Protein AF-A0A1Y3XM89-F1 (afdb_monomer)

Radius of gyration: 28.51 Å; Cα contacts (8 Å, |Δi|>4): 582; chains: 1; bounding box: 80×72×74 Å

Secondary structure (DSSP, 8-state):
--HHHHHHHHHHHHHHTT--SSS--HHHHHHHTT-EEEEE---STTEEEEEE--SSTTSPPEEEEETTS-HHHHHHHHHHHHHHHHH-TTSS--EEEEESS--TTS-HHHHHHHHHHHHHHHS-HHHHHHHHHHHHHHTTT-SS--HHHHHHHHTTS-HHHHHHHHHHTHHHHHHHHTT--GGG-----HHHHHHTT----S-EEE-TTT-BB--TT-SB-TTT--BS--TT-GGGSPEEES--B------B-TTSBBSS-TTT--S---SSSSB-TTT--BSB--B--PBP-SSS--B--S-TTGGGSPPPTT-SB-TTT-PBBHHHHTT-S--HHHHHHHHHHHHHHHHHHHHHHHHHTTS----------------

Foldseek 3Di:
DFLVVLLVLLVVVCVVLVPDAAQDQLCVSCVVVQAAEEEDQDPDAQWAKKWAEDPDPVGHIYIYGHPPDDSQSRSLRSQLNVQCRRPVVPPPDRMDIHGNDDDPVDDPVSSVSSNSSSLCNLQNQLVNLVLLLLLLQVCLLPPDRCSLVVVCVRSVHDSVSSVVVCVQCQQQSLCVLVPQHNVRGDRHGPVRCVVVVPDDGLKAWAWSPLQAGDDPPFQADLQPLHGCDDPPDPNGHTDIGNNGDDFDFFDADPVQFGCADLPPRRNCQDPDDQAGPPPRQGGFKAFQADQDPPPDRHHPGGDPVRVVDTDTRNGQADRHNSGGISCVVSVSGDRSVVVSVVVVVVSVVVVVVVVVVVVVVPDPPPDPPPPDDDDDDDD

Sequence (379 aa):
MTKAELYHQISLLRNRLHIRHYPIESIRLCRTNGIWVGPMPMKTPGLRGMAFMGHNSSEQDIILLKESSSAKENNFNCAHELIHLTLHRNNPKKTFQCYESVRNTQNSFEEWQANEGAAELLVPYRFFIPRYVELCRKHRFDRESKVVDELADEFGVLPGVIAFRIDNLNYEIACYLAGTPCEQLPLLSATEQKKRQIKVLHKKHYCVHCTAVISPSQAFCHVCGKTMRHPSTAFNSPKYGAGYMKYSKIEMDENGRVIVCPRCGNEEPFPAGGHCVICNAPTENTCLGEYDDTYSPQRSGPCSESKKVHLPGNARHCPFCGAPTSFQEAQLLRPWQEELQEEMRRTNSRQLIQIADNQEEDFPFCYPSDDDDFPLSVS

Structure (mmCIF, N/CA/C/O backbone):
data_AF-A0A1Y3XM89-F1
#
_entry.id   AF-A0A1Y3XM89-F1
#
loop_
_atom_site.group_PDB
_atom_site.id
_atom_site.type_symbol
_atom_site.label_atom_id
_atom_site.label_alt_id
_atom_site.label_comp_id
_atom_site.label_asym_id
_atom_site.label_entity_id
_atom_site.label_seq_id
_atom_site.pdbx_PDB_ins_code
_atom_site.Cartn_x
_atom_site.Cartn_y
_atom_site.Cartn_z
_atom_site.occupancy
_atom_site.B_iso_or_equiv
_atom_site.auth_seq_id
_atom_site.auth_comp_id
_atom_site.auth_asym_id
_atom_site.auth_atom_id
_atom_site.pdbx_PDB_model_num
ATOM 1 N N . MET A 1 1 ? -2.515 -15.845 21.592 1.00 87.75 1 MET A N 1
ATOM 2 C CA . MET A 1 1 ? -3.339 -15.476 20.431 1.00 87.75 1 MET A CA 1
ATOM 3 C C . MET A 1 1 ? -2.465 -14.760 19.409 1.00 87.75 1 MET A C 1
ATOM 5 O O . MET A 1 1 ? -1.805 -13.797 19.781 1.00 87.75 1 MET A O 1
ATOM 9 N N . THR A 1 2 ? -2.389 -15.235 18.172 1.00 94.38 2 THR A N 1
ATOM 10 C CA . THR A 1 2 ? -1.700 -14.554 17.059 1.00 94.38 2 THR A CA 1
ATOM 11 C C . THR A 1 2 ? -2.613 -13.512 16.397 1.00 94.38 2 THR A C 1
ATOM 13 O O . THR A 1 2 ? -3.816 -13.485 16.660 1.00 94.38 2 THR A O 1
ATOM 16 N N . LYS A 1 3 ? -2.074 -12.654 15.511 1.00 95.88 3 LYS A N 1
ATOM 17 C CA . LYS A 1 3 ? -2.899 -11.717 14.714 1.00 95.88 3 LYS A CA 1
ATOM 18 C C . LYS A 1 3 ? -3.897 -12.472 13.825 1.00 95.88 3 LYS A C 1
ATOM 20 O O . LYS A 1 3 ? -5.057 -12.084 13.746 1.00 95.88 3 LYS A O 1
ATOM 25 N N . ALA A 1 4 ? -3.464 -13.581 13.222 1.00 96.38 4 ALA A N 1
ATOM 26 C CA . ALA A 1 4 ? -4.324 -14.452 12.425 1.00 96.38 4 ALA A CA 1
ATOM 27 C C . ALA A 1 4 ? -5.471 -15.060 13.251 1.00 96.38 4 ALA A C 1
ATOM 29 O O . ALA A 1 4 ? -6.623 -15.024 12.823 1.00 96.38 4 ALA A O 1
ATOM 30 N N . GLU A 1 5 ? -5.174 -15.565 14.453 1.00 96.81 5 GLU A N 1
ATOM 31 C CA . GLU A 1 5 ? -6.193 -16.091 15.371 1.00 96.81 5 GLU A CA 1
ATOM 32 C C . GLU A 1 5 ? -7.179 -15.001 15.803 1.00 96.81 5 GLU A C 1
ATOM 34 O O . GLU A 1 5 ? -8.384 -15.243 15.795 1.00 96.81 5 GLU A O 1
ATOM 39 N N . LEU A 1 6 ? -6.693 -13.794 16.120 1.00 97.06 6 LEU A N 1
ATOM 40 C CA . LEU A 1 6 ? -7.548 -12.650 16.444 1.00 97.06 6 LEU A CA 1
ATOM 41 C C . LEU A 1 6 ? -8.500 -12.333 15.284 1.00 97.06 6 LEU A C 1
ATOM 43 O O . LEU A 1 6 ? -9.708 -12.269 15.490 1.00 97.06 6 LEU A O 1
ATOM 47 N N . TYR A 1 7 ? -7.987 -12.199 14.059 1.00 97.19 7 TYR A N 1
ATOM 48 C CA . TYR A 1 7 ? -8.807 -11.886 12.882 1.00 97.19 7 TYR A CA 1
ATOM 49 C C . TYR A 1 7 ? -9.826 -12.989 12.585 1.00 97.19 7 TYR A C 1
ATOM 51 O O . TYR A 1 7 ? -10.960 -12.702 12.204 1.00 97.19 7 TYR A O 1
ATOM 59 N N . HIS A 1 8 ? -9.461 -14.251 12.817 1.00 96.12 8 HIS A N 1
ATOM 60 C CA . HIS A 1 8 ? -10.406 -15.358 12.732 1.00 96.12 8 HIS A CA 1
ATOM 61 C C . HIS A 1 8 ? -11.539 -15.218 13.761 1.00 96.12 8 HIS A C 1
ATOM 63 O O . HIS A 1 8 ? -12.706 -15.345 13.393 1.00 96.12 8 HIS A O 1
ATOM 69 N N . GLN A 1 9 ? -11.233 -14.874 15.017 1.00 97.25 9 GLN A N 1
ATOM 70 C CA . GLN A 1 9 ? -12.265 -14.616 16.030 1.00 97.25 9 GLN A CA 1
ATOM 71 C C . GLN A 1 9 ? -13.173 -13.438 15.654 1.00 97.25 9 GLN A C 1
ATOM 73 O O . GLN A 1 9 ? -14.388 -13.528 15.827 1.00 97.25 9 GLN A O 1
ATOM 78 N N . ILE A 1 10 ? -12.622 -12.365 15.077 1.00 97.38 10 ILE A N 1
ATOM 79 C CA . ILE A 1 10 ? -13.432 -11.239 14.585 1.00 97.38 10 ILE A CA 1
ATOM 80 C C . ILE A 1 10 ? -14.320 -11.661 13.410 1.00 97.38 10 ILE A C 1
ATOM 82 O O . ILE A 1 10 ? -15.481 -11.261 13.348 1.00 97.38 10 ILE A O 1
ATOM 86 N N . SER A 1 11 ? -13.836 -12.528 12.520 1.00 95.44 11 SER A N 1
ATOM 87 C CA . SER A 1 11 ? -14.662 -13.106 11.454 1.00 95.44 11 SER A CA 1
ATOM 88 C C . SER A 1 11 ? -15.832 -13.923 12.013 1.00 95.44 11 SER A C 1
ATOM 90 O O . SER A 1 11 ? -16.951 -13.804 11.517 1.00 95.44 11 SER A O 1
ATOM 92 N N . LEU A 1 12 ? -15.606 -14.727 13.058 1.00 96.25 12 LEU A N 1
ATOM 93 C CA . LEU A 1 12 ? -16.676 -15.473 13.730 1.00 96.25 12 LEU A CA 1
ATOM 94 C C . LEU A 1 12 ? -17.673 -14.534 14.424 1.00 96.25 12 LEU A C 1
ATOM 96 O O . LEU A 1 12 ? -18.881 -14.766 14.357 1.00 96.25 12 LEU A O 1
ATOM 100 N N . LEU A 1 13 ? -17.182 -13.463 15.057 1.00 95.81 13 LEU A N 1
ATOM 101 C CA . LEU A 1 13 ? -18.023 -12.437 15.675 1.00 95.81 13 LEU A CA 1
ATOM 102 C C . LEU A 1 13 ? -18.904 -11.737 14.634 1.00 95.81 13 LEU A C 1
ATOM 104 O O . LEU A 1 13 ? -20.109 -11.626 14.841 1.00 95.81 13 LEU A O 1
ATOM 108 N N . ARG A 1 14 ? -18.332 -11.327 13.496 1.00 95.94 14 ARG A N 1
ATOM 109 C CA . ARG A 1 14 ? -19.081 -10.731 12.380 1.00 95.94 14 ARG A CA 1
ATOM 110 C C . ARG A 1 14 ? -20.220 -11.629 11.907 1.00 95.94 14 ARG A C 1
ATOM 112 O O . ARG A 1 14 ? -21.330 -11.139 11.724 1.00 95.94 14 ARG A O 1
ATOM 119 N N . ASN A 1 15 ? -19.953 -12.927 11.752 1.00 94.25 15 ASN A N 1
ATOM 120 C CA . ASN A 1 15 ? -20.962 -13.900 11.331 1.00 94.25 15 ASN A CA 1
ATOM 121 C C . ASN A 1 15 ? -22.080 -14.039 12.371 1.00 94.25 15 ASN A C 1
ATOM 123 O O . ASN A 1 15 ? -23.253 -14.032 12.008 1.00 94.25 15 ASN A O 1
ATOM 127 N N . ARG A 1 16 ? -21.723 -14.110 13.661 1.00 94.12 16 ARG A N 1
ATOM 128 C CA . ARG A 1 16 ? -22.682 -14.204 14.774 1.00 94.12 16 ARG A CA 1
ATOM 129 C C . ARG A 1 16 ? -23.570 -12.967 14.893 1.00 94.12 16 ARG A C 1
ATOM 131 O O . ARG A 1 16 ? -24.742 -13.093 15.207 1.00 94.12 16 ARG A O 1
ATOM 138 N N . LEU A 1 17 ? -23.003 -11.789 14.649 1.00 94.00 17 LEU A N 1
ATOM 139 C CA . LEU A 1 17 ? -23.711 -10.509 14.694 1.00 94.00 17 LEU A CA 1
ATOM 140 C C . LEU A 1 17 ? -24.377 -10.146 13.354 1.00 94.00 17 LEU A C 1
ATOM 142 O O . LEU A 1 17 ? -24.881 -9.036 13.210 1.00 94.00 17 LEU A O 1
ATOM 146 N N . HIS A 1 18 ? -24.357 -11.056 12.372 1.00 92.94 18 HIS A N 1
ATOM 147 C CA . HIS A 1 18 ? -24.936 -10.878 11.037 1.00 92.94 18 HIS A CA 1
ATOM 148 C C . HIS A 1 18 ? -24.493 -9.586 10.323 1.00 92.94 18 HIS A C 1
ATOM 150 O O . HIS A 1 18 ? -25.270 -8.947 9.613 1.00 92.94 18 HIS A O 1
ATOM 156 N N . ILE A 1 19 ? -23.224 -9.201 10.485 1.00 92.94 19 ILE A N 1
ATOM 157 C CA . ILE A 1 19 ? -22.668 -7.985 9.879 1.00 92.94 19 ILE A CA 1
ATOM 158 C C . ILE A 1 19 ? -22.371 -8.232 8.397 1.00 92.94 19 ILE A C 1
ATOM 160 O O . ILE A 1 19 ? -21.392 -8.908 8.057 1.00 92.94 19 ILE A O 1
ATOM 164 N N . ARG A 1 20 ? -23.202 -7.645 7.529 1.00 88.00 20 ARG A N 1
ATOM 165 C CA . ARG A 1 20 ? -23.093 -7.753 6.062 1.00 88.00 20 ARG A CA 1
ATOM 166 C C . ARG A 1 20 ? -22.666 -6.464 5.363 1.00 88.00 20 ARG A C 1
ATOM 168 O O . ARG A 1 20 ? -22.053 -6.537 4.309 1.00 88.00 20 ARG A O 1
ATOM 175 N N . HIS A 1 21 ? -22.911 -5.305 5.973 1.00 90.38 21 HIS A N 1
ATOM 176 C CA . HIS A 1 21 ? -22.660 -4.006 5.349 1.00 90.38 21 HIS A CA 1
ATOM 177 C C . HIS A 1 21 ? -21.861 -3.076 6.262 1.00 90.38 21 HIS A C 1
ATOM 179 O O . HIS A 1 21 ? -21.834 -3.242 7.485 1.00 90.38 21 HIS A O 1
ATOM 185 N N . TYR A 1 22 ? -21.223 -2.094 5.632 1.00 93.69 22 TYR A N 1
ATOM 186 C CA . TYR A 1 22 ? -20.500 -1.000 6.267 1.00 93.69 22 TYR A CA 1
ATOM 187 C C . TYR A 1 22 ? -21.147 0.331 5.855 1.00 93.69 22 TYR A C 1
ATOM 189 O O . TYR A 1 22 ? -21.690 0.408 4.752 1.00 93.69 22 TYR A O 1
ATOM 197 N N . PRO A 1 23 ? -21.116 1.367 6.712 1.00 96.38 23 PRO A N 1
ATOM 198 C CA . PRO A 1 23 ? -20.475 1.421 8.030 1.00 96.38 23 PRO A CA 1
ATOM 199 C C . PRO A 1 23 ? -21.227 0.648 9.126 1.00 96.38 23 PRO A C 1
ATOM 201 O O . PRO A 1 23 ? -22.443 0.484 9.074 1.00 96.38 23 PRO A O 1
ATOM 204 N N . ILE A 1 24 ? -20.503 0.197 10.156 1.00 95.06 24 ILE A N 1
ATOM 205 C CA . ILE A 1 24 ? -21.102 -0.449 11.336 1.00 95.06 24 ILE A CA 1
ATOM 206 C C . ILE A 1 24 ? -21.466 0.615 12.376 1.00 95.06 24 ILE A C 1
ATOM 208 O O . ILE A 1 24 ? -20.609 1.390 12.798 1.00 95.06 24 ILE A O 1
ATOM 212 N N . GLU A 1 25 ? -22.707 0.586 12.863 1.00 95.12 25 GLU A N 1
ATOM 213 C CA . GLU A 1 25 ? -23.154 1.350 14.034 1.00 95.12 25 GLU A CA 1
ATOM 214 C C . GLU A 1 25 ? -23.008 0.508 15.316 1.00 95.12 25 GLU A C 1
ATOM 216 O O . GLU A 1 25 ? -23.975 -0.082 15.803 1.00 95.12 25 GLU A O 1
ATOM 221 N N . SER A 1 26 ? -21.805 0.442 15.890 1.00 96.38 26 SER A N 1
ATOM 222 C CA . SER A 1 26 ? 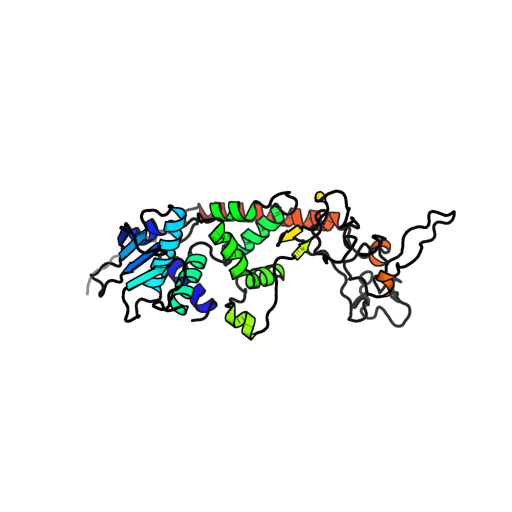-21.459 -0.416 17.038 1.00 96.38 26 SER A CA 1
ATOM 223 C C . SER A 1 26 ? -22.409 -0.253 18.223 1.00 96.38 26 SER A C 1
ATOM 225 O O . SER A 1 26 ? -22.799 -1.236 18.842 1.00 96.38 26 SER A O 1
ATOM 227 N N . ILE A 1 27 ? -22.840 0.977 18.524 1.00 95.94 27 ILE A N 1
ATOM 228 C CA . ILE A 1 27 ? -23.760 1.246 19.642 1.00 95.94 27 ILE A CA 1
ATOM 229 C C . ILE A 1 27 ? -25.114 0.568 19.406 1.00 95.94 27 ILE A C 1
ATOM 231 O O . ILE A 1 27 ? -25.664 -0.067 20.309 1.00 95.94 27 ILE A O 1
ATOM 235 N N . ARG A 1 28 ? -25.658 0.689 18.190 1.00 95.56 28 ARG A N 1
ATOM 236 C CA . ARG A 1 28 ? -26.919 0.047 17.807 1.00 95.56 28 ARG A CA 1
ATOM 237 C C . ARG A 1 28 ? -26.756 -1.469 17.755 1.00 95.56 28 ARG A C 1
ATOM 239 O O . ARG A 1 28 ? -27.626 -2.187 18.247 1.00 95.56 28 ARG A O 1
ATOM 246 N N . LEU A 1 29 ? -25.637 -1.946 17.215 1.00 95.69 29 LEU A N 1
ATOM 247 C CA . LEU A 1 29 ? -25.297 -3.364 17.145 1.00 95.69 29 LEU A CA 1
ATOM 248 C C . LEU A 1 29 ? -25.270 -4.002 18.541 1.00 95.69 29 LEU A C 1
ATOM 250 O O . LEU A 1 29 ? -25.948 -4.996 18.772 1.00 95.69 29 LEU A O 1
ATOM 254 N N . CYS A 1 30 ? -24.572 -3.389 19.498 1.00 95.62 30 CYS A N 1
ATOM 255 C CA . CYS A 1 30 ? -24.522 -3.855 20.883 1.00 95.62 30 CYS A CA 1
ATOM 256 C C . CYS A 1 30 ? -25.918 -3.879 21.528 1.00 95.62 30 CYS A C 1
ATOM 258 O O . CYS A 1 30 ? -26.329 -4.907 22.064 1.00 95.62 30 CYS A O 1
ATOM 260 N N . ARG A 1 31 ? -26.688 -2.788 21.408 1.00 95.62 31 ARG A N 1
ATOM 261 C CA . ARG A 1 31 ? -28.044 -2.689 21.986 1.00 95.62 31 ARG A CA 1
ATOM 262 C C . ARG A 1 31 ? -29.006 -3.744 21.448 1.00 95.62 31 ARG A C 1
ATOM 264 O O . ARG A 1 31 ? -29.750 -4.345 22.215 1.00 95.62 31 ARG A O 1
ATOM 271 N N . THR A 1 32 ? -28.980 -3.980 20.140 1.00 94.38 32 THR A N 1
ATOM 272 C CA . THR A 1 32 ? -29.833 -4.990 19.489 1.00 94.38 32 THR A CA 1
ATOM 273 C C . THR A 1 32 ? -29.424 -6.424 19.821 1.00 94.38 32 THR A C 1
ATOM 275 O O . THR A 1 32 ? -30.253 -7.320 19.730 1.00 94.38 32 THR A O 1
ATOM 278 N N . ASN A 1 33 ? -28.188 -6.634 20.282 1.00 92.12 33 ASN A N 1
ATOM 279 C CA . ASN A 1 33 ? -27.672 -7.930 20.727 1.00 92.12 33 ASN A CA 1
ATOM 280 C C . ASN A 1 33 ? -27.665 -8.069 22.260 1.00 92.12 33 ASN A C 1
ATOM 282 O O . ASN A 1 33 ? -26.885 -8.837 22.818 1.00 92.12 33 ASN A O 1
ATOM 286 N N . GLY A 1 34 ? -28.533 -7.325 22.951 1.00 91.81 34 GLY A N 1
ATOM 287 C CA . GLY A 1 34 ? -28.750 -7.490 24.386 1.00 91.81 34 GLY A CA 1
ATOM 288 C C . GLY A 1 34 ? -27.661 -6.894 25.276 1.00 91.81 34 GLY A C 1
ATOM 289 O O . GLY A 1 34 ? -27.672 -7.170 26.468 1.00 91.81 34 GLY A O 1
ATOM 290 N N . ILE A 1 35 ? -26.763 -6.052 24.756 1.00 94.44 35 ILE A N 1
ATOM 291 C CA . ILE A 1 35 ? -25.773 -5.315 25.557 1.00 94.44 35 ILE A CA 1
ATOM 292 C C . ILE A 1 35 ? -26.333 -3.926 25.865 1.00 94.44 35 ILE A C 1
ATOM 294 O O . ILE A 1 35 ? -26.687 -3.172 24.954 1.00 94.44 35 ILE A O 1
ATOM 298 N N . TRP A 1 36 ? -26.395 -3.545 27.139 1.00 95.62 36 TRP A N 1
ATOM 299 C CA . TRP A 1 36 ? -26.823 -2.193 27.490 1.00 95.62 36 TRP A CA 1
ATOM 300 C C . TRP A 1 36 ? -25.680 -1.207 27.233 1.00 95.62 36 TRP A C 1
ATOM 302 O O . TRP A 1 36 ? -24.574 -1.377 27.736 1.00 95.62 36 TRP A O 1
ATOM 312 N N . VAL A 1 37 ? -25.939 -0.166 26.437 1.00 96.44 37 VAL A N 1
ATOM 313 C CA . VAL A 1 37 ? -24.941 0.860 26.097 1.00 96.44 37 VAL A CA 1
ATOM 314 C C . VAL A 1 37 ? -25.455 2.236 26.488 1.00 96.44 37 VAL A C 1
ATOM 316 O O . VAL A 1 37 ? -26.491 2.669 25.966 1.00 96.44 37 VAL A O 1
ATOM 319 N N . GLY A 1 38 ? -24.721 2.943 27.348 1.00 93.69 38 GLY A N 1
ATOM 320 C CA . GLY A 1 38 ? -25.115 4.252 27.876 1.00 93.69 38 GLY A CA 1
ATOM 321 C C . GLY A 1 38 ? -23.972 5.276 27.933 1.00 93.69 38 GLY A C 1
ATOM 322 O O . GLY A 1 38 ? -22.800 4.897 27.979 1.00 93.69 38 GLY A O 1
ATOM 323 N N . PRO A 1 39 ? -24.286 6.584 27.916 1.00 93.25 39 PRO A N 1
ATOM 324 C CA . PRO A 1 39 ? -23.300 7.630 28.160 1.00 93.25 39 PRO A CA 1
ATOM 325 C C . PRO A 1 39 ? -22.944 7.720 29.652 1.00 93.25 39 PRO A C 1
ATOM 327 O O . PRO A 1 39 ? -23.771 7.445 30.521 1.00 93.25 39 PRO A O 1
ATOM 330 N N . MET A 1 40 ? -21.721 8.155 29.954 1.00 90.81 40 MET A N 1
ATOM 331 C CA . MET A 1 40 ? -21.263 8.457 31.308 1.00 90.81 40 MET A CA 1
ATOM 332 C C . MET A 1 40 ? -20.401 9.733 31.319 1.00 90.81 40 MET A C 1
ATOM 334 O O . MET A 1 40 ? -19.474 9.854 30.505 1.00 90.81 40 MET A O 1
ATOM 338 N N . PRO A 1 41 ? -20.625 10.666 32.266 1.00 88.69 41 PRO A N 1
ATOM 339 C CA . PRO A 1 41 ? -19.775 11.837 32.453 1.00 88.69 41 PRO A CA 1
ATOM 340 C C . PRO A 1 41 ? -18.454 11.434 33.129 1.00 88.69 41 PRO A C 1
ATOM 342 O O . PRO A 1 41 ? -18.261 11.560 34.341 1.00 88.69 41 PRO A O 1
ATOM 345 N N . MET A 1 42 ? -17.524 10.910 32.331 1.00 87.88 42 MET A N 1
ATOM 346 C CA . MET A 1 42 ? -16.213 10.456 32.796 1.00 87.88 42 MET A CA 1
ATOM 347 C C . MET A 1 42 ? -15.283 11.648 33.062 1.00 87.88 42 MET A C 1
ATOM 349 O O . MET A 1 42 ? -14.931 12.394 32.147 1.00 87.88 42 MET A O 1
ATOM 353 N N . LYS A 1 43 ? -14.853 11.808 34.321 1.00 84.56 43 LYS A N 1
ATOM 354 C CA . LYS A 1 43 ? -13.926 12.875 34.754 1.00 84.56 43 LYS A CA 1
ATOM 355 C C . LYS A 1 43 ? -12.458 12.444 34.769 1.00 84.56 43 LYS A C 1
ATOM 357 O O . LYS A 1 43 ? -11.573 13.291 34.841 1.00 84.56 43 LYS A O 1
ATOM 362 N N . THR A 1 44 ? -12.186 11.140 34.719 1.00 82.88 44 THR A N 1
ATOM 363 C CA . THR A 1 44 ? -10.820 10.610 34.726 1.00 82.88 44 THR A CA 1
ATOM 364 C C . THR A 1 44 ? -10.121 10.949 33.405 1.00 82.88 44 THR A C 1
ATOM 366 O O . THR A 1 44 ? -10.604 10.532 32.350 1.00 82.88 44 THR A O 1
ATOM 369 N N . PRO A 1 45 ? -8.977 11.661 33.429 1.00 78.88 45 PRO A N 1
ATOM 370 C CA . PRO A 1 45 ? -8.258 12.017 32.209 1.00 78.88 45 PRO A CA 1
ATOM 371 C C . PRO A 1 45 ? -7.916 10.784 31.370 1.00 78.88 45 PRO A C 1
ATOM 373 O O . PRO A 1 45 ? -7.454 9.776 31.905 1.00 78.88 45 PRO A O 1
ATOM 376 N N . GLY A 1 46 ? -8.157 10.861 30.063 1.00 78.06 46 GLY A N 1
ATOM 377 C CA . GLY A 1 46 ? -7.866 9.791 29.109 1.00 78.06 46 GLY A CA 1
ATOM 378 C C . GLY A 1 46 ? -8.841 8.609 29.105 1.00 78.06 46 GLY A C 1
ATOM 379 O O . GLY A 1 46 ? -8.727 7.804 28.195 1.00 78.06 46 GLY A O 1
ATOM 380 N N . LEU A 1 47 ? -9.789 8.485 30.046 1.00 83.44 47 LEU A N 1
ATOM 381 C CA . LEU A 1 47 ? -10.804 7.418 30.018 1.00 83.44 47 LEU A CA 1
ATOM 382 C C . LEU A 1 47 ? -11.843 7.706 28.920 1.00 83.44 47 LEU A C 1
ATOM 384 O O . LEU A 1 47 ? -12.356 8.827 28.833 1.00 83.44 47 LEU A O 1
ATOM 388 N N . ARG A 1 48 ? -12.125 6.711 28.074 1.00 87.56 48 ARG A N 1
ATOM 389 C CA . ARG A 1 48 ? -12.989 6.828 26.882 1.00 87.56 48 ARG A CA 1
ATOM 390 C C . ARG A 1 48 ? -14.201 5.898 26.923 1.00 87.56 48 ARG A C 1
ATOM 392 O O . ARG A 1 48 ? -15.263 6.270 26.424 1.00 87.56 48 ARG A O 1
ATOM 399 N N . GLY A 1 49 ? -14.043 4.728 27.531 1.00 88.81 49 GLY A N 1
ATOM 400 C CA . GLY A 1 49 ? -15.062 3.692 27.619 1.00 88.81 49 GLY A CA 1
ATOM 401 C C . GLY A 1 49 ? -14.831 2.786 28.822 1.00 88.81 49 GLY A C 1
ATOM 402 O O . GLY A 1 49 ? -13.753 2.798 29.424 1.00 88.81 49 GLY A O 1
ATOM 403 N N . MET A 1 50 ? -15.868 2.053 29.208 1.00 90.75 50 MET A N 1
ATOM 404 C CA . MET A 1 50 ? -15.788 0.971 30.180 1.00 90.75 50 MET A CA 1
ATOM 405 C C . MET A 1 50 ? -16.732 -0.156 29.771 1.00 90.75 50 MET A C 1
ATOM 407 O O . MET A 1 50 ? -17.865 0.115 29.369 1.00 90.75 50 MET A O 1
ATOM 411 N N . ALA A 1 51 ? -16.308 -1.400 29.962 1.00 90.69 51 ALA A N 1
ATOM 412 C CA . ALA A 1 51 ? -17.152 -2.581 29.825 1.00 90.69 51 ALA A CA 1
ATOM 413 C C . ALA A 1 51 ? -17.279 -3.325 31.156 1.00 90.69 51 ALA A C 1
ATOM 415 O O . ALA A 1 51 ? -16.295 -3.510 31.879 1.00 90.69 51 ALA A O 1
ATOM 416 N N . PHE A 1 52 ? -18.486 -3.797 31.450 1.00 88.81 52 PHE A N 1
ATOM 417 C CA . PHE A 1 52 ? -18.805 -4.636 32.599 1.00 88.81 52 PHE A CA 1
ATOM 418 C C . PHE A 1 52 ? -19.498 -5.898 32.097 1.00 88.81 52 PHE A C 1
ATOM 420 O O . PHE A 1 52 ? -20.495 -5.822 31.381 1.00 88.81 52 PHE A O 1
ATOM 427 N N . MET A 1 53 ? -18.957 -7.055 32.463 1.00 87.12 53 MET A N 1
ATOM 428 C CA . MET A 1 53 ? -19.527 -8.346 32.085 1.00 87.12 53 MET A CA 1
ATOM 429 C C . MET A 1 53 ? -20.558 -8.802 33.111 1.00 87.12 53 MET A C 1
ATOM 431 O O . MET A 1 53 ? -20.262 -8.803 34.308 1.00 87.12 53 MET A O 1
ATOM 435 N N . GLY A 1 54 ? -21.702 -9.288 32.638 1.00 83.56 54 GLY A N 1
ATOM 436 C CA . GLY A 1 54 ? -22.661 -10.005 33.470 1.00 83.56 54 GLY A CA 1
ATOM 437 C C . GLY A 1 54 ? -22.053 -11.296 34.025 1.00 83.56 54 GLY A C 1
ATOM 438 O O . GLY A 1 54 ? -21.351 -12.037 33.318 1.00 83.56 54 GLY A O 1
ATOM 439 N N . HIS A 1 55 ? -22.306 -11.588 35.301 1.00 73.19 55 HIS A N 1
ATOM 440 C CA . HIS A 1 55 ? -21.727 -12.742 35.992 1.00 73.19 55 HIS A CA 1
ATOM 441 C C . HIS A 1 55 ? -22.336 -14.080 35.552 1.00 73.19 55 HIS A C 1
ATOM 443 O O . HIS A 1 55 ? -21.681 -15.119 35.658 1.00 73.19 55 HIS A O 1
ATOM 449 N N . ASN A 1 56 ? -23.562 -14.071 35.029 1.00 73.12 56 ASN A N 1
ATOM 450 C CA . ASN A 1 56 ? -24.308 -15.251 34.587 1.00 73.12 56 ASN A CA 1
ATOM 451 C C . ASN A 1 56 ? -25.193 -14.912 33.369 1.00 73.12 56 ASN A C 1
ATOM 453 O O . ASN A 1 56 ? -25.197 -13.781 32.895 1.00 73.12 56 ASN A O 1
ATOM 457 N N . SER A 1 57 ? -25.934 -15.893 32.848 1.00 69.56 57 SER A N 1
ATOM 458 C CA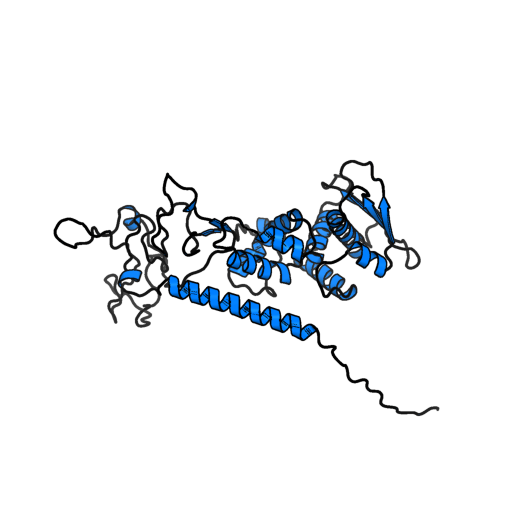 . SER A 1 57 ? -26.816 -15.721 31.681 1.00 69.56 57 SER A CA 1
ATOM 459 C C . SER A 1 57 ? -28.047 -14.840 31.933 1.00 69.56 57 SER A C 1
ATOM 461 O O . SER A 1 57 ? -28.742 -14.509 30.979 1.00 69.56 57 SER A O 1
ATOM 463 N N . SER A 1 58 ? -28.340 -14.489 33.190 1.00 73.50 58 SER A N 1
ATOM 464 C CA . SER A 1 58 ? -29.437 -13.580 33.557 1.00 73.50 58 SER A CA 1
ATOM 465 C C . SER A 1 58 ? -28.994 -12.129 33.753 1.00 73.50 58 SER A C 1
ATOM 467 O O . SER A 1 58 ? -29.841 -11.244 33.825 1.00 73.50 58 SER A O 1
ATOM 469 N N . GLU A 1 59 ? -27.687 -11.872 33.830 1.00 81.00 59 GLU A N 1
ATOM 470 C CA . GLU A 1 59 ? -27.130 -10.529 33.962 1.00 81.00 59 GLU A CA 1
ATOM 471 C C . GLU A 1 59 ? -26.679 -9.986 32.608 1.00 81.00 59 GLU A C 1
ATOM 473 O O . GLU A 1 59 ? -26.049 -10.679 31.808 1.00 81.00 59 GLU A O 1
ATOM 478 N N . GLN A 1 60 ? -26.999 -8.719 32.366 1.00 86.69 60 GLN A N 1
ATOM 479 C CA . GLN A 1 60 ? -26.719 -8.047 31.108 1.00 86.69 60 GLN A CA 1
ATOM 480 C C . GLN A 1 60 ? -25.286 -7.503 31.075 1.00 86.69 60 GLN A C 1
ATOM 482 O O . GLN A 1 60 ? -24.830 -6.896 32.044 1.00 86.69 60 GLN A O 1
ATOM 487 N N . ASP A 1 61 ? -24.596 -7.656 29.943 1.00 93.25 61 ASP A N 1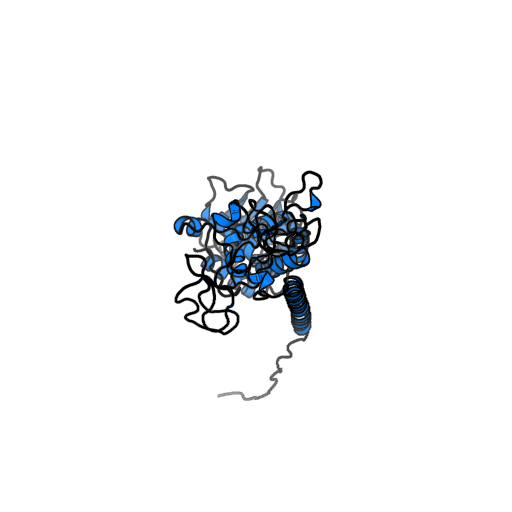
ATOM 488 C CA . ASP A 1 61 ? -23.334 -6.951 29.711 1.00 93.25 61 ASP A CA 1
ATOM 489 C C . ASP A 1 61 ? -23.604 -5.444 29.508 1.00 93.25 61 ASP A C 1
ATOM 491 O O . ASP A 1 61 ? -24.579 -5.048 28.858 1.00 93.25 61 ASP A O 1
ATOM 495 N N . ILE A 1 62 ? -22.734 -4.592 30.056 1.00 94.38 62 ILE A N 1
ATOM 496 C CA . ILE A 1 62 ? -22.878 -3.129 30.057 1.00 94.38 62 ILE A CA 1
ATOM 497 C C . ILE A 1 62 ? -21.648 -2.479 29.425 1.00 94.38 62 ILE A C 1
ATOM 499 O O . ILE A 1 62 ? -20.517 -2.770 29.809 1.00 94.38 62 ILE A O 1
ATOM 503 N N . ILE A 1 63 ? -21.870 -1.537 28.509 1.00 95.75 63 ILE A N 1
ATOM 504 C CA . ILE A 1 63 ? -20.851 -0.625 27.986 1.00 95.75 63 ILE A CA 1
ATOM 505 C C . ILE A 1 63 ? -21.219 0.812 28.369 1.00 95.75 63 ILE A C 1
ATOM 507 O O . ILE A 1 63 ? -22.303 1.304 28.050 1.00 95.75 63 ILE A O 1
ATOM 511 N N . LEU A 1 64 ? -20.292 1.512 29.015 1.00 95.06 64 LEU A N 1
ATOM 512 C CA . LEU A 1 64 ? -20.382 2.942 29.294 1.00 95.06 64 LEU A CA 1
ATOM 513 C C . LEU A 1 64 ? -19.400 3.702 28.413 1.00 95.06 64 LEU A C 1
ATOM 515 O O . LEU A 1 64 ? -18.216 3.381 28.380 1.00 95.06 64 LEU A O 1
ATOM 519 N N . LEU A 1 65 ? -19.878 4.732 27.720 1.00 94.81 65 LEU A N 1
ATOM 520 C CA . LEU A 1 65 ? -19.068 5.554 26.819 1.00 94.81 65 LEU A CA 1
ATOM 521 C C . LEU A 1 65 ? -18.969 6.982 27.336 1.00 94.81 65 LEU A C 1
ATOM 523 O O . LEU A 1 65 ? -19.910 7.502 27.938 1.00 94.81 65 LEU A O 1
ATOM 527 N N . LYS A 1 66 ? -17.843 7.643 27.076 1.00 91.81 66 LYS A N 1
ATOM 528 C CA . LYS A 1 66 ? -17.673 9.046 27.449 1.00 91.81 66 LYS A CA 1
ATOM 529 C C . LYS A 1 66 ? -18.701 9.923 26.729 1.00 91.81 66 LYS A C 1
ATOM 531 O O . LYS A 1 66 ? -18.743 9.984 25.501 1.00 91.81 66 LYS A O 1
ATOM 536 N N . GLU A 1 67 ? -19.488 10.659 27.507 1.00 89.38 67 GLU A N 1
ATOM 537 C CA . GLU A 1 67 ? -20.566 11.509 26.986 1.00 89.38 67 GLU A CA 1
ATOM 538 C C . GLU A 1 67 ? -20.062 12.628 26.061 1.00 89.38 67 GLU A C 1
ATOM 540 O O . GLU A 1 67 ? -20.686 12.933 25.053 1.00 89.38 67 GLU A O 1
ATOM 545 N N . SER A 1 68 ? -18.896 13.208 26.357 1.00 86.62 68 SER A N 1
ATOM 546 C CA . SER A 1 68 ? -18.345 14.337 25.596 1.00 86.62 68 SER A CA 1
ATOM 547 C C . SER A 1 68 ? -17.668 13.948 24.273 1.00 86.62 68 SER A C 1
ATOM 549 O O . SER A 1 68 ? -17.017 14.798 23.668 1.00 86.62 68 SER A O 1
ATOM 551 N N . SER A 1 69 ? -17.687 12.671 23.887 1.00 87.00 69 SER A N 1
ATOM 552 C CA . SER A 1 69 ? -17.048 12.184 22.660 1.00 87.00 69 SER A CA 1
ATOM 553 C C . SER A 1 69 ? -18.010 12.238 21.474 1.00 87.00 69 SER A C 1
ATOM 555 O O . SER A 1 69 ? -19.220 12.066 21.619 1.00 87.00 69 SER A O 1
ATOM 557 N N . SER A 1 70 ? -17.467 12.472 20.282 1.00 90.56 70 SER A N 1
ATOM 558 C CA . SER A 1 70 ? -18.246 12.485 19.042 1.00 90.56 70 SER A CA 1
ATOM 559 C C . SER A 1 70 ? -18.833 11.106 18.722 1.00 90.56 70 SER A C 1
ATOM 561 O O . SER A 1 70 ? -18.350 10.076 19.195 1.00 90.56 70 SER A O 1
ATOM 563 N N . ALA A 1 71 ? -19.851 11.067 17.856 1.00 91.25 71 ALA A N 1
ATOM 564 C CA . ALA A 1 71 ? -20.479 9.815 17.436 1.00 91.25 71 ALA A CA 1
ATOM 565 C C . ALA A 1 71 ? -19.473 8.826 16.814 1.00 91.25 71 ALA A C 1
ATOM 567 O O . ALA A 1 71 ? -19.477 7.653 17.175 1.00 91.25 71 ALA A O 1
ATOM 568 N N . LYS A 1 72 ? -18.565 9.298 15.943 1.00 91.25 72 LYS A N 1
ATOM 569 C CA . LYS A 1 72 ? -17.529 8.455 15.316 1.00 91.25 72 LYS A CA 1
ATOM 570 C C . LYS A 1 72 ? -16.497 7.943 16.335 1.00 91.25 72 LYS A C 1
ATOM 572 O O . LYS A 1 72 ? -16.114 6.778 16.265 1.00 91.25 72 LYS A O 1
ATOM 577 N N . GLU A 1 73 ? -16.078 8.766 17.305 1.00 92.25 73 GLU A N 1
ATOM 578 C CA . GLU A 1 73 ? -15.200 8.314 18.403 1.00 92.25 73 GLU A CA 1
ATOM 579 C C . GLU A 1 73 ? -15.886 7.240 19.250 1.00 92.25 73 GLU A C 1
ATOM 581 O O . GLU A 1 73 ? -15.322 6.174 19.491 1.00 92.25 73 GLU A O 1
ATOM 586 N N . ASN A 1 74 ? -17.127 7.495 19.665 1.00 93.81 74 ASN A N 1
ATOM 587 C CA . ASN A 1 74 ? -17.887 6.554 20.479 1.00 93.81 74 ASN A CA 1
ATOM 588 C C . ASN A 1 74 ? -18.237 5.271 19.722 1.00 93.81 74 ASN A C 1
ATOM 590 O O . ASN A 1 74 ? -18.328 4.218 20.348 1.00 93.81 74 ASN A O 1
ATOM 594 N N . ASN A 1 75 ? -18.353 5.314 18.394 1.00 95.69 75 ASN A N 1
ATOM 595 C CA . ASN A 1 75 ? -18.514 4.116 17.577 1.00 95.69 75 ASN A CA 1
ATOM 596 C C . ASN A 1 75 ? -17.294 3.184 17.671 1.00 95.69 75 ASN A C 1
ATOM 598 O O . ASN A 1 75 ? -17.453 1.973 17.848 1.00 95.69 75 ASN A O 1
ATOM 602 N N . PHE A 1 76 ? -16.082 3.753 17.613 1.00 95.44 76 PHE A N 1
ATOM 603 C CA . PHE A 1 76 ? -14.840 2.999 17.793 1.00 95.44 76 PHE A CA 1
ATOM 604 C C . PHE A 1 76 ? -14.678 2.507 19.235 1.00 95.44 76 PHE A C 1
ATOM 606 O O . PHE A 1 76 ? -14.426 1.324 19.446 1.00 95.44 76 PHE A O 1
ATOM 613 N N . ASN A 1 77 ? -14.895 3.378 20.226 1.00 94.88 77 ASN A N 1
ATOM 614 C CA . ASN A 1 77 ? -14.819 2.999 21.641 1.00 94.88 77 ASN A CA 1
ATOM 615 C C . ASN A 1 77 ? -15.813 1.871 21.965 1.00 94.88 77 ASN A C 1
ATOM 617 O O . ASN A 1 77 ? -15.465 0.914 22.643 1.00 94.88 77 ASN A O 1
ATOM 621 N N . CYS A 1 78 ? -17.034 1.925 21.428 1.00 96.75 78 CYS A N 1
ATOM 622 C CA . CYS A 1 78 ? -18.020 0.863 21.611 1.00 96.75 78 CYS A CA 1
ATOM 623 C C . CYS A 1 78 ? -17.576 -0.463 20.977 1.00 96.75 78 CYS A C 1
ATOM 625 O O . CYS A 1 78 ? -17.727 -1.507 21.607 1.00 96.75 78 CYS A O 1
ATOM 627 N N . ALA A 1 79 ? -16.992 -0.431 19.772 1.00 97.31 79 ALA A N 1
ATOM 628 C CA . ALA A 1 79 ? -16.421 -1.627 19.152 1.00 97.31 79 ALA A CA 1
ATOM 629 C C . ALA A 1 79 ? -15.275 -2.210 19.993 1.00 97.31 79 ALA A C 1
ATOM 631 O O . ALA A 1 79 ? -15.231 -3.418 20.200 1.00 97.31 79 ALA A O 1
ATOM 632 N N . HIS A 1 80 ? -14.387 -1.363 20.518 1.00 95.94 80 HIS A N 1
ATOM 633 C CA . HIS A 1 80 ? -13.300 -1.764 21.415 1.00 95.94 80 HIS A CA 1
ATOM 634 C C . HIS A 1 80 ? -13.832 -2.491 22.660 1.00 95.94 80 HIS A C 1
ATOM 636 O O . HIS A 1 80 ? -13.410 -3.610 22.956 1.00 95.94 80 HIS A O 1
ATOM 642 N N . GLU A 1 81 ? -14.817 -1.908 23.344 1.00 95.81 81 GLU A N 1
ATOM 643 C CA . GLU A 1 81 ? -15.433 -2.518 24.528 1.00 95.81 81 GLU A CA 1
ATOM 644 C C . GLU A 1 81 ? -16.181 -3.825 24.191 1.00 95.81 81 GLU A C 1
ATOM 646 O O . GLU A 1 81 ? -16.108 -4.801 24.941 1.00 95.81 81 GLU A O 1
ATOM 651 N N . LEU A 1 82 ? -16.824 -3.907 23.019 1.00 95.88 82 LEU A N 1
ATOM 652 C CA . LEU A 1 82 ? -17.425 -5.148 22.518 1.00 95.88 82 LEU A CA 1
ATOM 653 C C . LEU A 1 82 ? -16.380 -6.263 22.335 1.00 95.88 82 LEU A C 1
ATOM 655 O O . LEU A 1 82 ? -16.666 -7.427 22.637 1.00 95.88 82 LEU A O 1
ATOM 659 N N . ILE A 1 83 ? -15.165 -5.936 21.878 1.00 95.94 83 ILE A N 1
ATOM 660 C CA . ILE A 1 83 ? -14.089 -6.930 21.771 1.00 95.94 83 ILE A CA 1
ATOM 661 C C . ILE A 1 83 ? -13.665 -7.428 23.156 1.00 95.94 83 ILE A C 1
ATOM 663 O O . ILE A 1 83 ? -13.476 -8.637 23.313 1.00 95.94 83 ILE A O 1
ATOM 667 N N . HIS A 1 84 ? -13.595 -6.562 24.173 1.00 93.12 84 HIS A N 1
ATOM 668 C CA . HIS A 1 84 ? -13.348 -7.005 25.551 1.00 93.12 84 HIS A CA 1
ATOM 669 C C . HIS A 1 84 ? -14.416 -7.985 26.044 1.00 93.12 84 HIS A C 1
ATOM 671 O O . HIS A 1 84 ? -14.073 -9.063 26.540 1.00 93.12 84 HIS A O 1
ATOM 677 N N . LEU A 1 85 ? -15.698 -7.658 25.856 1.00 91.62 85 LEU A N 1
ATOM 678 C CA . LEU A 1 85 ? -16.809 -8.541 26.236 1.00 91.62 85 LEU A CA 1
ATOM 679 C C . LEU A 1 85 ? -16.763 -9.888 25.498 1.00 91.62 85 LEU A C 1
ATOM 681 O O . LEU A 1 85 ? -17.073 -10.929 26.078 1.00 91.62 85 LEU A O 1
ATOM 685 N N . THR A 1 86 ? -16.325 -9.879 24.237 1.00 91.00 86 THR A N 1
ATOM 686 C CA . THR A 1 86 ? -16.285 -11.076 23.388 1.00 91.00 86 THR A CA 1
ATOM 687 C C . THR A 1 86 ? -15.087 -11.977 23.691 1.00 91.00 86 THR A C 1
ATOM 689 O O . THR A 1 86 ? -15.251 -13.188 23.832 1.00 91.00 86 THR A O 1
ATOM 692 N N . LEU A 1 87 ? -13.875 -11.419 23.759 1.00 90.44 87 LEU A N 1
ATOM 693 C CA . LEU A 1 87 ? -12.634 -12.204 23.812 1.00 90.44 87 LEU A CA 1
ATOM 694 C C . LEU A 1 87 ? -12.125 -12.444 25.232 1.00 90.44 87 LEU A C 1
ATOM 696 O O . LEU A 1 87 ? -11.415 -13.423 25.465 1.00 90.44 87 LEU A O 1
ATOM 700 N N . HIS A 1 88 ? -12.473 -11.580 26.187 1.00 87.38 88 HIS A N 1
ATOM 701 C CA . HIS A 1 88 ? -11.872 -11.589 27.524 1.00 87.38 88 HIS A CA 1
ATOM 702 C C . HIS A 1 88 ? -12.852 -12.044 28.616 1.00 87.38 88 HIS A C 1
ATOM 704 O O . HIS A 1 88 ? -12.576 -11.888 29.804 1.00 87.38 88 HIS A O 1
ATOM 710 N N . ARG A 1 89 ? -13.976 -12.676 28.243 1.00 79.81 89 ARG A N 1
ATOM 711 C CA . ARG A 1 89 ? -15.048 -13.089 29.172 1.00 79.81 89 ARG A CA 1
ATOM 712 C C . ARG A 1 89 ? -14.589 -14.012 30.303 1.00 79.81 89 ARG A C 1
ATOM 714 O O . ARG A 1 89 ? -15.147 -13.975 31.400 1.00 79.81 89 ARG A O 1
ATOM 721 N N . ASN A 1 90 ? -13.562 -14.820 30.053 1.00 76.94 90 ASN A N 1
ATOM 722 C CA . ASN A 1 90 ? -13.001 -15.758 31.030 1.00 76.94 90 ASN A CA 1
ATOM 723 C C . ASN A 1 90 ? -11.935 -15.129 31.945 1.00 76.94 90 ASN A C 1
ATOM 725 O O . ASN A 1 90 ? -11.365 -15.826 32.783 1.00 76.94 90 ASN A O 1
ATOM 729 N N . ASN A 1 91 ? -11.660 -13.829 31.814 1.00 72.56 91 ASN A N 1
ATOM 730 C CA . ASN A 1 91 ? -10.746 -13.128 32.708 1.00 72.56 91 ASN A CA 1
ATOM 731 C C . ASN A 1 91 ? -11.370 -13.009 34.122 1.00 72.56 91 ASN A C 1
ATOM 733 O O . ASN A 1 91 ? -12.569 -12.727 34.246 1.00 72.56 91 ASN A O 1
ATOM 737 N N . PRO A 1 92 ? -10.585 -13.210 35.202 1.00 66.38 92 PRO A N 1
ATOM 738 C CA . PRO A 1 92 ? -11.037 -12.959 36.572 1.00 66.38 92 PRO A CA 1
ATOM 739 C C . PRO A 1 92 ? -11.528 -11.521 36.799 1.00 66.38 92 PRO A C 1
ATOM 741 O O . PRO A 1 92 ? -12.453 -11.300 37.580 1.00 66.38 92 PRO A O 1
ATOM 744 N N . LYS A 1 93 ? -10.933 -10.538 36.109 1.00 69.38 93 LYS A N 1
ATOM 745 C CA . LYS A 1 93 ? -11.417 -9.155 36.076 1.00 69.38 93 LYS A CA 1
ATOM 746 C C . LYS A 1 93 ? -12.593 -9.064 35.103 1.00 69.38 93 LYS A C 1
ATOM 748 O O . LYS A 1 93 ? -12.430 -9.257 33.905 1.00 69.38 93 LYS A O 1
ATOM 753 N N . LYS A 1 94 ? -13.774 -8.735 35.632 1.00 70.12 94 LYS A N 1
ATOM 754 C CA . LYS A 1 94 ? -15.030 -8.568 34.872 1.00 70.12 94 LYS A CA 1
ATOM 755 C C . LYS A 1 94 ? -15.299 -7.124 34.435 1.00 70.12 94 LYS A C 1
ATOM 757 O O . LYS A 1 94 ? -16.361 -6.830 33.895 1.00 70.12 94 LYS A O 1
ATOM 762 N N . THR A 1 95 ? -14.342 -6.229 34.675 1.00 68.94 95 THR A N 1
ATOM 763 C CA . THR A 1 95 ? -14.422 -4.809 34.328 1.00 68.94 95 THR A CA 1
ATOM 764 C C . THR A 1 95 ? -13.195 -4.402 33.526 1.00 68.94 95 THR A C 1
ATOM 766 O O . THR A 1 95 ? -12.065 -4.646 33.956 1.00 68.94 95 THR A O 1
ATOM 769 N N . PHE A 1 96 ? -13.438 -3.748 32.394 1.00 76.19 96 PHE A N 1
ATOM 770 C CA . PHE A 1 96 ? -12.430 -3.245 31.464 1.00 76.19 96 PHE A CA 1
ATOM 771 C C . PHE A 1 96 ? -12.626 -1.742 31.269 1.00 76.19 96 PHE A C 1
ATOM 773 O O . PHE A 1 96 ? -13.722 -1.217 31.475 1.00 76.19 96 PHE A O 1
ATOM 780 N N . GLN A 1 97 ? -11.541 -1.033 30.973 1.00 72.88 97 GLN A N 1
ATOM 781 C CA . GLN A 1 97 ? -11.511 0.427 30.916 1.00 72.88 97 GLN A CA 1
ATOM 782 C C . GLN A 1 97 ? -10.668 0.864 29.722 1.00 72.88 97 GLN A C 1
ATOM 784 O O . GLN A 1 97 ? -9.451 0.749 29.788 1.00 72.88 97 GLN A O 1
ATOM 789 N N . CYS A 1 98 ? -11.268 1.423 28.675 1.00 61.66 98 CYS A N 1
ATOM 790 C CA . CYS A 1 98 ? -10.514 1.986 27.558 1.00 61.66 98 CYS A CA 1
ATOM 791 C C . CYS A 1 98 ? -9.909 3.349 27.932 1.00 61.66 98 CYS A C 1
ATOM 793 O O . CYS A 1 98 ? -10.626 4.323 28.196 1.00 61.66 98 CYS A O 1
ATOM 795 N N . TYR A 1 99 ? -8.580 3.449 27.876 1.00 61.59 99 TYR A N 1
ATOM 796 C CA . TYR A 1 99 ? -7.831 4.697 28.036 1.00 61.59 99 TYR A CA 1
ATOM 797 C C . TYR A 1 99 ? -7.173 5.132 26.718 1.00 61.59 99 TYR A C 1
ATOM 799 O O . TYR A 1 99 ? -6.898 4.318 25.848 1.00 61.59 99 TYR A O 1
ATOM 807 N N . GLU A 1 100 ? -6.868 6.423 26.588 1.00 49.97 100 GLU A N 1
ATOM 808 C CA . GLU A 1 100 ? -6.125 6.991 25.449 1.00 49.97 100 GLU A CA 1
ATOM 809 C C . GLU A 1 100 ? -4.725 6.383 25.276 1.00 49.97 100 GLU A C 1
ATOM 811 O O . GLU A 1 100 ? -4.231 6.242 24.161 1.00 49.97 100 GLU A O 1
ATOM 816 N N . SER A 1 101 ? -4.095 5.992 26.382 1.00 53.94 101 SER A N 1
ATOM 817 C CA . SER A 1 101 ? -2.863 5.214 26.401 1.00 53.94 101 SER A CA 1
ATOM 818 C C . SER A 1 101 ? -2.970 4.102 27.439 1.00 53.94 101 SER A C 1
ATOM 820 O O . SER A 1 101 ? -3.587 4.282 28.493 1.00 53.94 101 SER A O 1
ATOM 822 N N . VAL A 1 102 ? -2.366 2.946 27.138 1.00 59.69 102 VAL A N 1
ATOM 823 C CA . VAL A 1 102 ? -2.362 1.788 28.042 1.00 59.69 102 VAL A CA 1
ATOM 824 C C . VAL A 1 102 ? -1.686 2.177 29.355 1.00 59.69 102 VAL A C 1
ATOM 826 O O . VAL A 1 102 ? -0.527 2.598 29.371 1.00 59.69 102 VAL A O 1
ATOM 829 N N . ARG A 1 103 ? -2.405 2.021 30.467 1.00 65.56 103 ARG A N 1
ATOM 830 C CA . ARG A 1 103 ? -1.876 2.264 31.816 1.00 65.56 103 ARG A CA 1
ATOM 831 C C . ARG A 1 103 ? -1.242 1.002 32.394 1.00 65.56 103 ARG A C 1
ATOM 833 O O . ARG A 1 103 ? -1.644 -0.107 32.064 1.00 65.56 103 ARG A O 1
ATOM 840 N N . ASN A 1 104 ? -0.335 1.165 33.361 1.00 57.31 104 ASN A N 1
ATOM 841 C CA . ASN A 1 104 ? 0.334 0.051 34.059 1.00 57.31 104 ASN A CA 1
ATOM 842 C C . ASN A 1 104 ? -0.635 -0.944 34.735 1.00 57.31 104 ASN A C 1
ATOM 844 O O . ASN A 1 104 ? -0.246 -2.059 35.066 1.00 57.31 104 ASN A O 1
ATOM 848 N N . THR A 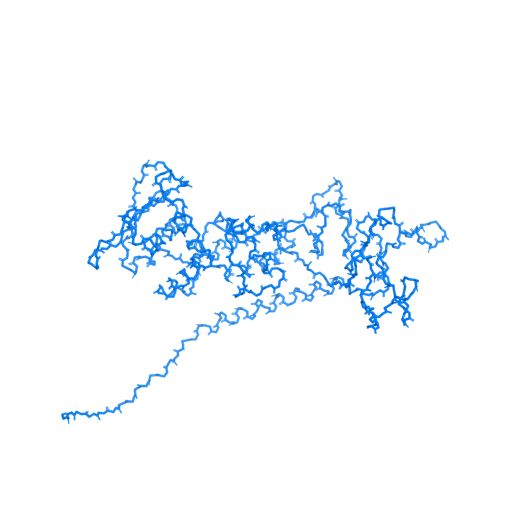1 105 ? -1.884 -0.541 34.975 1.00 58.62 105 THR A N 1
ATOM 849 C CA . THR A 1 105 ? -2.934 -1.364 35.591 1.00 58.62 105 THR A CA 1
ATOM 850 C C . THR A 1 105 ? -3.697 -2.244 34.594 1.00 58.62 105 THR A C 1
ATOM 852 O O . THR A 1 105 ? -4.463 -3.112 35.027 1.00 58.62 105 THR A O 1
ATOM 855 N N . GLN A 1 106 ? -3.510 -2.024 33.287 1.00 66.19 106 GLN A N 1
ATOM 856 C CA . GLN A 1 106 ? -4.143 -2.772 32.199 1.00 66.19 106 GLN A CA 1
ATOM 857 C C . GLN A 1 106 ? -3.191 -3.818 31.619 1.00 66.19 106 GLN A C 1
ATOM 859 O O . GLN A 1 106 ? -1.972 -3.639 31.596 1.00 66.19 106 GLN A O 1
ATOM 864 N N . ASN A 1 107 ? -3.756 -4.915 31.119 1.00 81.44 107 ASN A N 1
ATOM 865 C CA . ASN A 1 107 ? -2.987 -5.906 30.383 1.00 81.44 107 ASN A CA 1
ATOM 866 C C . ASN A 1 107 ? -2.763 -5.401 28.952 1.00 81.44 107 ASN A C 1
ATOM 868 O O . ASN A 1 107 ? -3.684 -5.390 28.139 1.00 81.44 107 ASN A O 1
ATOM 872 N N . SER A 1 108 ? -1.530 -5.003 28.636 1.00 83.69 108 SER A N 1
ATOM 873 C CA . SER A 1 108 ? -1.174 -4.447 27.325 1.00 83.69 108 SER A CA 1
ATOM 874 C C . SER A 1 108 ? -1.478 -5.382 26.153 1.00 83.69 108 SER A C 1
ATOM 876 O O . SER A 1 108 ? -1.731 -4.904 25.048 1.00 83.69 108 SER A O 1
ATOM 878 N N . PHE A 1 109 ? -1.483 -6.698 26.380 1.00 86.06 109 PHE A N 1
ATOM 879 C CA . PHE A 1 109 ? -1.840 -7.669 25.354 1.00 86.06 109 PHE A CA 1
ATOM 880 C C . PHE A 1 109 ? -3.351 -7.684 25.078 1.00 86.06 109 PHE A C 1
ATOM 882 O O . PHE A 1 109 ? -3.742 -7.685 23.916 1.00 86.06 109 PHE A O 1
ATOM 889 N N . GLU A 1 110 ? -4.192 -7.610 26.113 1.00 89.00 110 GLU A N 1
ATOM 890 C CA . GLU A 1 110 ? -5.658 -7.556 25.966 1.00 89.00 110 GLU A CA 1
ATOM 891 C C . GLU A 1 110 ? -6.114 -6.240 25.323 1.00 89.00 110 GLU A C 1
ATOM 893 O O . GLU A 1 110 ? -6.953 -6.247 24.427 1.00 89.00 110 GLU A O 1
ATOM 898 N N . GLU A 1 111 ? -5.506 -5.115 25.703 1.00 89.81 111 GLU A N 1
ATOM 899 C CA . GLU A 1 111 ? -5.767 -3.809 25.079 1.00 89.81 111 GLU A CA 1
ATOM 900 C C . GLU A 1 111 ? -5.334 -3.778 23.608 1.00 89.81 111 GLU A C 1
ATOM 902 O O . GLU A 1 111 ? -5.991 -3.170 22.761 1.00 89.81 111 GLU A O 1
ATOM 907 N N . TRP A 1 112 ? -4.227 -4.453 23.274 1.00 91.19 112 TRP A N 1
ATOM 908 C CA . TRP A 1 112 ? -3.835 -4.644 21.879 1.00 91.19 112 TRP A CA 1
ATOM 909 C C . TRP A 1 112 ? -4.878 -5.478 21.122 1.00 91.19 112 TRP A C 1
ATOM 911 O O . TRP A 1 112 ? -5.272 -5.082 20.026 1.00 91.19 112 TRP A O 1
ATOM 921 N N . GLN A 1 113 ? -5.368 -6.581 21.706 1.00 93.69 113 GLN A N 1
ATOM 922 C CA . GLN A 1 113 ? -6.422 -7.407 21.100 1.00 93.69 113 GLN A CA 1
ATOM 923 C C . GLN A 1 113 ? -7.714 -6.615 20.883 1.00 93.69 113 GLN A C 1
ATOM 925 O O . GLN A 1 113 ? -8.320 -6.738 19.821 1.00 93.69 113 GLN A O 1
ATOM 930 N N . ALA A 1 114 ? -8.118 -5.787 21.847 1.00 93.56 114 ALA A N 1
ATOM 931 C CA . ALA A 1 114 ? -9.320 -4.967 21.751 1.00 93.56 114 ALA A CA 1
ATOM 932 C C . ALA A 1 114 ? -9.208 -3.884 20.673 1.00 93.56 114 ALA A C 1
ATOM 934 O O . ALA A 1 114 ? -10.093 -3.763 19.827 1.00 93.56 114 ALA A O 1
ATOM 935 N N . ASN A 1 115 ? -8.087 -3.160 20.633 1.00 93.69 115 ASN A N 1
ATOM 936 C CA . ASN A 1 115 ? -7.847 -2.135 19.616 1.00 93.69 115 ASN A CA 1
ATOM 937 C C . ASN A 1 115 ? -7.738 -2.722 18.205 1.00 93.69 115 ASN A C 1
ATOM 939 O O . ASN A 1 115 ? -8.390 -2.243 17.276 1.00 93.69 115 ASN A O 1
ATOM 943 N N . GLU A 1 116 ? -6.931 -3.769 18.035 1.00 95.94 116 GLU A N 1
ATOM 944 C CA . GLU A 1 116 ? -6.738 -4.411 16.735 1.00 95.94 116 GLU A CA 1
ATOM 945 C C . GLU A 1 116 ? -8.009 -5.151 16.284 1.00 95.94 116 GLU A C 1
ATOM 947 O O . GLU A 1 116 ? -8.358 -5.118 15.104 1.00 95.94 116 GLU A O 1
ATOM 952 N N . GLY A 1 117 ? -8.741 -5.758 17.221 1.00 97.25 117 GLY A N 1
ATOM 953 C CA . GLY A 1 117 ? -10.022 -6.408 16.964 1.00 97.25 117 GLY A CA 1
ATOM 954 C C . GLY A 1 117 ? -11.120 -5.422 16.562 1.00 97.25 117 GLY A C 1
ATOM 955 O O . GLY A 1 117 ? -11.857 -5.696 15.619 1.00 97.25 117 GLY A O 1
ATOM 956 N N . ALA A 1 118 ? -11.201 -4.255 17.209 1.00 97.69 118 ALA A N 1
ATOM 957 C CA . ALA A 1 118 ? -12.140 -3.198 16.833 1.00 97.69 118 ALA A CA 1
ATOM 958 C C . ALA A 1 118 ? -11.820 -2.635 15.444 1.00 97.69 118 ALA A C 1
ATOM 960 O O . ALA A 1 118 ? -12.723 -2.431 14.633 1.00 97.69 118 ALA A O 1
ATOM 961 N N . ALA A 1 119 ? -10.532 -2.445 15.143 1.00 97.50 119 ALA A N 1
ATOM 962 C CA . ALA A 1 119 ? -10.085 -2.025 13.822 1.00 97.50 119 ALA A CA 1
ATOM 963 C C . ALA A 1 119 ? -10.420 -3.064 12.737 1.00 97.50 119 ALA A C 1
ATOM 965 O O . ALA A 1 119 ? -10.856 -2.676 11.658 1.00 97.50 119 ALA A O 1
ATOM 966 N N . GLU A 1 120 ? -10.265 -4.365 13.003 1.00 98.00 120 GLU A N 1
ATOM 967 C CA . GLU A 1 120 ? -10.675 -5.428 12.070 1.00 98.00 120 GLU A CA 1
ATOM 968 C C . GLU A 1 120 ? -12.198 -5.547 11.935 1.00 98.00 120 GLU A C 1
ATOM 970 O O . GLU A 1 120 ? -12.695 -5.806 10.841 1.00 98.00 120 GLU A O 1
ATOM 975 N N . LEU A 1 121 ? -12.957 -5.320 13.010 1.00 98.12 121 LEU A N 1
ATOM 976 C CA . LEU A 1 121 ? -14.418 -5.350 12.963 1.00 98.12 121 LEU A CA 1
ATOM 977 C C . LEU A 1 121 ? -14.957 -4.217 12.081 1.00 98.12 121 LEU A C 1
ATOM 979 O O . LEU A 1 121 ? -15.759 -4.472 11.181 1.00 98.12 121 LEU A O 1
ATOM 983 N N . LEU A 1 122 ? -14.492 -2.988 12.334 1.00 97.88 122 LEU A N 1
ATOM 984 C CA . LEU A 1 122 ? -14.951 -1.762 11.673 1.00 97.88 122 LEU A CA 1
ATOM 985 C C . LEU A 1 122 ? -14.333 -1.542 10.289 1.00 97.88 122 LEU A C 1
ATOM 987 O O . LEU A 1 122 ? -14.992 -0.994 9.413 1.00 97.88 122 LEU A O 1
ATOM 991 N N . VAL A 1 123 ? -13.077 -1.946 10.095 1.00 98.12 123 VAL A N 1
ATOM 992 C CA . VAL A 1 123 ? -12.296 -1.723 8.867 1.00 98.12 123 VAL A CA 1
ATOM 993 C C . VAL A 1 123 ? -11.577 -3.029 8.479 1.00 98.12 123 VAL A C 1
ATOM 995 O O . VAL A 1 123 ? -10.344 -3.142 8.572 1.00 98.12 123 VAL A O 1
ATOM 998 N N . PRO A 1 124 ? -12.338 -4.062 8.081 1.00 97.12 124 PRO A N 1
ATOM 999 C CA . PRO A 1 124 ? -11.823 -5.408 7.823 1.00 97.12 124 PRO A CA 1
ATOM 1000 C C . PRO A 1 124 ? -10.788 -5.421 6.704 1.00 97.12 124 PRO A C 1
ATOM 1002 O O . PRO A 1 124 ? -11.028 -4.890 5.615 1.00 97.12 124 PRO A O 1
ATOM 1005 N N . TYR A 1 125 ? -9.645 -6.072 6.937 1.00 97.75 125 TYR A N 1
ATOM 1006 C CA . TYR A 1 125 ? -8.515 -6.003 6.001 1.00 97.75 125 TYR A CA 1
ATOM 1007 C C . TYR A 1 125 ? -8.876 -6.491 4.588 1.00 97.75 125 TYR A C 1
ATOM 1009 O O . TYR A 1 125 ? -8.372 -5.943 3.606 1.00 97.75 125 TYR A O 1
ATOM 1017 N N . ARG A 1 126 ? -9.777 -7.484 4.488 1.00 95.31 126 ARG A N 1
ATOM 1018 C CA . ARG A 1 126 ? -10.191 -8.087 3.212 1.00 95.31 126 ARG A CA 1
ATOM 1019 C C . ARG A 1 126 ? -10.893 -7.116 2.271 1.00 95.31 126 ARG A C 1
ATOM 1021 O O . ARG A 1 126 ? -10.706 -7.201 1.066 1.00 95.31 126 ARG A O 1
ATOM 1028 N N . PHE A 1 127 ? -11.655 -6.180 2.825 1.00 94.81 127 PHE A N 1
ATOM 1029 C CA . PHE A 1 127 ? -12.325 -5.136 2.049 1.00 94.81 127 PHE A CA 1
ATOM 1030 C C . PHE A 1 127 ? -11.429 -3.902 1.936 1.00 94.81 127 PHE A C 1
ATOM 1032 O O . PHE A 1 127 ? -11.262 -3.324 0.864 1.00 94.81 127 PHE A O 1
ATOM 1039 N N . PHE A 1 128 ? -10.774 -3.549 3.042 1.00 97.88 128 PHE A N 1
ATOM 1040 C CA . PHE A 1 128 ? -9.958 -2.352 3.146 1.00 97.88 128 PHE A CA 1
ATOM 1041 C C . PHE A 1 128 ? -8.746 -2.346 2.209 1.00 97.88 128 PHE A C 1
ATOM 1043 O O . PHE A 1 128 ? -8.510 -1.344 1.541 1.00 97.88 128 PHE A O 1
ATOM 1050 N N . ILE A 1 129 ? -7.957 -3.426 2.143 1.00 98.44 129 ILE A N 1
ATOM 1051 C CA . ILE A 1 129 ? -6.697 -3.427 1.376 1.00 98.44 129 ILE A CA 1
ATOM 1052 C C . ILE A 1 129 ? -6.943 -3.254 -0.133 1.00 98.44 129 ILE A C 1
ATOM 1054 O O . ILE A 1 129 ? -6.312 -2.366 -0.721 1.00 98.44 129 ILE A O 1
ATOM 1058 N N . PRO A 1 130 ? -7.837 -4.033 -0.781 1.00 96.56 130 PRO A N 1
ATOM 1059 C CA . PRO A 1 130 ? -8.154 -3.826 -2.191 1.00 96.56 130 PRO A CA 1
ATOM 1060 C C . PRO A 1 130 ? -8.667 -2.412 -2.458 1.00 96.56 130 PRO A C 1
ATOM 1062 O O . PRO A 1 130 ? -8.164 -1.751 -3.371 1.00 96.56 130 PRO A O 1
ATOM 1065 N N . ARG A 1 131 ? -9.584 -1.924 -1.612 1.00 96.81 131 ARG A N 1
ATOM 1066 C CA . ARG A 1 131 ? -10.190 -0.599 -1.746 1.00 96.81 131 ARG A CA 1
ATOM 1067 C C . ARG A 1 131 ? -9.179 0.536 -1.584 1.00 96.81 131 ARG A C 1
ATOM 1069 O O . ARG A 1 131 ? -9.142 1.464 -2.388 1.00 96.81 131 ARG A O 1
ATOM 1076 N N . TYR A 1 132 ? -8.289 0.437 -0.599 1.00 97.94 132 TYR A N 1
ATOM 1077 C CA . TYR A 1 132 ? -7.197 1.387 -0.385 1.00 97.94 132 TYR A CA 1
ATOM 1078 C C . TYR A 1 132 ? -6.279 1.488 -1.608 1.00 97.94 132 TYR A C 1
ATOM 1080 O O . TYR A 1 132 ? -5.937 2.590 -2.046 1.00 97.94 132 TYR A O 1
ATOM 1088 N N . VAL A 1 133 ? -5.885 0.347 -2.181 1.00 96.44 133 VAL A N 1
ATOM 1089 C CA . VAL A 1 133 ? -5.021 0.316 -3.371 1.00 96.44 133 VAL A CA 1
ATOM 1090 C C . VAL A 1 133 ? -5.743 0.871 -4.597 1.00 96.44 133 VAL A C 1
ATOM 1092 O O . VAL A 1 133 ? -5.139 1.614 -5.374 1.00 96.44 133 VAL A O 1
ATOM 1095 N N . GLU A 1 134 ? -7.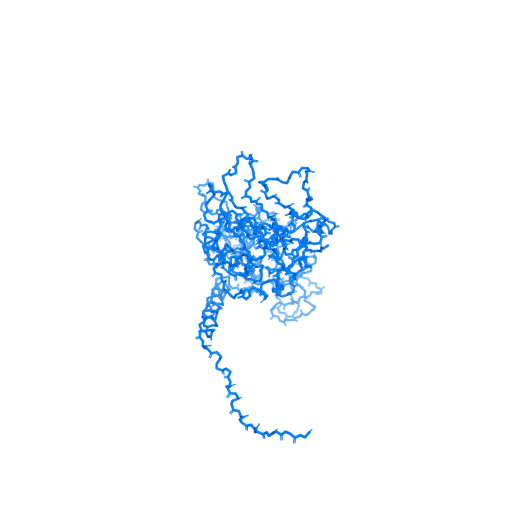022 0.551 -4.764 1.00 94.38 134 GLU A N 1
ATOM 1096 C CA . GLU A 1 134 ? -7.864 1.088 -5.832 1.00 94.38 134 GLU A CA 1
ATOM 1097 C C . GLU A 1 134 ? -7.955 2.618 -5.759 1.00 94.38 134 GLU A C 1
ATOM 1099 O O . GLU A 1 134 ? -7.628 3.298 -6.734 1.00 94.38 134 GLU A O 1
ATOM 1104 N N . LEU A 1 135 ? -8.290 3.176 -4.592 1.00 95.38 135 LEU A N 1
ATOM 1105 C CA . LEU A 1 135 ? -8.349 4.624 -4.388 1.00 95.38 135 LEU A CA 1
ATOM 1106 C C . LEU A 1 135 ? -6.977 5.281 -4.578 1.00 95.38 135 LEU A C 1
ATOM 1108 O O . LEU A 1 135 ? -6.873 6.314 -5.240 1.00 95.38 135 LEU A O 1
ATOM 1112 N N . CYS A 1 136 ? -5.895 4.658 -4.101 1.00 95.81 136 CYS A N 1
ATOM 1113 C CA . CYS A 1 136 ? -4.542 5.147 -4.377 1.00 95.81 136 CYS A CA 1
ATOM 1114 C C . CYS A 1 136 ? -4.255 5.235 -5.881 1.00 95.81 136 CYS A C 1
ATOM 1116 O O . CYS A 1 136 ? -3.586 6.172 -6.316 1.00 95.81 136 CYS A O 1
ATOM 1118 N N . ARG A 1 137 ? -4.744 4.278 -6.678 1.00 93.00 137 ARG A N 1
ATOM 1119 C CA . ARG A 1 137 ? -4.594 4.283 -8.140 1.00 93.00 137 ARG A CA 1
ATOM 1120 C C . ARG A 1 137 ? -5.521 5.284 -8.815 1.00 93.00 137 ARG A C 1
ATOM 1122 O O . ARG A 1 137 ? -5.086 5.913 -9.776 1.00 93.00 137 ARG A O 1
ATOM 1129 N N . LYS A 1 138 ? -6.751 5.453 -8.335 1.00 92.06 138 LYS A N 1
ATOM 1130 C CA . LYS A 1 138 ? -7.711 6.455 -8.824 1.00 92.06 138 LYS A CA 1
ATOM 1131 C C . LYS A 1 138 ? -7.155 7.873 -8.653 1.00 92.06 138 LYS A C 1
ATOM 1133 O O . LYS A 1 138 ? -7.114 8.634 -9.612 1.00 92.06 138 LYS A O 1
ATOM 1138 N N . HIS A 1 139 ? -6.618 8.180 -7.473 1.00 92.38 139 HIS A N 1
ATOM 1139 C CA . HIS A 1 139 ? -6.122 9.514 -7.109 1.00 92.38 139 HIS A CA 1
ATOM 1140 C C . HIS A 1 139 ? -4.623 9.728 -7.386 1.00 92.38 139 HIS A C 1
ATOM 1142 O O . HIS A 1 139 ? -4.039 10.727 -6.964 1.00 92.38 139 HIS A O 1
ATOM 1148 N N . ARG A 1 140 ? -3.950 8.815 -8.102 1.00 91.62 140 ARG A N 1
ATOM 1149 C CA . ARG A 1 140 ? -2.483 8.865 -8.294 1.00 91.62 140 ARG A CA 1
ATOM 1150 C C . ARG A 1 140 ? -1.986 10.100 -9.046 1.00 91.62 140 ARG A C 1
ATOM 1152 O O . ARG A 1 140 ? -0.815 10.460 -8.911 1.00 91.62 140 ARG A O 1
ATOM 1159 N N . PHE A 1 141 ? -2.849 10.777 -9.803 1.00 90.94 141 PHE A N 1
ATOM 1160 C CA . PHE A 1 141 ? -2.526 12.015 -10.522 1.00 90.94 141 PHE A CA 1
ATOM 1161 C C . PHE A 1 141 ? -3.014 13.282 -9.810 1.00 90.94 141 PHE A C 1
ATOM 1163 O O . PHE A 1 141 ? -2.473 14.355 -10.071 1.00 90.94 141 PHE A O 1
ATOM 1170 N N . ASP A 1 142 ? -3.891 13.156 -8.817 1.00 89.94 142 ASP A N 1
ATOM 1171 C CA . ASP A 1 142 ? -4.456 14.287 -8.078 1.00 89.94 142 ASP A CA 1
ATOM 1172 C C . ASP A 1 142 ? -3.384 15.032 -7.280 1.00 89.94 142 ASP A C 1
ATOM 1174 O O . ASP A 1 142 ? -2.423 14.435 -6.784 1.00 89.94 142 ASP A O 1
ATOM 1178 N N . ARG A 1 143 ? -3.527 16.356 -7.152 1.00 82.62 143 ARG A N 1
ATOM 1179 C CA . ARG A 1 143 ? -2.583 17.175 -6.371 1.00 82.62 143 ARG A CA 1
ATOM 1180 C C . ARG A 1 143 ? -2.627 16.832 -4.884 1.00 82.62 143 ARG A C 1
ATOM 1182 O O . ARG A 1 143 ? -1.580 16.761 -4.250 1.00 82.62 143 ARG A O 1
ATOM 1189 N N . GLU A 1 144 ? -3.824 16.587 -4.367 1.00 82.81 144 GLU A N 1
ATOM 1190 C CA . GLU A 1 144 ? -4.081 16.226 -2.977 1.00 82.81 144 GLU A CA 1
ATOM 1191 C C . GLU A 1 144 ? -4.740 14.850 -2.927 1.00 82.81 144 GLU A C 1
ATOM 1193 O O . GLU A 1 144 ? -5.622 14.536 -3.726 1.00 82.81 144 GLU A O 1
ATOM 1198 N N . SER A 1 145 ? -4.292 14.012 -1.995 1.00 82.44 145 SER A N 1
ATOM 1199 C CA . SER A 1 145 ? -4.834 12.668 -1.824 1.00 82.44 145 SER A CA 1
ATOM 1200 C C . SER A 1 145 ? -6.098 12.712 -0.974 1.00 82.44 145 SER A C 1
ATOM 1202 O O . SER A 1 145 ? -6.015 13.012 0.212 1.00 82.44 145 SER A O 1
ATOM 1204 N N . LYS A 1 146 ? -7.229 12.290 -1.545 1.00 92.38 146 LYS A N 1
ATOM 1205 C CA . LYS A 1 146 ? -8.518 12.138 -0.842 1.00 92.38 146 LYS A CA 1
ATOM 1206 C C . LYS A 1 146 ? -8.751 10.740 -0.262 1.00 92.38 146 LYS A C 1
ATOM 1208 O O . LYS A 1 146 ? -9.791 10.471 0.321 1.00 92.38 146 LYS A O 1
ATOM 1213 N N . VAL A 1 147 ? -7.772 9.842 -0.409 1.00 96.25 147 VAL A N 1
ATOM 1214 C CA . VAL A 1 147 ? -7.905 8.410 -0.086 1.00 96.25 147 VAL A CA 1
ATOM 1215 C C . VAL A 1 147 ? -8.336 8.167 1.362 1.00 96.25 147 VAL A C 1
ATOM 1217 O O . VAL A 1 147 ? -9.183 7.318 1.606 1.00 96.25 147 VAL A O 1
ATOM 1220 N N . VAL A 1 148 ? -7.748 8.884 2.324 1.00 97.44 148 VAL A N 1
ATOM 1221 C CA . VAL A 1 148 ? -8.048 8.680 3.751 1.00 97.44 148 VAL A CA 1
ATOM 1222 C C . VAL A 1 148 ? -9.469 9.125 4.081 1.00 97.44 148 VAL A C 1
ATOM 1224 O O . VAL A 1 148 ? -10.161 8.405 4.792 1.00 97.44 148 VAL A O 1
ATOM 1227 N N . ASP A 1 149 ? -9.901 10.266 3.546 1.00 96.88 149 ASP A N 1
ATOM 1228 C CA . ASP A 1 149 ? -11.234 10.812 3.803 1.00 96.88 149 ASP A CA 1
ATOM 1229 C C . ASP A 1 149 ? -12.319 9.960 3.130 1.00 96.88 149 ASP A C 1
ATOM 1231 O O . ASP A 1 149 ? -13.276 9.576 3.794 1.00 96.88 149 ASP A O 1
ATOM 1235 N N . GLU A 1 150 ? -12.120 9.552 1.867 1.00 97.69 150 GLU A N 1
ATOM 1236 C CA . GLU A 1 150 ? -13.058 8.659 1.162 1.00 97.69 150 GLU A CA 1
ATOM 1237 C C . GLU A 1 150 ? -13.234 7.323 1.908 1.00 97.69 150 GLU A C 1
ATOM 1239 O O . GLU A 1 150 ? -14.359 6.871 2.104 1.00 97.69 150 GLU A O 1
ATOM 1244 N N . LEU A 1 151 ? -12.146 6.721 2.403 1.00 98.06 151 LEU A N 1
ATOM 1245 C CA . LEU A 1 151 ? -12.223 5.499 3.215 1.00 98.06 151 LEU A CA 1
ATOM 1246 C C . LEU A 1 151 ? -12.867 5.747 4.586 1.00 98.06 151 LEU A C 1
ATOM 1248 O O . LEU A 1 151 ? -13.578 4.886 5.100 1.00 98.06 151 LEU A O 1
ATOM 1252 N N . ALA A 1 152 ? -12.607 6.894 5.213 1.00 97.94 152 ALA A N 1
ATOM 1253 C CA . ALA A 1 152 ? -13.176 7.215 6.518 1.00 97.94 152 ALA A CA 1
ATOM 1254 C C . ALA A 1 152 ? -14.697 7.377 6.437 1.00 97.94 152 ALA A C 1
ATOM 1256 O O . ALA A 1 152 ? -15.407 6.947 7.350 1.00 97.94 152 ALA A O 1
ATOM 1257 N N . ASP A 1 153 ? -15.190 7.953 5.343 1.00 96.50 153 ASP A N 1
ATOM 1258 C CA . ASP A 1 153 ? -16.618 8.062 5.070 1.00 96.50 153 ASP A CA 1
ATOM 1259 C C . ASP A 1 153 ? -17.227 6.705 4.695 1.00 96.50 153 ASP A C 1
ATOM 1261 O O . ASP A 1 153 ? -18.254 6.341 5.267 1.00 96.50 153 ASP A O 1
ATOM 1265 N N . GLU A 1 154 ? -16.558 5.909 3.853 1.00 96.88 154 GLU A N 1
ATOM 1266 C CA . GLU A 1 154 ? -17.005 4.560 3.458 1.00 96.88 154 GLU A CA 1
ATOM 1267 C C . GLU A 1 154 ? -17.173 3.615 4.662 1.00 96.88 154 GLU A C 1
ATOM 1269 O O . GLU A 1 154 ? -18.178 2.913 4.778 1.00 96.88 154 GLU A O 1
ATOM 1274 N N . PHE A 1 155 ? -16.229 3.632 5.608 1.00 96.94 155 PHE A N 1
ATOM 1275 C CA . PHE A 1 155 ? -16.290 2.798 6.815 1.00 96.94 155 PHE A CA 1
ATOM 1276 C C . PHE A 1 155 ? -16.967 3.484 8.014 1.00 96.94 155 PHE A C 1
ATOM 1278 O O . PHE A 1 155 ? -17.142 2.855 9.059 1.00 96.94 155 PHE A O 1
ATOM 1285 N N . GLY A 1 156 ? -17.367 4.756 7.895 1.00 96.00 156 GLY A N 1
ATOM 1286 C CA . GLY A 1 156 ? -18.034 5.504 8.970 1.00 96.00 156 GLY A CA 1
ATOM 1287 C C . GLY A 1 156 ? -17.164 5.710 10.215 1.00 96.00 156 GLY A C 1
ATOM 1288 O O . GLY A 1 156 ? -17.664 5.727 11.342 1.00 96.00 156 GLY A O 1
ATOM 1289 N N . VAL A 1 157 ? -15.856 5.873 10.023 1.00 96.62 157 VAL A N 1
ATOM 1290 C CA . VAL A 1 157 ? -14.861 6.069 11.090 1.00 96.62 157 VAL A CA 1
ATOM 1291 C C . VAL A 1 157 ? -14.178 7.434 10.965 1.00 96.62 157 VAL A C 1
ATOM 1293 O O . VAL A 1 157 ? -14.459 8.224 10.062 1.00 96.62 157 VAL A O 1
ATOM 1296 N N . LEU A 1 158 ? -13.305 7.768 11.917 1.00 96.38 158 LEU A N 1
ATOM 1297 C CA . LEU A 1 158 ? -12.472 8.970 11.830 1.00 96.38 158 LEU A CA 1
ATOM 1298 C C . LEU A 1 158 ? -11.301 8.751 10.856 1.00 96.38 158 LEU A C 1
ATOM 1300 O O . LEU A 1 158 ? -10.737 7.654 10.846 1.00 96.38 158 LEU A O 1
ATOM 1304 N N . PRO A 1 159 ? -10.830 9.797 10.152 1.00 97.06 159 PRO A N 1
ATOM 1305 C CA . PRO A 1 159 ? -9.626 9.730 9.315 1.00 97.06 159 PRO A CA 1
ATOM 1306 C C . PRO A 1 159 ? -8.401 9.143 10.033 1.00 97.06 159 PRO A C 1
ATOM 1308 O O . PRO A 1 159 ? -7.644 8.367 9.454 1.00 97.06 159 PRO A O 1
ATOM 1311 N N . GLY A 1 160 ? -8.237 9.441 11.329 1.00 96.00 160 GLY A N 1
ATOM 1312 C CA . GLY A 1 160 ? -7.158 8.886 12.152 1.00 96.00 160 GLY A CA 1
ATOM 1313 C C . GLY A 1 160 ? -7.197 7.358 12.293 1.00 96.00 160 GLY A C 1
ATOM 1314 O O . GLY A 1 160 ? -6.141 6.730 12.321 1.00 96.00 160 GLY A O 1
ATOM 1315 N N . VAL A 1 161 ? -8.390 6.747 12.306 1.00 96.19 161 VAL A N 1
ATOM 1316 C CA . VAL A 1 161 ? -8.549 5.280 12.337 1.00 96.19 161 VAL A CA 1
ATOM 1317 C C . VAL A 1 161 ? -8.049 4.676 11.029 1.00 96.19 161 VAL A C 1
ATOM 1319 O O . VAL A 1 161 ? -7.290 3.712 11.055 1.00 96.19 161 VAL A O 1
ATOM 1322 N N . ILE A 1 162 ? -8.402 5.276 9.888 1.00 98.38 162 ILE A N 1
ATOM 1323 C CA . ILE A 1 162 ? -7.915 4.844 8.572 1.00 98.38 162 ILE A CA 1
ATOM 1324 C C . ILE A 1 162 ? -6.399 5.011 8.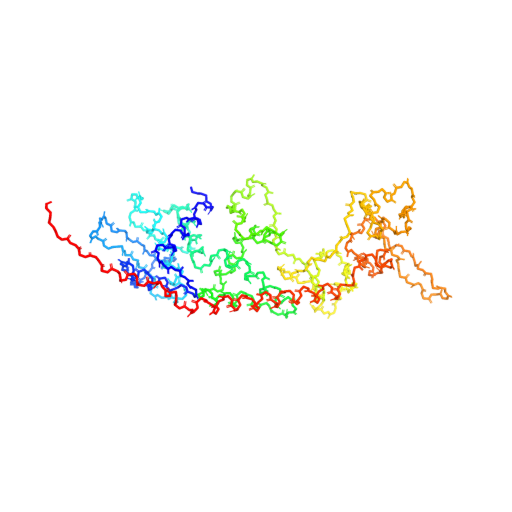462 1.00 98.38 162 ILE A C 1
ATOM 1326 O O . ILE A 1 162 ? -5.718 4.082 8.035 1.00 98.38 162 ILE A O 1
ATOM 1330 N N . ALA A 1 163 ? -5.851 6.156 8.875 1.00 97.38 163 ALA A N 1
ATOM 1331 C CA . ALA A 1 163 ? -4.409 6.395 8.845 1.00 97.38 163 ALA A CA 1
ATOM 1332 C C . ALA A 1 163 ? -3.645 5.334 9.655 1.00 97.38 163 ALA A C 1
ATOM 1334 O O . ALA A 1 163 ? -2.716 4.712 9.138 1.00 97.38 163 ALA A O 1
ATOM 1335 N N . PHE A 1 164 ? -4.102 5.054 10.879 1.00 96.12 164 PHE A N 1
ATOM 1336 C CA . PHE A 1 164 ? -3.531 4.001 11.716 1.00 96.12 164 PHE A CA 1
ATOM 1337 C C . PHE A 1 164 ? -3.687 2.612 11.084 1.00 96.12 164 PHE A C 1
ATOM 1339 O O . PHE A 1 164 ? -2.764 1.799 11.120 1.00 96.12 164 PHE A O 1
ATOM 1346 N N . ARG A 1 165 ? -4.827 2.345 10.437 1.00 97.81 165 ARG A N 1
ATOM 1347 C CA . ARG A 1 165 ? -5.088 1.079 9.744 1.00 97.81 165 ARG A CA 1
ATOM 1348 C C . ARG A 1 165 ? -4.135 0.840 8.571 1.00 97.81 165 ARG A C 1
ATOM 1350 O O . ARG A 1 165 ? -3.651 -0.280 8.420 1.00 97.81 165 ARG A O 1
ATOM 1357 N N . ILE A 1 166 ? -3.826 1.876 7.784 1.00 98.12 166 ILE A N 1
ATOM 1358 C CA . ILE A 1 166 ? -2.823 1.820 6.701 1.00 98.12 166 ILE A CA 1
ATOM 1359 C C . ILE A 1 166 ? -1.457 1.412 7.259 1.00 98.12 166 ILE A C 1
ATOM 1361 O O . ILE A 1 166 ? -0.766 0.578 6.668 1.00 98.12 166 ILE A O 1
ATOM 1365 N N . ASP A 1 167 ? -1.062 1.992 8.391 1.00 95.50 167 ASP A N 1
ATOM 1366 C CA . ASP A 1 167 ? 0.244 1.728 8.986 1.00 95.50 167 ASP A CA 1
ATOM 1367 C C . ASP A 1 167 ? 0.298 0.330 9.639 1.00 95.50 167 ASP A C 1
ATOM 1369 O O . ASP A 1 167 ? 1.256 -0.415 9.408 1.00 95.50 167 ASP A O 1
ATOM 1373 N N . ASN A 1 168 ? -0.759 -0.092 10.345 1.00 95.12 168 ASN A N 1
ATOM 1374 C CA . ASN A 1 168 ? -0.865 -1.432 10.948 1.00 95.12 168 ASN A CA 1
ATOM 1375 C C . ASN A 1 168 ? -0.918 -2.575 9.925 1.00 95.12 168 ASN A C 1
ATOM 1377 O O . ASN A 1 168 ? -0.497 -3.693 10.237 1.00 95.12 168 ASN A O 1
ATOM 1381 N N . LEU A 1 169 ? -1.441 -2.312 8.724 1.00 97.69 169 LEU A N 1
ATOM 1382 C CA . LEU A 1 169 ? -1.513 -3.270 7.616 1.00 97.69 169 LEU A CA 1
ATOM 1383 C C . LEU A 1 169 ? -0.379 -3.092 6.598 1.00 97.69 169 LEU A C 1
ATOM 1385 O O . LEU A 1 169 ? -0.449 -3.631 5.494 1.00 97.69 169 LEU A O 1
ATOM 1389 N N . ASN A 1 170 ? 0.683 -2.345 6.925 1.00 97.94 170 ASN A N 1
ATOM 1390 C CA . ASN A 1 170 ? 1.758 -2.046 5.976 1.00 97.94 170 ASN A CA 1
ATOM 1391 C C . ASN A 1 170 ? 2.372 -3.304 5.328 1.00 97.94 170 ASN A C 1
ATOM 1393 O O . ASN A 1 170 ? 2.685 -3.283 4.135 1.00 97.94 170 ASN A O 1
ATOM 1397 N N . TYR A 1 171 ? 2.552 -4.382 6.095 1.00 97.94 171 TYR A N 1
ATOM 1398 C CA . TYR A 1 171 ? 3.108 -5.636 5.584 1.00 97.94 171 TYR A CA 1
ATOM 1399 C C . TYR A 1 171 ? 2.125 -6.339 4.643 1.00 97.94 171 TYR A C 1
ATOM 1401 O O . TYR A 1 171 ? 2.482 -6.682 3.516 1.00 97.94 171 TYR A O 1
ATOM 1409 N N . GLU A 1 172 ? 0.872 -6.473 5.067 1.00 98.31 172 GLU A N 1
ATOM 1410 C CA . GLU A 1 172 ? -0.202 -7.102 4.305 1.00 98.31 172 GLU A CA 1
ATOM 1411 C C . GLU A 1 172 ? -0.472 -6.354 2.988 1.00 98.31 172 GLU A C 1
ATOM 1413 O O . GLU A 1 172 ? -0.566 -6.975 1.927 1.00 98.31 172 GLU A O 1
ATOM 1418 N N . ILE A 1 173 ? -0.495 -5.017 3.013 1.00 98.56 173 ILE A N 1
ATOM 1419 C CA . ILE A 1 173 ? -0.630 -4.183 1.808 1.00 98.56 173 ILE A CA 1
ATOM 1420 C C . ILE A 1 173 ? 0.568 -4.395 0.871 1.00 98.56 173 ILE A C 1
ATOM 1422 O O . ILE A 1 173 ? 0.394 -4.473 -0.347 1.00 98.56 173 ILE A O 1
ATOM 1426 N N . ALA A 1 174 ? 1.789 -4.516 1.405 1.00 97.94 174 ALA A N 1
ATOM 1427 C CA . ALA A 1 174 ? 2.970 -4.785 0.586 1.00 97.94 174 ALA A CA 1
ATOM 1428 C C . ALA A 1 174 ? 2.892 -6.161 -0.102 1.00 97.94 174 ALA A C 1
ATOM 1430 O O . ALA A 1 174 ? 3.204 -6.255 -1.290 1.00 97.94 174 ALA A O 1
ATOM 1431 N N . CYS A 1 175 ? 2.434 -7.199 0.605 1.00 97.56 175 CYS A N 1
ATOM 1432 C CA . CYS A 1 175 ? 2.186 -8.529 0.035 1.00 97.56 175 CYS A CA 1
ATOM 1433 C C . CYS A 1 175 ? 1.109 -8.492 -1.059 1.00 97.56 175 CYS A C 1
ATOM 1435 O O . CYS A 1 175 ? 1.304 -9.061 -2.137 1.00 97.56 175 CYS A O 1
ATOM 1437 N N . TYR A 1 176 ? 0.016 -7.762 -0.828 1.00 97.69 176 TYR A N 1
ATOM 1438 C CA . TYR A 1 176 ? -1.044 -7.581 -1.821 1.00 97.69 176 TYR A CA 1
ATOM 1439 C C . TYR A 1 176 ? -0.526 -6.880 -3.088 1.00 97.69 176 TYR A C 1
ATOM 1441 O O . TYR A 1 176 ? -0.713 -7.366 -4.203 1.00 97.69 176 TYR A O 1
ATOM 1449 N N . LEU A 1 177 ? 0.237 -5.791 -2.939 1.00 96.19 177 LEU A N 1
ATOM 1450 C CA . LEU A 1 177 ? 0.884 -5.092 -4.062 1.00 96.19 177 LEU A CA 1
ATOM 1451 C C . LEU A 1 177 ? 1.960 -5.942 -4.765 1.00 96.19 177 LEU A C 1
ATOM 1453 O O . LEU A 1 177 ? 2.303 -5.678 -5.924 1.00 96.19 177 LEU A O 1
ATOM 1457 N N . ALA A 1 178 ? 2.511 -6.952 -4.089 1.00 94.75 178 ALA A N 1
ATOM 1458 C CA . ALA A 1 178 ? 3.405 -7.950 -4.675 1.00 94.75 178 ALA A CA 1
ATOM 1459 C C . ALA A 1 178 ? 2.667 -9.049 -5.461 1.00 94.75 178 ALA A C 1
ATOM 1461 O O . ALA A 1 178 ? 3.327 -9.790 -6.181 1.00 94.75 178 ALA A O 1
ATOM 1462 N N . GLY A 1 179 ? 1.333 -9.101 -5.394 1.00 94.69 179 GLY A N 1
ATOM 1463 C CA . GLY A 1 179 ? 0.498 -10.053 -6.129 1.00 94.69 179 GLY A CA 1
ATOM 1464 C C . GLY A 1 179 ? -0.084 -11.178 -5.274 1.00 94.69 179 GLY A C 1
ATOM 1465 O O . GLY A 1 179 ? -0.690 -12.086 -5.831 1.00 94.69 179 GLY A O 1
ATOM 1466 N N . THR A 1 180 ? 0.074 -11.135 -3.946 1.00 96.50 180 THR A N 1
ATOM 1467 C CA . THR A 1 180 ? -0.563 -12.121 -3.057 1.00 96.50 180 THR A CA 1
ATOM 1468 C C . THR A 1 180 ? -2.075 -11.854 -3.001 1.00 96.50 180 THR A C 1
ATOM 1470 O O . THR A 1 180 ? -2.454 -10.729 -2.655 1.00 96.50 180 THR A O 1
ATOM 1473 N N . PRO A 1 181 ? -2.943 -12.836 -3.314 1.00 94.44 181 PRO A N 1
ATOM 1474 C CA . PRO A 1 181 ? -4.393 -12.691 -3.171 1.00 94.44 181 PRO A CA 1
ATOM 1475 C C . PRO A 1 181 ? -4.797 -12.345 -1.736 1.00 94.44 181 PRO A C 1
ATOM 1477 O O . PRO A 1 181 ? -4.113 -12.727 -0.783 1.00 94.44 181 PRO A O 1
ATOM 1480 N N . CYS A 1 182 ? -5.915 -11.638 -1.566 1.00 92.38 182 CYS A N 1
ATOM 1481 C CA . CYS A 1 182 ? -6.322 -11.108 -0.263 1.00 92.38 182 CYS A CA 1
ATOM 1482 C C . CYS A 1 182 ? -6.585 -12.219 0.775 1.00 92.38 182 CYS A C 1
ATOM 1484 O O . CYS A 1 182 ? -6.277 -12.089 1.963 1.00 92.38 182 CYS A O 1
ATOM 1486 N N . GLU A 1 183 ? -7.088 -13.356 0.306 1.00 91.38 183 GLU A N 1
ATOM 1487 C CA . GLU A 1 183 ? -7.425 -14.549 1.086 1.00 91.38 183 GLU A CA 1
ATOM 1488 C C . GLU A 1 183 ? -6.178 -15.249 1.635 1.00 91.38 183 GLU A C 1
ATOM 1490 O O . GLU A 1 183 ? -6.262 -15.953 2.640 1.00 91.38 183 GLU A O 1
ATOM 1495 N N . GLN A 1 184 ? -5.028 -15.027 0.995 1.00 95.62 184 GLN A N 1
ATOM 1496 C CA . GLN A 1 184 ? -3.752 -15.686 1.278 1.00 95.62 184 GLN A CA 1
ATOM 1497 C C . GLN A 1 184 ? -2.749 -14.751 1.969 1.00 95.62 184 GLN A C 1
ATOM 1499 O O . GLN A 1 184 ? -1.576 -15.099 2.118 1.00 95.62 184 GLN A O 1
ATOM 1504 N N . LEU A 1 185 ? -3.178 -13.553 2.382 1.00 97.06 185 LEU A N 1
ATOM 1505 C CA . LEU A 1 185 ? -2.283 -12.594 3.020 1.00 97.06 185 LEU A CA 1
ATOM 1506 C C . LEU A 1 185 ? -1.773 -13.113 4.375 1.00 97.06 185 LEU A C 1
ATOM 1508 O O . LEU A 1 185 ? -2.572 -13.500 5.231 1.00 97.06 185 LEU A O 1
ATOM 1512 N N . PRO A 1 186 ? -0.449 -13.083 4.614 1.00 95.81 186 PRO A N 1
ATOM 1513 C CA . PRO A 1 186 ? 0.115 -13.454 5.903 1.00 95.81 186 PRO A CA 1
ATOM 1514 C C . PRO A 1 186 ? -0.190 -12.381 6.957 1.00 95.81 186 PRO A C 1
ATOM 1516 O O . PRO A 1 186 ? 0.284 -11.252 6.863 1.00 95.81 186 PRO A O 1
ATOM 1519 N N . LEU A 1 187 ? -0.938 -12.754 7.996 1.00 96.75 187 LEU A N 1
ATOM 1520 C CA . LEU A 1 187 ? -1.305 -11.865 9.102 1.00 96.75 187 LEU A CA 1
ATOM 1521 C C . LEU A 1 187 ? -0.260 -11.943 10.219 1.00 96.75 187 LEU A C 1
ATOM 1523 O O . LEU A 1 187 ? -0.331 -12.815 11.088 1.00 96.75 187 LEU A O 1
ATOM 1527 N N . LEU A 1 188 ? 0.714 -11.031 10.197 1.00 95.25 188 LEU A N 1
ATOM 1528 C CA . LEU A 1 188 ? 1.806 -10.989 11.177 1.00 95.25 188 LEU A CA 1
ATOM 1529 C C . LEU A 1 188 ? 1.723 -9.733 12.043 1.00 95.25 188 LEU A C 1
ATOM 1531 O O . LEU A 1 188 ? 1.648 -8.611 11.537 1.00 95.25 188 LEU A O 1
ATOM 1535 N N . SER A 1 189 ? 1.822 -9.901 13.361 1.00 92.19 189 SER A N 1
ATOM 1536 C CA . SER A 1 189 ? 1.985 -8.768 14.279 1.00 92.19 189 SER A CA 1
ATOM 1537 C C . SER A 1 189 ? 3.321 -8.043 14.053 1.00 92.19 189 SER A C 1
ATOM 1539 O O . SER A 1 189 ? 4.294 -8.633 13.577 1.00 92.19 189 SER A O 1
ATOM 1541 N N . ALA A 1 190 ? 3.416 -6.775 14.466 1.00 91.62 190 ALA A N 1
ATOM 1542 C CA . ALA A 1 190 ? 4.666 -6.008 14.390 1.00 91.62 190 ALA A CA 1
ATOM 1543 C C . ALA A 1 190 ? 5.834 -6.711 15.117 1.00 91.62 190 ALA A C 1
ATOM 1545 O O . ALA A 1 190 ? 6.976 -6.704 14.652 1.00 91.62 190 ALA A O 1
ATOM 1546 N N . THR A 1 191 ? 5.541 -7.386 16.232 1.00 91.94 191 THR A N 1
ATOM 1547 C CA . THR A 1 191 ? 6.511 -8.193 16.981 1.00 91.94 191 THR A CA 1
ATOM 1548 C C . THR A 1 191 ? 7.021 -9.379 16.161 1.00 91.94 191 THR A C 1
ATOM 1550 O O . THR A 1 191 ? 8.225 -9.639 16.144 1.00 91.94 191 THR A O 1
ATOM 1553 N N . GLU A 1 192 ? 6.140 -10.096 15.462 1.00 94.12 192 GLU A N 1
ATOM 1554 C CA . GLU A 1 192 ? 6.529 -11.216 14.593 1.00 94.12 192 GLU A CA 1
ATOM 1555 C C . GLU A 1 192 ? 7.330 -10.745 13.381 1.00 94.12 192 GLU A C 1
ATOM 1557 O O . GLU A 1 192 ? 8.349 -11.356 13.053 1.00 94.12 192 GLU A O 1
ATOM 1562 N N . GLN A 1 193 ? 6.933 -9.629 12.765 1.00 96.06 193 GLN A N 1
ATOM 1563 C CA . GLN A 1 193 ? 7.684 -9.011 11.671 1.00 96.06 193 GLN A CA 1
ATOM 1564 C C . GLN A 1 193 ? 9.110 -8.653 12.115 1.00 96.06 193 GLN A C 1
ATOM 1566 O O . GLN A 1 193 ? 10.076 -9.013 11.439 1.00 96.06 193 GLN A O 1
ATOM 1571 N N . LYS A 1 194 ? 9.265 -8.040 13.299 1.00 95.69 194 LYS A N 1
ATOM 1572 C CA . LYS A 1 194 ? 10.578 -7.713 13.879 1.00 95.69 194 LYS A CA 1
ATOM 1573 C C . LYS A 1 194 ? 11.419 -8.961 14.151 1.00 95.69 194 LYS A C 1
ATOM 1575 O O . LYS A 1 194 ? 12.599 -8.973 13.806 1.00 95.69 194 LYS A O 1
ATOM 1580 N N . LYS A 1 195 ? 10.825 -10.015 14.728 1.00 96.62 195 LYS A N 1
ATOM 1581 C CA . LYS A 1 195 ? 11.508 -11.301 14.978 1.00 96.62 195 LYS A CA 1
ATOM 1582 C C . LYS A 1 195 ? 12.028 -11.937 13.686 1.00 96.62 195 LYS A C 1
ATOM 1584 O O . LYS A 1 195 ? 13.123 -12.486 13.686 1.00 96.62 195 LYS A O 1
ATOM 1589 N N . ARG A 1 196 ? 11.274 -11.818 12.589 1.00 96.88 196 ARG A N 1
ATOM 1590 C CA . ARG A 1 196 ? 11.649 -12.313 11.252 1.00 96.88 196 ARG A CA 1
ATOM 1591 C C . ARG A 1 196 ? 12.502 -11.327 10.444 1.00 96.88 196 ARG A C 1
ATOM 1593 O O . ARG A 1 196 ? 12.766 -11.582 9.277 1.00 96.88 196 ARG A O 1
ATOM 1600 N N . GLN A 1 197 ? 12.903 -10.199 11.039 1.00 97.00 197 GLN A N 1
ATOM 1601 C CA . GLN A 1 197 ? 13.672 -9.132 10.386 1.00 97.00 197 GLN A CA 1
ATOM 1602 C C . GLN A 1 197 ? 13.016 -8.580 9.105 1.00 97.00 197 GLN A C 1
ATOM 1604 O O . GLN A 1 197 ? 13.692 -8.076 8.208 1.00 97.00 197 GLN A O 1
ATOM 1609 N N . ILE A 1 198 ? 11.684 -8.622 9.033 1.00 95.94 198 ILE A N 1
ATOM 1610 C CA . ILE A 1 198 ? 10.927 -8.102 7.896 1.00 95.94 198 ILE A CA 1
ATOM 1611 C C . ILE A 1 198 ? 10.947 -6.573 7.957 1.00 95.94 198 ILE A C 1
ATOM 1613 O O . ILE A 1 198 ? 10.433 -5.964 8.895 1.00 95.94 198 ILE A O 1
ATOM 1617 N N . LYS A 1 199 ? 11.542 -5.950 6.937 1.00 92.44 199 LYS A N 1
ATOM 1618 C CA . LYS A 1 199 ? 11.600 -4.492 6.759 1.00 92.44 199 LYS A CA 1
ATOM 1619 C C . LYS A 1 199 ? 11.077 -4.130 5.375 1.00 92.44 199 LYS A C 1
ATOM 1621 O O . LYS A 1 199 ? 11.846 -3.868 4.454 1.00 92.44 199 LYS A O 1
ATOM 1626 N N . VAL A 1 200 ? 9.756 -4.148 5.220 1.00 93.94 200 VAL A N 1
ATOM 1627 C CA . VAL A 1 200 ? 9.091 -3.749 3.976 1.00 93.94 200 VAL A CA 1
ATOM 1628 C C . VAL A 1 200 ? 8.228 -2.519 4.212 1.00 93.94 200 VAL A C 1
ATOM 1630 O O . VAL A 1 200 ? 7.623 -2.367 5.266 1.00 93.94 200 VAL A O 1
ATOM 1633 N N . LEU A 1 201 ? 8.171 -1.642 3.214 1.00 95.56 201 LEU A N 1
ATOM 1634 C CA . LEU A 1 201 ? 7.234 -0.526 3.154 1.00 95.56 201 LEU A CA 1
ATOM 1635 C C . LEU A 1 201 ? 6.419 -0.648 1.875 1.00 95.56 201 LEU A C 1
ATOM 1637 O O . LEU A 1 201 ? 7.005 -0.763 0.789 1.00 95.56 201 LEU A O 1
ATOM 1641 N N . HIS A 1 202 ? 5.094 -0.615 2.009 1.00 97.25 202 HIS A N 1
ATOM 1642 C CA . HIS A 1 202 ? 4.189 -0.648 0.861 1.00 97.25 202 HIS A CA 1
ATOM 1643 C C . HIS A 1 202 ? 4.239 0.658 0.059 1.00 97.25 202 HIS A C 1
ATOM 1645 O O . HIS A 1 202 ? 4.180 0.620 -1.171 1.00 97.25 202 HIS A O 1
ATOM 1651 N N . LYS A 1 203 ? 4.393 1.800 0.746 1.00 96.38 203 LYS A N 1
ATOM 1652 C CA . LYS A 1 203 ? 4.533 3.126 0.133 1.00 96.38 203 LYS A CA 1
ATOM 1653 C C . LYS A 1 203 ? 5.895 3.238 -0.554 1.00 96.38 203 LYS A C 1
ATOM 1655 O O . LYS A 1 203 ? 6.923 2.883 0.026 1.00 96.38 203 LYS A O 1
ATOM 1660 N N . LYS A 1 204 ? 5.904 3.728 -1.793 1.00 95.69 204 LYS A N 1
ATOM 1661 C CA . LYS A 1 204 ? 7.111 3.960 -2.602 1.00 95.69 204 LYS A CA 1
ATOM 1662 C C . LYS A 1 204 ? 7.090 5.362 -3.188 1.00 95.69 204 LYS A C 1
ATOM 1664 O O . LYS A 1 204 ? 6.020 5.948 -3.345 1.00 95.69 204 LYS A O 1
ATOM 1669 N N . HIS A 1 205 ? 8.266 5.877 -3.542 1.00 93.69 205 HIS A N 1
ATOM 1670 C CA . HIS A 1 205 ? 8.343 7.049 -4.404 1.00 93.69 205 HIS A CA 1
ATOM 1671 C C . HIS A 1 205 ? 7.971 6.662 -5.834 1.00 93.69 205 HIS A C 1
ATOM 1673 O O . HIS A 1 205 ? 8.424 5.627 -6.330 1.00 93.69 205 HIS A O 1
ATOM 1679 N N . TYR A 1 206 ? 7.159 7.484 -6.495 1.00 94.94 206 TYR A N 1
ATOM 1680 C CA . TYR A 1 206 ? 6.752 7.252 -7.876 1.00 94.94 206 TYR A CA 1
ATOM 1681 C C . TYR A 1 206 ? 6.662 8.537 -8.701 1.00 94.94 206 TYR A C 1
ATOM 1683 O O . TYR A 1 206 ? 6.455 9.637 -8.182 1.00 94.94 206 TYR A O 1
ATOM 1691 N N . CYS A 1 207 ? 6.864 8.389 -10.009 1.00 93.69 207 CYS A N 1
ATOM 1692 C CA . CYS A 1 207 ? 6.841 9.495 -10.961 1.00 93.69 207 CYS A CA 1
ATOM 1693 C C . CYS A 1 207 ? 5.434 10.098 -11.084 1.00 93.69 207 CYS A C 1
ATOM 1695 O O . CYS A 1 207 ? 4.463 9.370 -11.262 1.00 93.69 207 CYS A O 1
ATOM 1697 N N . VAL A 1 208 ? 5.319 11.426 -11.086 1.00 90.81 208 VAL A N 1
ATOM 1698 C CA . VAL A 1 208 ? 4.024 12.118 -11.244 1.00 90.81 208 VAL A CA 1
ATOM 1699 C C . VAL A 1 208 ? 3.428 12.013 -12.647 1.00 90.81 208 VAL A C 1
ATOM 1701 O O . VAL A 1 208 ? 2.232 12.217 -12.812 1.00 90.81 208 VAL A O 1
ATOM 1704 N N . HIS A 1 209 ? 4.241 11.679 -13.652 1.00 92.06 209 HIS A N 1
ATOM 1705 C CA . HIS A 1 209 ? 3.800 11.608 -15.047 1.00 92.06 209 HIS A CA 1
ATOM 1706 C C . HIS A 1 209 ? 3.372 10.204 -15.466 1.00 92.06 209 HIS A C 1
ATOM 1708 O O . HIS A 1 209 ? 2.355 10.040 -16.126 1.00 92.06 209 HIS A O 1
ATOM 1714 N N . CYS A 1 210 ? 4.153 9.189 -15.098 1.00 94.81 210 CYS A N 1
ATOM 1715 C CA . CYS A 1 210 ? 3.910 7.811 -15.524 1.00 94.81 210 CYS A CA 1
ATOM 1716 C C . CYS A 1 210 ? 3.680 6.854 -14.354 1.00 94.81 210 CYS A C 1
ATOM 1718 O O . CYS A 1 210 ? 3.386 5.688 -14.573 1.00 94.81 210 CYS A O 1
ATOM 1720 N N . THR A 1 211 ? 3.800 7.297 -13.102 1.00 95.62 211 THR A N 1
ATOM 1721 C CA . THR A 1 211 ? 3.549 6.477 -11.899 1.00 95.62 211 THR A CA 1
ATOM 1722 C C . THR A 1 211 ? 4.494 5.295 -11.699 1.00 95.62 211 THR A C 1
ATOM 1724 O O . THR A 1 211 ? 4.304 4.508 -10.776 1.00 95.62 211 THR A O 1
ATOM 1727 N N . ALA A 1 212 ? 5.560 5.193 -12.499 1.00 96.31 212 ALA A N 1
ATOM 1728 C CA . ALA A 1 212 ? 6.623 4.222 -12.271 1.00 96.31 212 ALA A CA 1
ATOM 1729 C C . ALA A 1 212 ? 7.216 4.406 -10.871 1.00 96.31 212 ALA A C 1
ATOM 1731 O O . ALA A 1 212 ? 7.401 5.544 -10.434 1.00 96.31 212 ALA A O 1
ATOM 1732 N N . VAL A 1 213 ? 7.528 3.302 -10.188 1.00 95.69 213 VAL A N 1
ATOM 1733 C CA . VAL A 1 213 ? 8.313 3.326 -8.945 1.00 95.69 213 VAL A CA 1
ATOM 1734 C C . VAL A 1 213 ? 9.699 3.868 -9.251 1.00 95.69 213 VAL A C 1
ATOM 1736 O O . VAL A 1 213 ? 10.290 3.493 -10.258 1.00 95.69 213 VAL A O 1
ATOM 1739 N N . ILE A 1 214 ? 10.226 4.742 -8.400 1.00 93.12 214 ILE A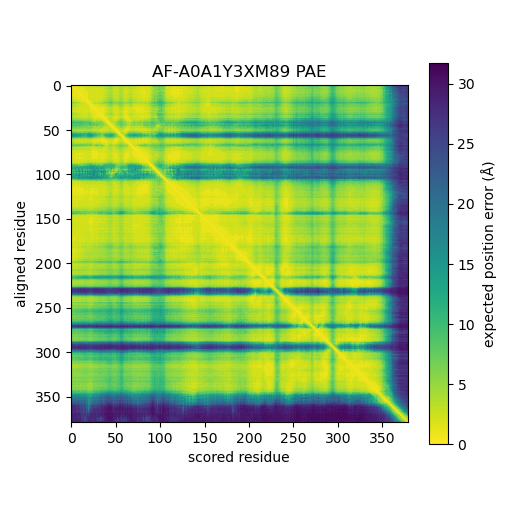 N 1
ATOM 1740 C CA . ILE A 1 214 ? 11.502 5.410 -8.641 1.00 93.12 214 ILE A CA 1
ATOM 1741 C C . ILE A 1 214 ? 12.387 5.462 -7.400 1.00 93.12 214 ILE A C 1
ATOM 1743 O O . ILE A 1 214 ? 11.899 5.473 -6.270 1.00 93.12 214 ILE A O 1
ATOM 1747 N N . SER A 1 215 ? 13.698 5.562 -7.624 1.00 89.00 215 SER A N 1
ATOM 1748 C CA . SER A 1 215 ? 14.641 5.914 -6.563 1.00 89.00 215 SER A CA 1
ATOM 1749 C C . SER A 1 215 ? 14.640 7.431 -6.323 1.00 89.00 215 SER A C 1
ATOM 1751 O O . SER A 1 215 ? 14.699 8.180 -7.297 1.00 89.00 215 SER A O 1
ATOM 1753 N N . PRO A 1 216 ? 14.673 7.921 -5.070 1.00 79.44 216 PRO A N 1
ATOM 1754 C CA . PRO A 1 216 ? 14.860 9.349 -4.774 1.00 79.44 216 PRO A CA 1
ATOM 1755 C C . PRO A 1 216 ? 16.172 9.945 -5.317 1.00 79.44 216 PRO A C 1
ATOM 1757 O O . PRO A 1 216 ? 16.300 11.167 -5.452 1.00 79.44 216 PRO A O 1
ATOM 1760 N N . SER A 1 217 ? 17.164 9.095 -5.606 1.00 82.75 217 SER A N 1
ATOM 1761 C CA . SER A 1 217 ? 18.468 9.511 -6.129 1.00 82.75 217 SER A CA 1
ATOM 1762 C C . SER A 1 217 ? 18.484 9.766 -7.636 1.00 82.75 217 SER A C 1
ATOM 1764 O O . SER A 1 217 ? 19.412 10.417 -8.110 1.00 82.75 217 SER A O 1
ATOM 1766 N N . GLN A 1 218 ? 17.496 9.282 -8.397 1.00 88.38 218 GLN A N 1
ATOM 1767 C CA . GLN A 1 218 ? 17.518 9.438 -9.851 1.00 88.38 218 GLN A CA 1
ATOM 1768 C C . GLN A 1 218 ? 17.190 10.884 -10.263 1.00 88.38 218 GLN A C 1
ATOM 1770 O O . GLN A 1 218 ? 16.308 11.525 -9.683 1.00 88.38 218 GLN A O 1
ATOM 1775 N N . ALA A 1 219 ? 17.875 11.384 -11.291 1.00 91.19 219 ALA A N 1
ATOM 1776 C CA . ALA A 1 219 ? 17.634 12.712 -11.852 1.00 91.19 219 ALA A CA 1
ATOM 1777 C C . ALA A 1 219 ? 16.471 12.703 -12.857 1.00 91.19 219 ALA A C 1
ATOM 1779 O O . ALA A 1 219 ? 15.727 13.678 -12.950 1.00 91.19 219 ALA A O 1
ATOM 1780 N N . PHE A 1 220 ? 16.264 11.580 -13.547 1.00 93.50 220 PHE A N 1
ATOM 1781 C CA . PHE A 1 220 ? 15.217 11.394 -14.549 1.00 93.50 220 PHE A CA 1
ATOM 1782 C C . PHE A 1 220 ? 14.414 10.124 -14.278 1.00 93.50 220 PHE A C 1
ATOM 1784 O O . PHE A 1 220 ? 14.922 9.142 -13.734 1.00 93.50 220 PHE A O 1
ATOM 1791 N N . CYS A 1 221 ? 13.143 10.122 -14.672 1.00 95.38 221 CYS A N 1
ATOM 1792 C CA . CYS A 1 221 ? 12.331 8.916 -14.654 1.00 95.38 221 CYS A CA 1
ATOM 1793 C C . CYS A 1 221 ? 12.836 7.919 -15.697 1.00 95.38 221 CYS A C 1
ATOM 1795 O O . CYS A 1 221 ? 12.747 8.175 -16.893 1.00 95.38 221 CYS A O 1
ATOM 1797 N N . HIS A 1 222 ? 13.272 6.740 -15.255 1.00 96.44 222 HIS A N 1
ATOM 1798 C CA . HIS A 1 222 ? 13.745 5.692 -16.158 1.00 96.44 222 HIS A CA 1
ATOM 1799 C C . HIS A 1 222 ? 12.654 5.116 -17.079 1.00 96.44 222 HIS A C 1
ATOM 1801 O O . HIS A 1 222 ? 12.981 4.423 -18.034 1.00 96.44 222 HIS A O 1
ATOM 1807 N N . VAL A 1 223 ? 11.367 5.386 -16.828 1.00 97.44 223 VAL A N 1
ATOM 1808 C CA . VAL A 1 223 ? 10.263 4.927 -17.691 1.00 97.44 223 VAL A CA 1
ATOM 1809 C C . VAL A 1 223 ? 9.837 5.988 -18.704 1.00 97.44 223 VAL A C 1
ATOM 1811 O O . VAL A 1 223 ? 9.705 5.663 -19.876 1.00 97.44 223 VAL A O 1
ATOM 1814 N N . CYS A 1 224 ? 9.627 7.243 -18.291 1.00 96.00 224 CYS A N 1
ATOM 1815 C CA . CYS A 1 224 ? 9.106 8.287 -19.190 1.00 96.00 224 CYS A CA 1
ATOM 1816 C C . CYS A 1 224 ? 10.101 9.403 -19.542 1.00 96.00 224 CYS A C 1
ATOM 1818 O O . CYS A 1 224 ? 9.726 10.346 -20.235 1.00 96.00 224 CYS A O 1
ATOM 1820 N N . GLY A 1 225 ? 11.326 9.361 -19.013 1.00 94.31 225 GLY A N 1
ATOM 1821 C CA . GLY A 1 225 ? 12.391 10.323 -19.315 1.00 94.31 225 GLY A CA 1
ATOM 1822 C C . GLY A 1 225 ? 12.215 11.716 -18.703 1.00 94.31 225 GLY A C 1
ATOM 1823 O O . GLY A 1 225 ? 13.095 12.556 -18.843 1.00 94.31 225 GLY A O 1
ATOM 1824 N N . LYS A 1 226 ? 11.107 12.000 -18.004 1.00 92.50 226 LYS A N 1
ATOM 1825 C CA . LYS A 1 226 ? 10.881 13.311 -17.373 1.00 92.50 226 LYS A CA 1
ATOM 1826 C C . LYS A 1 226 ? 11.848 13.551 -16.213 1.00 92.50 226 LYS A C 1
ATOM 1828 O O . LYS A 1 226 ? 12.115 12.641 -15.427 1.00 92.50 226 LYS A O 1
ATOM 1833 N N . THR A 1 227 ? 12.340 14.785 -16.098 1.00 90.12 227 THR A N 1
ATOM 1834 C CA . THR A 1 227 ? 13.190 15.209 -14.977 1.00 90.12 227 THR A CA 1
ATOM 1835 C C . THR A 1 227 ? 12.432 15.141 -13.650 1.00 90.12 227 THR A C 1
ATOM 1837 O O . THR A 1 227 ? 11.261 15.511 -13.568 1.00 90.12 227 THR A O 1
ATOM 1840 N N . MET A 1 228 ? 13.115 14.665 -12.611 1.00 82.62 228 MET A N 1
ATOM 1841 C CA . MET A 1 228 ? 12.593 14.532 -11.248 1.00 82.62 228 MET A CA 1
ATOM 1842 C C . MET A 1 228 ? 12.957 15.723 -10.354 1.00 82.62 228 MET A C 1
ATOM 1844 O O . MET A 1 228 ? 12.448 15.830 -9.239 1.00 82.62 228 MET A O 1
ATOM 1848 N N . ARG A 1 229 ? 13.865 16.600 -10.804 1.00 68.81 229 ARG A N 1
ATOM 1849 C CA . ARG A 1 229 ? 14.339 17.765 -10.047 1.00 68.81 229 ARG A CA 1
ATOM 1850 C C . ARG A 1 229 ? 14.396 18.973 -10.974 1.00 68.81 229 ARG A C 1
ATOM 1852 O O . ARG A 1 229 ? 15.274 19.057 -11.826 1.00 68.81 229 ARG A O 1
ATOM 1859 N N . HIS A 1 230 ? 13.484 19.923 -10.783 1.00 53.06 230 HIS A N 1
ATOM 1860 C CA . HIS A 1 230 ? 13.666 21.285 -11.278 1.00 53.06 230 HIS A CA 1
ATOM 1861 C C . HIS A 1 230 ? 13.680 22.230 -10.065 1.00 53.06 230 HIS A C 1
ATOM 1863 O O . HIS A 1 230 ? 12.744 22.162 -9.268 1.00 53.06 230 HIS A O 1
ATOM 1869 N N . PRO A 1 231 ? 14.692 23.104 -9.900 1.00 49.59 231 PRO A N 1
ATOM 1870 C CA . PRO A 1 231 ? 14.820 23.987 -8.731 1.00 49.59 231 PRO A CA 1
ATOM 1871 C C . PRO A 1 231 ? 13.642 24.947 -8.513 1.00 49.59 231 PRO A C 1
ATOM 1873 O O . PRO A 1 231 ? 13.524 25.544 -7.451 1.00 49.59 231 PRO A O 1
ATOM 1876 N N . SER A 1 232 ? 12.785 25.125 -9.520 1.00 51.12 232 SER A N 1
ATOM 1877 C CA . SER A 1 232 ? 11.813 26.213 -9.577 1.00 51.12 232 SER A CA 1
ATOM 1878 C C . SER A 1 232 ? 10.355 25.813 -9.345 1.00 51.12 232 SER A C 1
ATOM 1880 O O . SER A 1 232 ? 9.531 26.710 -9.204 1.00 51.12 232 SER A O 1
ATOM 1882 N N . THR A 1 233 ? 9.988 24.524 -9.271 1.00 51.88 233 THR A N 1
ATOM 1883 C CA . THR A 1 233 ? 8.592 24.150 -8.968 1.00 51.88 233 THR A CA 1
ATOM 1884 C C . THR A 1 233 ? 8.452 22.812 -8.238 1.00 51.88 233 THR A C 1
ATOM 1886 O O . THR A 1 233 ? 8.925 21.774 -8.693 1.00 51.88 233 THR A O 1
ATOM 1889 N N . ALA A 1 234 ? 7.689 22.812 -7.141 1.00 58.91 234 ALA A N 1
ATOM 1890 C CA . ALA A 1 234 ? 7.284 21.613 -6.397 1.00 58.91 234 ALA A CA 1
ATOM 1891 C C . ALA A 1 234 ? 6.415 20.623 -7.214 1.00 58.91 234 ALA A C 1
ATOM 1893 O O . ALA A 1 234 ? 6.102 19.537 -6.734 1.00 58.91 234 ALA A O 1
ATOM 1894 N N . PHE A 1 235 ? 6.029 20.978 -8.448 1.00 59.22 235 PHE A N 1
ATOM 1895 C CA . PHE A 1 235 ? 5.094 20.226 -9.291 1.00 59.22 235 PHE A CA 1
ATOM 1896 C C . PHE A 1 235 ? 5.680 18.955 -9.929 1.00 59.22 235 PHE A C 1
ATOM 1898 O O . PHE A 1 235 ? 4.910 18.075 -10.306 1.00 59.22 235 PHE A O 1
ATOM 1905 N N . ASN A 1 236 ? 7.010 18.823 -10.011 1.00 66.06 236 ASN A N 1
ATOM 1906 C CA . ASN A 1 236 ? 7.674 17.640 -10.586 1.00 66.06 236 ASN A CA 1
ATOM 1907 C C . ASN A 1 236 ? 8.264 16.692 -9.528 1.00 66.06 236 ASN A C 1
ATOM 1909 O O . ASN A 1 236 ? 8.922 15.707 -9.870 1.00 66.06 236 ASN A O 1
ATOM 1913 N N . SER A 1 237 ? 8.030 16.975 -8.244 1.00 79.00 237 SER A N 1
ATOM 1914 C CA . SER A 1 237 ? 8.516 16.138 -7.151 1.00 79.00 237 SER A CA 1
ATOM 1915 C C . SER A 1 237 ? 7.855 14.755 -7.183 1.00 79.00 237 SER A C 1
ATOM 1917 O O . SER A 1 237 ? 6.643 14.665 -7.382 1.00 79.00 237 SER A O 1
ATOM 1919 N N . PRO A 1 238 ? 8.612 13.666 -6.949 1.00 87.06 238 PRO A N 1
ATOM 1920 C CA . PRO A 1 238 ? 8.035 12.336 -6.794 1.00 87.06 238 PRO A CA 1
ATOM 1921 C C . PRO A 1 238 ? 6.915 12.317 -5.750 1.00 87.06 238 PRO A C 1
ATOM 1923 O O . PRO A 1 238 ? 7.089 12.836 -4.646 1.00 87.06 238 PRO A O 1
ATOM 1926 N N . LYS A 1 239 ? 5.813 11.627 -6.046 1.00 90.69 239 LYS A N 1
ATOM 1927 C CA . LYS A 1 239 ? 4.801 11.300 -5.029 1.00 90.69 239 LYS A CA 1
ATOM 1928 C C . LYS A 1 239 ? 5.278 10.141 -4.161 1.00 90.69 239 LYS A C 1
ATOM 1930 O O . LYS A 1 239 ? 6.121 9.359 -4.594 1.00 90.69 239 LYS A O 1
ATOM 1935 N N . TYR A 1 240 ? 4.726 10.015 -2.955 1.00 92.69 240 TYR A N 1
ATOM 1936 C CA . TYR A 1 240 ? 4.992 8.905 -2.037 1.00 92.69 240 TYR A CA 1
ATOM 1937 C C . TYR A 1 240 ? 3.681 8.239 -1.610 1.00 92.69 240 TYR A C 1
ATOM 1939 O O . TYR A 1 240 ? 2.789 8.902 -1.088 1.00 92.69 240 TYR A O 1
ATOM 1947 N N . GLY A 1 241 ? 3.536 6.937 -1.859 1.00 94.69 241 GLY A N 1
ATOM 1948 C CA . GLY A 1 241 ? 2.293 6.211 -1.574 1.00 94.69 241 GLY A CA 1
ATOM 1949 C C . GLY A 1 241 ? 2.188 4.882 -2.318 1.00 94.69 241 GLY A C 1
ATOM 1950 O O . GLY A 1 241 ? 3.203 4.328 -2.739 1.00 94.69 241 GLY A O 1
ATOM 1951 N N . ALA A 1 242 ? 0.962 4.379 -2.482 1.00 96.50 242 ALA A N 1
ATOM 1952 C CA . ALA A 1 242 ? 0.665 3.089 -3.118 1.00 96.50 242 ALA A CA 1
ATOM 1953 C C . ALA A 1 242 ? 0.025 3.202 -4.520 1.00 96.50 242 ALA A C 1
ATOM 1955 O O . ALA A 1 242 ? -0.380 2.198 -5.094 1.00 96.50 242 ALA A O 1
ATOM 1956 N N . GLY A 1 243 ? -0.060 4.411 -5.087 1.00 94.81 243 GLY A N 1
ATOM 1957 C CA . GLY A 1 243 ? -0.663 4.670 -6.405 1.00 94.81 243 GLY A CA 1
ATOM 1958 C C . GLY A 1 243 ? 0.249 4.373 -7.599 1.00 94.81 243 GLY A C 1
ATOM 1959 O O . GLY A 1 243 ? -0.037 4.807 -8.710 1.00 94.81 243 GLY A O 1
ATOM 1960 N N . TYR A 1 244 ? 1.374 3.697 -7.370 1.00 95.69 244 TYR A N 1
ATOM 1961 C CA . TYR A 1 244 ? 2.371 3.431 -8.398 1.00 95.69 244 TYR A CA 1
ATOM 1962 C C . TYR A 1 244 ? 1.972 2.275 -9.318 1.00 95.69 244 TYR A C 1
ATOM 1964 O O . TYR A 1 244 ? 1.209 1.378 -8.953 1.00 95.69 244 TYR A O 1
ATOM 1972 N N . MET A 1 245 ? 2.580 2.266 -10.498 1.00 93.44 245 MET A N 1
ATOM 1973 C CA . MET A 1 245 ? 2.451 1.222 -11.501 1.00 93.44 245 MET A CA 1
ATOM 1974 C C . MET A 1 245 ? 3.756 0.429 -11.631 1.00 93.44 245 MET A C 1
ATOM 1976 O O . MET A 1 245 ? 4.859 0.985 -11.614 1.00 93.44 245 MET A O 1
ATOM 1980 N N . LYS A 1 246 ? 3.619 -0.890 -11.795 1.00 92.12 246 LYS A N 1
ATOM 1981 C CA . LYS A 1 246 ? 4.703 -1.781 -12.219 1.00 92.12 246 LYS A CA 1
ATOM 1982 C C . LYS A 1 246 ? 4.619 -1.953 -13.735 1.00 92.12 246 LYS A C 1
ATOM 1984 O O . LYS A 1 246 ? 3.663 -2.539 -14.227 1.00 92.12 246 LYS A O 1
ATOM 1989 N N . TYR A 1 247 ? 5.603 -1.413 -14.442 1.00 95.69 247 TYR A N 1
ATOM 1990 C CA . TYR A 1 247 ? 5.742 -1.571 -15.888 1.00 95.69 247 TYR A CA 1
ATOM 1991 C C . TYR A 1 247 ? 6.374 -2.913 -16.238 1.00 95.69 247 TYR A C 1
ATOM 1993 O O . TYR A 1 247 ? 7.102 -3.487 -15.419 1.00 95.69 247 TYR A O 1
ATOM 2001 N N . SER A 1 248 ? 6.131 -3.372 -17.465 1.00 94.94 248 SER A N 1
ATOM 2002 C CA . SER A 1 248 ? 6.831 -4.515 -18.039 1.00 94.94 248 SER A CA 1
ATOM 2003 C C . SER A 1 248 ? 8.349 -4.342 -17.924 1.00 94.94 248 SER A C 1
ATOM 2005 O O . SER A 1 248 ? 8.890 -3.232 -18.026 1.00 94.94 248 SER A O 1
ATOM 2007 N N . LYS A 1 249 ? 9.029 -5.456 -17.648 1.00 95.69 249 LYS A N 1
ATOM 2008 C CA . LYS A 1 249 ? 10.480 -5.523 -17.501 1.00 95.69 249 LYS A CA 1
ATOM 2009 C C . LYS A 1 249 ? 11.000 -6.765 -18.202 1.00 95.69 249 LYS A C 1
ATOM 2011 O O . LYS A 1 249 ? 10.338 -7.799 -18.188 1.00 95.69 249 LYS A O 1
ATOM 2016 N N . ILE A 1 250 ? 12.184 -6.649 -18.780 1.00 96.81 250 ILE A N 1
ATOM 2017 C CA . ILE A 1 250 ? 12.950 -7.800 -19.248 1.00 96.81 250 ILE A CA 1
ATOM 2018 C C . ILE A 1 250 ? 13.709 -8.357 -18.042 1.00 96.81 250 ILE A C 1
ATOM 2020 O O . ILE A 1 250 ? 14.327 -7.591 -17.300 1.00 96.81 250 ILE A O 1
ATOM 2024 N N . GLU A 1 251 ? 13.615 -9.664 -17.807 1.00 95.81 251 GLU A N 1
ATOM 2025 C CA . GLU A 1 251 ? 14.336 -10.316 -16.712 1.00 95.81 251 GLU A CA 1
ATOM 2026 C C . GLU A 1 251 ? 15.824 -10.435 -17.041 1.00 95.81 251 GLU A C 1
ATOM 2028 O O . GLU A 1 251 ? 16.209 -10.751 -18.172 1.00 95.81 251 GLU A O 1
ATOM 2033 N N . MET A 1 252 ? 16.656 -10.148 -16.043 1.00 93.50 252 MET A N 1
ATOM 2034 C CA . MET A 1 252 ? 18.104 -10.048 -16.185 1.00 93.50 252 MET A CA 1
ATOM 2035 C C . MET A 1 252 ? 18.803 -10.793 -15.048 1.00 93.50 252 MET A C 1
ATOM 2037 O O . MET A 1 252 ? 18.248 -10.909 -13.953 1.00 93.50 252 MET A O 1
ATOM 2041 N N . ASP A 1 253 ? 20.007 -11.286 -15.315 1.00 92.12 253 ASP A N 1
ATOM 2042 C CA . ASP A 1 253 ? 20.887 -11.905 -14.332 1.00 92.12 253 ASP A CA 1
ATOM 2043 C C . ASP A 1 253 ? 21.580 -10.859 -13.433 1.00 92.12 253 ASP A C 1
ATOM 2045 O O . ASP A 1 253 ? 21.399 -9.644 -13.564 1.00 92.12 253 ASP A O 1
ATOM 2049 N N . GLU A 1 254 ? 22.400 -11.344 -12.503 1.00 90.88 254 GLU A N 1
ATOM 2050 C CA . GLU A 1 254 ? 23.177 -10.510 -11.578 1.00 90.88 254 GLU A CA 1
ATOM 2051 C C . GLU A 1 254 ? 24.223 -9.613 -12.261 1.00 90.88 254 GLU A C 1
ATOM 2053 O O . GLU A 1 254 ? 24.618 -8.595 -11.693 1.00 90.88 254 GLU A O 1
ATOM 2058 N N . ASN A 1 255 ? 24.624 -9.945 -13.491 1.00 89.62 255 ASN A N 1
ATOM 2059 C CA . ASN A 1 255 ? 25.565 -9.177 -14.306 1.00 89.62 255 ASN A CA 1
ATOM 2060 C C . ASN A 1 255 ? 24.850 -8.185 -15.240 1.00 89.62 255 ASN A C 1
ATOM 2062 O O . ASN A 1 255 ? 25.484 -7.587 -16.111 1.00 89.62 255 ASN A O 1
ATOM 2066 N N . GLY A 1 256 ? 23.530 -8.019 -15.096 1.00 90.62 256 GLY A N 1
ATOM 2067 C CA . GLY A 1 256 ? 22.742 -7.118 -15.929 1.00 90.62 256 GLY A CA 1
ATOM 2068 C C . GLY A 1 256 ? 22.585 -7.598 -17.370 1.00 90.62 256 GLY A C 1
ATOM 2069 O O . GLY A 1 256 ? 22.469 -6.761 -18.270 1.00 90.62 256 GLY A O 1
ATOM 2070 N N . ARG A 1 257 ? 22.567 -8.915 -17.602 1.00 92.06 257 ARG A N 1
ATOM 2071 C CA . ARG A 1 257 ? 22.334 -9.537 -18.915 1.00 92.06 257 ARG A CA 1
ATOM 2072 C C . ARG A 1 257 ? 20.962 -10.183 -18.977 1.00 92.06 257 ARG A C 1
ATOM 2074 O O . ARG A 1 257 ? 20.502 -10.744 -17.993 1.00 92.06 257 ARG A O 1
ATOM 2081 N N . VAL A 1 258 ? 20.294 -10.129 -20.126 1.00 94.06 258 VAL A N 1
ATOM 2082 C CA . VAL A 1 258 ? 18.993 -10.791 -20.316 1.00 94.06 258 VAL A CA 1
ATOM 2083 C C . VAL A 1 258 ? 19.118 -12.306 -20.142 1.00 94.06 258 VAL A C 1
ATOM 2085 O O . VAL A 1 258 ? 20.026 -12.916 -20.701 1.00 94.06 258 VAL A O 1
ATOM 2088 N N . ILE A 1 259 ? 18.182 -12.907 -19.403 1.00 94.00 259 ILE A N 1
ATOM 2089 C CA . ILE A 1 259 ? 18.141 -14.367 -19.191 1.00 94.00 259 ILE A CA 1
ATOM 2090 C C . ILE A 1 259 ? 17.630 -15.074 -20.453 1.00 94.00 259 ILE A C 1
ATOM 2092 O O . ILE A 1 259 ? 18.187 -16.074 -20.882 1.00 94.00 259 ILE A O 1
ATOM 2096 N N . VAL A 1 260 ? 16.590 -14.517 -21.079 1.00 94.75 260 VAL A N 1
ATOM 2097 C CA . VAL A 1 260 ? 16.011 -14.996 -22.341 1.00 94.75 260 VAL A CA 1
ATOM 2098 C C . VAL A 1 260 ? 15.886 -13.809 -23.285 1.00 94.75 260 VAL A C 1
ATOM 2100 O O . VAL A 1 260 ? 15.475 -12.721 -22.871 1.00 94.75 260 VAL A O 1
ATOM 2103 N N . CYS A 1 261 ? 16.238 -13.989 -24.560 1.00 95.19 261 CYS A N 1
ATOM 2104 C CA . CYS A 1 261 ? 16.130 -12.920 -25.545 1.00 95.19 261 CYS A CA 1
ATOM 2105 C C . CYS A 1 261 ? 14.662 -12.484 -25.713 1.00 95.19 261 CYS A C 1
ATOM 2107 O O . CYS A 1 261 ? 13.852 -13.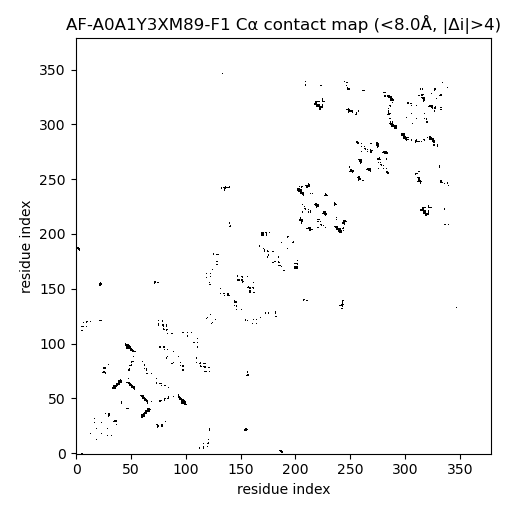267 -26.213 1.00 95.19 261 CYS A O 1
ATOM 2109 N N . PRO A 1 262 ? 14.312 -11.217 -25.428 1.00 94.19 262 PRO A N 1
ATOM 2110 C CA . PRO A 1 262 ? 12.925 -10.755 -25.501 1.00 94.19 262 PRO A CA 1
ATOM 2111 C C . PRO A 1 262 ? 12.388 -10.649 -26.937 1.00 94.19 262 PRO A C 1
ATOM 2113 O O . PRO A 1 262 ? 11.185 -10.507 -27.126 1.00 94.19 262 PRO A O 1
ATOM 2116 N N . ARG A 1 263 ? 13.261 -10.696 -27.957 1.00 95.56 263 ARG A N 1
ATOM 2117 C CA . ARG A 1 263 ? 12.864 -10.604 -29.371 1.00 95.56 263 ARG A CA 1
ATOM 2118 C C . ARG A 1 263 ? 12.566 -11.963 -30.002 1.00 95.56 263 ARG A C 1
ATOM 2120 O O . ARG A 1 263 ? 11.611 -12.069 -30.758 1.00 95.56 263 ARG A O 1
ATOM 2127 N N . CYS A 1 264 ? 13.408 -12.968 -29.756 1.00 95.75 264 CYS A N 1
ATOM 2128 C CA . CYS A 1 264 ? 13.326 -14.264 -30.444 1.00 95.75 264 CYS A CA 1
ATOM 2129 C C . CYS A 1 264 ? 13.158 -15.467 -29.508 1.00 95.75 264 CYS A C 1
ATOM 2131 O O . CYS A 1 264 ? 13.063 -16.585 -29.997 1.00 95.75 264 CYS A O 1
ATOM 2133 N N . GLY A 1 265 ? 13.142 -15.258 -28.187 1.00 95.06 265 GLY A N 1
ATOM 2134 C CA . GLY A 1 265 ? 12.980 -16.335 -27.210 1.00 95.06 265 GLY A CA 1
ATOM 2135 C C . GLY A 1 265 ? 14.221 -17.204 -26.995 1.00 95.06 265 GLY A C 1
ATOM 2136 O O . GLY A 1 265 ? 14.116 -18.220 -26.327 1.00 95.06 265 GLY A O 1
ATOM 2137 N N . ASN A 1 266 ? 15.386 -16.828 -27.538 1.00 93.19 266 ASN A N 1
ATOM 2138 C CA . ASN A 1 266 ? 16.622 -17.579 -27.314 1.00 93.19 266 ASN A CA 1
ATOM 2139 C C . ASN A 1 266 ? 16.979 -17.636 -25.818 1.00 93.19 266 ASN A C 1
ATOM 2141 O O . ASN A 1 266 ? 17.175 -16.582 -25.208 1.00 93.19 266 ASN A O 1
ATOM 2145 N N . GLU A 1 267 ? 17.093 -18.844 -25.268 1.00 92.50 267 GLU A N 1
ATOM 2146 C CA . GLU A 1 267 ? 17.459 -19.119 -23.869 1.00 92.50 267 GLU A CA 1
ATOM 2147 C C . GLU A 1 267 ? 18.972 -19.025 -23.623 1.00 92.50 267 GLU A C 1
ATOM 2149 O O . GLU A 1 267 ? 19.404 -18.824 -22.493 1.00 92.50 267 GLU A O 1
ATOM 2154 N N . GLU A 1 268 ? 19.779 -19.070 -24.687 1.00 88.12 268 GLU A N 1
ATOM 2155 C CA . GLU A 1 268 ? 21.226 -18.839 -24.642 1.00 88.12 268 GLU A CA 1
ATOM 2156 C C . GLU A 1 268 ? 21.581 -17.602 -25.478 1.00 88.12 268 GLU A C 1
ATOM 2158 O O . GLU A 1 268 ? 22.254 -17.689 -26.512 1.00 88.12 268 GLU A O 1
ATOM 2163 N N . PRO A 1 269 ? 21.094 -16.406 -25.093 1.00 80.88 269 PRO A N 1
ATOM 2164 C CA . PRO A 1 269 ? 21.266 -15.207 -25.898 1.00 80.88 269 PRO A CA 1
ATOM 2165 C C . PRO A 1 269 ? 22.741 -14.824 -26.081 1.00 80.88 269 PRO A C 1
ATOM 2167 O O . PRO A 1 269 ? 23.040 -14.091 -27.019 1.00 80.88 269 PRO A O 1
ATOM 2170 N N . PHE A 1 270 ? 23.660 -15.317 -25.243 1.00 75.56 270 PHE A N 1
ATOM 2171 C CA . PHE A 1 270 ? 25.036 -14.833 -25.184 1.00 75.56 270 PHE A CA 1
ATOM 2172 C C . PHE A 1 270 ? 26.092 -15.951 -25.108 1.00 75.56 270 PHE A C 1
ATOM 2174 O O . PHE A 1 270 ? 26.341 -16.490 -24.034 1.00 75.56 270 PHE A O 1
ATOM 2181 N N . PRO A 1 271 ? 26.822 -16.210 -26.204 1.00 63.91 271 PRO A N 1
ATOM 2182 C CA . PRO A 1 271 ? 28.127 -16.869 -26.164 1.00 63.91 271 PRO A CA 1
ATOM 2183 C C . PRO A 1 271 ? 29.295 -15.857 -26.169 1.00 63.91 271 PRO A C 1
ATOM 2185 O O . PRO A 1 271 ? 30.325 -16.133 -25.564 1.00 63.91 271 PRO A O 1
ATOM 2188 N N . ALA A 1 272 ? 29.143 -14.675 -26.798 1.00 61.03 272 ALA A N 1
ATOM 2189 C CA . ALA A 1 272 ? 30.041 -13.504 -26.721 1.00 61.03 272 ALA A CA 1
ATOM 2190 C C . ALA A 1 272 ? 29.423 -12.281 -27.451 1.00 61.03 272 ALA A C 1
ATOM 2192 O O . ALA A 1 272 ? 28.850 -12.453 -28.522 1.00 61.03 272 ALA A O 1
ATOM 2193 N N . GLY A 1 273 ? 29.584 -11.044 -26.941 1.00 67.44 273 GLY A N 1
ATOM 2194 C CA . GLY A 1 273 ? 29.421 -9.814 -27.755 1.00 67.44 273 GLY A CA 1
ATOM 2195 C C . GLY A 1 273 ? 28.261 -8.844 -27.451 1.00 67.44 273 GLY A C 1
ATOM 2196 O O . GLY A 1 273 ? 28.033 -7.918 -28.224 1.00 67.44 273 GLY A O 1
ATOM 2197 N N . GLY A 1 274 ? 27.527 -9.002 -26.350 1.00 84.25 274 GLY A N 1
ATOM 2198 C CA . GLY A 1 274 ? 26.524 -8.018 -25.878 1.00 84.25 274 GLY A CA 1
ATOM 2199 C C . GLY A 1 274 ? 25.203 -8.008 -26.655 1.00 84.25 274 GLY A C 1
ATOM 2200 O O . GLY A 1 274 ? 24.346 -7.152 -26.421 1.00 84.25 274 GLY A O 1
ATOM 2201 N N . HIS A 1 275 ? 25.043 -8.951 -27.583 1.00 93.38 275 HIS A N 1
ATOM 2202 C CA . HIS A 1 275 ? 23.905 -9.057 -28.484 1.00 93.38 275 HIS A CA 1
ATOM 2203 C C . HIS A 1 275 ? 23.494 -10.517 -28.645 1.00 93.38 275 HIS A C 1
ATOM 2205 O O . HIS A 1 275 ? 24.313 -11.428 -28.535 1.00 93.38 275 HIS A O 1
ATOM 2211 N N . CYS A 1 276 ? 22.210 -10.727 -28.921 1.00 93.88 276 CYS A N 1
ATOM 2212 C CA . CYS A 1 276 ? 21.653 -12.045 -29.142 1.00 93.88 276 CYS A CA 1
ATOM 2213 C C . CYS A 1 276 ? 22.237 -12.664 -30.410 1.00 93.88 276 CYS A C 1
ATOM 2215 O O . CYS A 1 276 ? 22.070 -12.104 -31.489 1.00 93.88 276 CYS A O 1
ATOM 2217 N N . VAL A 1 277 ? 22.813 -13.860 -30.319 1.00 91.56 277 VAL A N 1
ATOM 2218 C CA . VAL A 1 277 ? 23.402 -14.532 -31.495 1.00 91.56 277 VAL A CA 1
ATOM 2219 C C . VAL A 1 277 ? 22.408 -14.940 -32.581 1.00 91.56 277 VAL A C 1
ATOM 2221 O O . VAL A 1 277 ? 22.818 -15.194 -33.706 1.00 91.56 277 VAL A O 1
ATOM 2224 N N . ILE A 1 278 ? 21.107 -14.974 -32.273 1.00 93.12 278 ILE A N 1
ATOM 2225 C CA . ILE A 1 278 ? 20.063 -15.334 -33.244 1.00 93.12 278 ILE A CA 1
ATOM 2226 C C . ILE A 1 278 ? 19.516 -14.102 -33.967 1.00 93.12 278 ILE A C 1
ATOM 2228 O O . ILE A 1 278 ? 19.380 -14.100 -35.185 1.00 93.12 278 ILE A O 1
ATOM 2232 N N . CYS A 1 279 ? 19.165 -13.050 -33.225 1.00 94.50 279 CYS A N 1
ATOM 2233 C CA . CYS A 1 279 ? 18.424 -11.904 -33.771 1.00 94.50 279 CYS A CA 1
ATOM 2234 C C . CYS A 1 279 ? 19.125 -10.554 -33.585 1.00 94.50 279 CYS A C 1
ATOM 2236 O O . CYS A 1 279 ? 18.538 -9.512 -33.876 1.00 94.50 279 CYS A O 1
ATOM 2238 N N . ASN A 1 280 ? 20.345 -10.564 -33.047 1.00 93.12 280 ASN A N 1
ATOM 2239 C CA . ASN A 1 280 ? 21.177 -9.393 -32.780 1.00 93.12 280 ASN A CA 1
ATOM 2240 C C . ASN A 1 280 ? 20.553 -8.335 -31.842 1.00 93.12 280 ASN A C 1
ATOM 2242 O O . ASN A 1 280 ? 21.015 -7.200 -31.777 1.00 93.12 280 ASN A O 1
ATOM 2246 N N . ALA A 1 281 ? 19.497 -8.679 -31.097 1.00 95.69 281 ALA A N 1
ATOM 2247 C CA . ALA A 1 281 ? 18.923 -7.790 -30.088 1.00 95.69 281 ALA A CA 1
ATOM 2248 C C . ALA A 1 281 ? 19.921 -7.546 -28.938 1.00 95.69 281 ALA A C 1
ATOM 2250 O O . ALA A 1 281 ? 20.608 -8.492 -28.551 1.00 95.69 281 ALA A O 1
ATOM 2251 N N . PRO A 1 282 ? 19.986 -6.335 -28.353 1.00 95.06 282 PRO A N 1
ATOM 2252 C CA . PRO A 1 282 ? 20.871 -6.067 -27.221 1.00 95.06 282 PRO A CA 1
ATOM 2253 C C . PRO A 1 282 ? 20.537 -6.974 -26.031 1.00 95.06 282 PRO A C 1
ATOM 2255 O O . PRO A 1 282 ? 19.364 -7.167 -25.700 1.00 95.06 282 PRO A O 1
ATOM 2258 N N . THR A 1 283 ? 21.569 -7.515 -25.380 1.00 94.69 283 THR A N 1
ATOM 2259 C CA . THR A 1 283 ? 21.424 -8.385 -24.197 1.00 94.69 283 THR A CA 1
ATOM 2260 C C . THR A 1 283 ? 21.673 -7.656 -22.884 1.00 94.69 283 THR A C 1
ATOM 2262 O O . THR A 1 283 ? 21.511 -8.249 -21.828 1.00 94.69 283 THR A O 1
ATOM 2265 N N . GLU A 1 284 ? 22.050 -6.383 -22.930 1.00 94.62 284 GLU A N 1
ATOM 2266 C CA . GLU A 1 284 ? 22.262 -5.529 -21.762 1.00 94.62 284 GLU A CA 1
ATOM 2267 C C . GLU A 1 284 ? 21.557 -4.189 -21.990 1.00 94.62 284 GLU A C 1
ATOM 2269 O O . GLU A 1 284 ? 21.510 -3.678 -23.119 1.00 94.62 284 GLU A O 1
ATOM 2274 N N . ASN A 1 285 ? 21.001 -3.613 -20.923 1.00 95.88 285 ASN A N 1
ATOM 2275 C CA . ASN A 1 285 ? 20.347 -2.313 -21.004 1.00 95.88 285 ASN A CA 1
ATOM 2276 C C . ASN A 1 285 ? 21.360 -1.200 -20.719 1.00 95.88 285 ASN A C 1
ATOM 2278 O O . ASN A 1 285 ? 21.808 -1.032 -19.583 1.00 95.88 285 ASN A O 1
ATOM 2282 N N . THR A 1 286 ? 21.735 -0.436 -21.740 1.00 95.19 286 THR A N 1
ATOM 2283 C CA . THR A 1 286 ? 22.798 0.573 -21.652 1.00 95.19 286 THR A CA 1
ATOM 2284 C C . THR A 1 286 ? 22.281 1.952 -22.041 1.00 95.19 286 THR A C 1
ATOM 2286 O O . THR A 1 286 ? 21.352 2.092 -22.834 1.00 95.19 286 THR A O 1
ATOM 2289 N N . CYS A 1 287 ? 22.857 3.000 -21.452 1.00 96.50 287 CYS A N 1
ATOM 2290 C CA . CYS A 1 287 ? 22.564 4.379 -21.836 1.00 96.50 287 CYS A CA 1
ATOM 2291 C C . CYS A 1 287 ? 23.188 4.671 -23.203 1.00 96.50 287 CYS A C 1
ATOM 2293 O O . CYS A 1 287 ? 24.392 4.488 -23.365 1.00 96.50 287 CYS A O 1
ATOM 2295 N N . LEU A 1 288 ? 22.411 5.190 -24.153 1.00 94.44 288 LEU A N 1
ATOM 2296 C CA . LEU A 1 288 ? 22.937 5.506 -25.484 1.00 94.44 288 LEU A CA 1
ATOM 2297 C C . LEU A 1 288 ? 23.565 6.899 -25.580 1.00 94.44 288 LEU A C 1
ATOM 2299 O O . LEU A 1 288 ? 24.274 7.172 -26.541 1.00 94.44 288 LEU A O 1
ATOM 2303 N N . GLY A 1 289 ? 23.339 7.758 -24.586 1.00 91.00 289 GLY A N 1
ATOM 2304 C CA . GLY A 1 289 ? 23.808 9.141 -24.604 1.00 91.00 289 GLY A CA 1
ATOM 2305 C C . GLY A 1 289 ? 22.894 10.077 -25.384 1.00 91.00 289 GLY A C 1
ATOM 2306 O O . GLY A 1 289 ? 21.977 9.655 -26.101 1.00 91.00 289 GLY A O 1
ATOM 2307 N N . GLU A 1 290 ? 23.142 11.366 -25.201 1.00 81.88 290 GLU A N 1
ATOM 2308 C CA . GLU A 1 290 ? 22.476 12.433 -25.945 1.00 81.88 290 GLU A CA 1
ATOM 2309 C C . GLU A 1 290 ? 23.097 12.564 -27.337 1.00 81.88 290 GLU A C 1
ATOM 2311 O O . GLU A 1 290 ? 24.251 12.170 -27.549 1.00 81.88 290 GLU A O 1
ATOM 2316 N N . TYR A 1 291 ? 22.316 13.090 -28.279 1.00 75.25 291 TYR A N 1
ATOM 2317 C CA . TYR A 1 29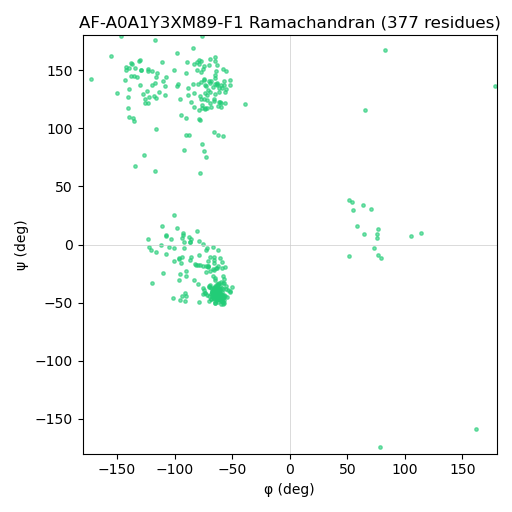1 ? 22.848 13.510 -29.568 1.00 75.25 291 TYR A CA 1
ATOM 2318 C C . TYR A 1 291 ? 23.729 14.734 -29.356 1.00 75.25 291 TYR A C 1
ATOM 2320 O O . TYR A 1 291 ? 23.327 15.666 -28.664 1.00 75.25 291 TYR A O 1
ATOM 2328 N N . ASP A 1 292 ? 24.928 14.704 -29.925 1.00 67.69 292 ASP A N 1
ATOM 2329 C CA . ASP A 1 292 ? 25.759 15.894 -30.004 1.00 67.69 292 ASP A CA 1
ATOM 2330 C C . ASP A 1 292 ? 25.186 16.818 -31.094 1.00 67.69 292 ASP A C 1
ATOM 2332 O O . ASP A 1 292 ? 24.977 16.391 -32.231 1.00 67.69 292 ASP A O 1
ATOM 2336 N N . ASP A 1 293 ? 24.903 18.075 -30.745 1.00 61.28 293 ASP A N 1
ATOM 2337 C CA . ASP A 1 293 ? 24.393 19.091 -31.677 1.00 61.28 293 ASP A CA 1
ATOM 2338 C C . ASP A 1 293 ? 25.476 19.569 -32.675 1.00 61.28 293 ASP A C 1
ATOM 2340 O O . ASP A 1 293 ? 25.208 20.379 -33.570 1.00 61.28 293 ASP A O 1
ATOM 2344 N N . THR A 1 294 ? 26.720 19.087 -32.559 1.00 58.12 294 THR A N 1
ATOM 2345 C CA . THR A 1 294 ? 27.838 19.513 -33.409 1.00 58.12 294 THR A CA 1
ATOM 2346 C C . THR A 1 294 ? 27.956 18.701 -34.705 1.00 58.12 294 THR A C 1
ATOM 2348 O O . THR A 1 294 ? 28.613 17.671 -34.749 1.00 58.12 294 THR A O 1
ATOM 2351 N N . TYR A 1 295 ? 27.364 19.207 -35.799 1.00 56.75 295 TYR A N 1
ATOM 2352 C CA . TYR A 1 295 ? 27.596 18.872 -37.230 1.00 56.75 295 TYR A CA 1
ATOM 2353 C C . TYR A 1 295 ? 27.556 17.389 -37.687 1.00 56.75 295 TYR A C 1
ATOM 2355 O O . TYR A 1 295 ? 27.510 17.129 -38.890 1.00 56.75 295 TYR A O 1
ATOM 2363 N N . SER A 1 296 ? 27.513 16.416 -36.779 1.00 60.91 296 SER A N 1
ATOM 2364 C CA . SER A 1 296 ? 27.373 14.988 -37.028 1.00 60.91 296 SER A CA 1
ATOM 2365 C C . SER A 1 296 ? 26.435 14.409 -35.962 1.00 60.91 296 SER A C 1
ATOM 2367 O O . SER A 1 296 ? 26.676 14.618 -34.775 1.00 60.91 296 SER A O 1
ATOM 2369 N N . PRO A 1 297 ? 25.368 13.684 -36.339 1.00 64.00 297 PRO A N 1
ATOM 2370 C CA . PRO A 1 297 ? 24.397 13.136 -35.395 1.00 64.00 297 PRO A CA 1
ATOM 2371 C C . PRO A 1 297 ? 24.960 11.874 -34.727 1.00 64.00 297 PRO A C 1
ATOM 2373 O O . PRO A 1 297 ? 24.442 10.769 -34.895 1.00 64.00 297 PRO A O 1
ATOM 2376 N N . GLN A 1 298 ? 26.066 12.021 -34.006 1.00 70.31 298 GLN A N 1
ATOM 2377 C CA . GLN A 1 298 ? 26.669 10.951 -33.226 1.00 70.31 298 GLN A CA 1
ATOM 2378 C C . GLN A 1 298 ? 26.212 11.087 -31.781 1.00 70.31 298 GLN A C 1
ATOM 2380 O O . GLN A 1 298 ? 26.110 12.183 -31.229 1.00 70.31 298 GLN A O 1
ATOM 2385 N N . ARG A 1 299 ? 25.892 9.953 -31.159 1.00 78.19 299 ARG A N 1
ATOM 2386 C CA . ARG A 1 299 ? 25.577 9.951 -29.737 1.00 78.19 299 ARG A CA 1
ATOM 2387 C C . ARG A 1 299 ? 26.871 10.053 -28.937 1.00 78.19 299 ARG A C 1
ATOM 2389 O O . ARG A 1 299 ? 27.837 9.352 -29.227 1.00 78.19 299 ARG A O 1
ATOM 2396 N N . SER A 1 300 ? 26.832 10.839 -27.870 1.00 82.56 300 SER A N 1
ATOM 2397 C CA . SER A 1 300 ? 27.915 10.979 -26.880 1.00 82.56 300 SER A CA 1
ATOM 2398 C C . SER A 1 300 ? 28.278 9.672 -26.150 1.00 82.56 300 SER A C 1
ATOM 2400 O O . SER A 1 300 ? 29.303 9.594 -25.469 1.00 82.56 300 SER A O 1
ATOM 2402 N N . GLY A 1 301 ? 27.457 8.627 -26.298 1.00 86.00 301 GLY A N 1
ATOM 2403 C CA . GLY A 1 301 ? 27.610 7.349 -25.615 1.00 86.00 301 GLY A CA 1
ATOM 2404 C C . GLY A 1 301 ? 27.134 7.390 -24.155 1.00 86.00 301 GLY A C 1
ATOM 2405 O O . GLY A 1 301 ? 26.569 8.385 -23.697 1.00 86.00 301 GLY A O 1
ATOM 2406 N N . PRO A 1 302 ? 27.327 6.300 -23.388 1.00 92.75 302 PRO A N 1
ATOM 2407 C CA . PRO A 1 302 ? 26.844 6.220 -22.012 1.00 92.75 302 PRO A CA 1
ATOM 2408 C C . PRO A 1 302 ? 27.389 7.360 -21.138 1.00 92.75 302 PRO A C 1
ATOM 2410 O O . PRO A 1 302 ? 28.585 7.657 -21.178 1.00 92.75 302 PRO A O 1
ATOM 2413 N N . CYS A 1 303 ? 26.549 7.967 -20.294 1.00 92.81 303 CYS A N 1
ATOM 2414 C CA . CYS A 1 303 ? 27.013 8.979 -19.341 1.00 92.81 303 CYS A CA 1
ATOM 2415 C C . CYS A 1 303 ? 27.878 8.350 -18.232 1.00 92.81 303 CYS A C 1
ATOM 2417 O O . CYS A 1 303 ? 27.770 7.150 -17.960 1.00 92.81 303 CYS A O 1
ATOM 2419 N N . SER A 1 304 ? 28.705 9.157 -17.555 1.00 92.25 304 SER A N 1
ATOM 2420 C CA . SER A 1 304 ? 29.660 8.692 -16.531 1.00 92.25 304 SER A CA 1
ATOM 2421 C C . SER A 1 304 ? 29.027 7.819 -15.447 1.00 92.25 304 SER A C 1
ATOM 2423 O O . SER A 1 304 ? 29.610 6.809 -15.064 1.00 92.25 304 SER A O 1
ATOM 2425 N N . GLU A 1 305 ? 27.831 8.176 -14.978 1.00 92.75 305 GLU A N 1
ATOM 2426 C CA . GLU A 1 305 ? 27.135 7.423 -13.931 1.00 92.75 305 GLU A CA 1
ATOM 2427 C C . GLU A 1 305 ? 26.550 6.114 -14.458 1.00 92.75 305 GLU A C 1
ATOM 2429 O O . GLU A 1 305 ? 26.663 5.081 -13.804 1.00 92.75 305 GLU A O 1
ATOM 2434 N N . SER A 1 306 ? 26.011 6.118 -15.680 1.00 93.00 306 SER A N 1
ATOM 2435 C CA . SER A 1 306 ? 25.476 4.900 -16.299 1.00 93.00 306 SER A CA 1
ATOM 2436 C C . SER A 1 306 ? 26.546 3.852 -16.616 1.00 93.00 306 SER A C 1
ATOM 2438 O O . SER A 1 306 ? 26.217 2.681 -16.723 1.00 93.00 306 SER A O 1
ATOM 2440 N N . LYS A 1 307 ? 27.827 4.238 -16.723 1.00 92.25 307 LYS A N 1
ATOM 2441 C CA . LYS A 1 307 ? 28.941 3.288 -16.905 1.00 92.25 307 LYS A CA 1
ATOM 2442 C C . LYS A 1 307 ? 29.264 2.485 -15.643 1.00 92.25 307 LYS A C 1
ATOM 2444 O O . LYS A 1 307 ? 29.956 1.479 -15.732 1.00 92.25 307 LYS A O 1
ATOM 2449 N N . LYS A 1 308 ? 28.815 2.946 -14.471 1.00 92.50 308 LYS A N 1
ATOM 2450 C CA . LYS A 1 308 ? 29.145 2.345 -13.168 1.00 92.50 308 LYS A CA 1
ATOM 2451 C C . LYS A 1 308 ? 28.110 1.321 -12.703 1.00 92.50 308 LYS A C 1
ATOM 2453 O O . LYS A 1 308 ? 28.337 0.659 -11.696 1.00 92.50 308 LYS A O 1
ATOM 2458 N N . VAL A 1 309 ? 26.958 1.244 -13.370 1.00 91.44 309 VAL A N 1
ATOM 2459 C CA . VAL A 1 309 ? 25.813 0.434 -12.937 1.00 91.44 309 VAL A CA 1
ATOM 2460 C C . VAL A 1 309 ? 25.106 -0.199 -14.129 1.00 91.44 309 VAL A C 1
ATOM 2462 O O . VAL A 1 309 ? 25.034 0.394 -15.202 1.00 91.44 309 VAL A O 1
ATOM 2465 N N . HIS A 1 310 ? 24.500 -1.365 -13.922 1.00 92.06 310 HIS A N 1
ATOM 2466 C CA . HIS A 1 310 ? 23.591 -1.957 -14.900 1.00 92.06 310 HIS A CA 1
ATOM 2467 C C . HIS A 1 310 ? 22.229 -1.256 -14.830 1.00 92.06 310 HIS A C 1
ATOM 2469 O O . HIS A 1 310 ? 21.649 -1.118 -13.748 1.00 92.06 310 HIS A O 1
ATOM 2475 N N . LEU A 1 311 ? 21.709 -0.787 -15.970 1.00 95.06 311 LEU A N 1
ATOM 2476 C CA . LEU A 1 311 ? 20.361 -0.217 -16.002 1.00 95.06 311 LEU A CA 1
ATOM 2477 C C . LEU A 1 311 ? 19.323 -1.344 -15.904 1.00 95.06 311 LEU A C 1
ATOM 2479 O O . LEU A 1 311 ? 19.515 -2.406 -16.495 1.00 95.06 311 LEU A O 1
ATOM 2483 N N . PRO A 1 312 ? 18.205 -1.137 -15.186 1.00 94.94 312 PRO A N 1
ATOM 2484 C CA . PRO A 1 312 ? 17.227 -2.196 -14.975 1.00 94.94 312 PRO A CA 1
ATOM 2485 C C . PRO A 1 312 ? 16.481 -2.526 -16.271 1.00 94.94 312 PRO A C 1
ATOM 2487 O O . PRO A 1 312 ? 16.288 -1.666 -17.132 1.00 94.94 312 PRO A O 1
ATOM 2490 N N . GLY A 1 313 ? 15.977 -3.753 -16.386 1.00 96.50 313 GLY A N 1
ATOM 2491 C CA . GLY A 1 313 ? 15.311 -4.240 -17.598 1.00 96.50 313 GLY A CA 1
ATOM 2492 C C . GLY A 1 313 ? 13.979 -3.568 -17.946 1.00 96.50 313 GLY A C 1
ATOM 2493 O O . GLY A 1 313 ? 13.398 -3.899 -18.968 1.00 96.50 313 GLY A O 1
ATOM 2494 N N . ASN A 1 314 ? 13.475 -2.636 -17.131 1.00 96.81 314 ASN A N 1
ATOM 2495 C CA . ASN A 1 314 ? 12.317 -1.787 -17.441 1.00 96.81 314 ASN A CA 1
ATOM 2496 C C . ASN A 1 314 ? 12.695 -0.338 -17.807 1.00 96.81 314 ASN A C 1
ATOM 2498 O O . ASN A 1 314 ? 11.802 0.474 -18.081 1.00 96.81 314 ASN A O 1
ATOM 2502 N N . ALA A 1 315 ? 13.985 0.019 -17.764 1.00 97.44 315 ALA A N 1
ATOM 2503 C CA . ALA A 1 315 ? 14.444 1.363 -18.085 1.00 97.44 315 ALA A CA 1
ATOM 2504 C C . ALA A 1 315 ? 14.384 1.605 -19.594 1.00 97.44 315 ALA A C 1
ATOM 2506 O O . ALA A 1 315 ? 15.102 0.980 -20.374 1.00 97.44 315 ALA A O 1
ATOM 2507 N N . ARG A 1 316 ? 13.540 2.561 -19.973 1.00 97.88 316 ARG A N 1
ATOM 2508 C CA . ARG A 1 316 ? 13.431 3.131 -21.319 1.00 97.88 316 ARG A CA 1
ATOM 2509 C C . ARG A 1 316 ? 14.344 4.347 -21.496 1.00 97.88 316 ARG A C 1
ATOM 2511 O O . ARG A 1 316 ? 14.792 4.655 -22.594 1.00 97.88 316 ARG A O 1
ATOM 2518 N N . HIS A 1 317 ? 14.630 5.026 -20.388 1.00 97.44 317 HIS A N 1
ATOM 2519 C CA . HIS A 1 317 ? 15.507 6.187 -20.309 1.00 97.44 317 HIS A CA 1
ATOM 2520 C C . HIS A 1 317 ? 16.548 5.998 -19.206 1.00 97.44 317 HIS A C 1
ATOM 2522 O O . HIS A 1 317 ? 16.296 5.346 -18.189 1.00 97.44 317 HIS A O 1
ATOM 2528 N N . CYS A 1 318 ? 17.716 6.605 -19.386 1.00 96.38 318 CYS A N 1
ATOM 2529 C CA . CYS A 1 318 ? 18.774 6.635 -18.394 1.00 96.38 318 CYS A CA 1
ATOM 2530 C C . CYS A 1 318 ? 18.316 7.451 -17.169 1.00 96.38 318 CYS A C 1
ATOM 2532 O O . CYS A 1 318 ? 17.990 8.631 -17.316 1.00 96.38 318 CYS A O 1
ATOM 2534 N N . PRO A 1 319 ? 18.332 6.888 -15.945 1.00 95.50 319 PRO A N 1
ATOM 2535 C CA . PRO A 1 319 ? 17.922 7.607 -14.735 1.00 95.50 319 PRO A CA 1
ATOM 2536 C C . PRO A 1 319 ? 18.847 8.783 -14.366 1.00 95.50 319 PRO A C 1
ATOM 2538 O O . PRO A 1 319 ? 18.500 9.579 -13.490 1.00 95.50 319 PRO A O 1
ATOM 2541 N N . PHE A 1 320 ? 20.013 8.894 -15.013 1.00 94.00 320 PHE A N 1
ATOM 2542 C CA . PHE A 1 320 ? 21.042 9.891 -14.713 1.00 94.00 320 PHE A CA 1
ATOM 2543 C C . PHE A 1 320 ? 21.051 11.071 -15.689 1.00 94.00 320 PHE A C 1
ATOM 2545 O O . PHE A 1 320 ? 21.102 12.207 -15.235 1.00 94.00 320 PHE A O 1
ATOM 2552 N N . CYS A 1 321 ? 20.977 10.821 -17.002 1.00 93.06 321 CYS A N 1
ATOM 2553 C CA . CYS A 1 321 ? 20.977 11.875 -18.029 1.00 93.06 321 CYS A CA 1
ATOM 2554 C C . CYS A 1 321 ? 19.683 11.960 -18.855 1.00 93.06 321 CYS A C 1
ATOM 2556 O O . CYS A 1 321 ? 19.549 12.856 -19.668 1.00 93.06 321 CYS A O 1
ATOM 2558 N N . GLY A 1 322 ? 18.726 11.038 -18.701 1.00 93.62 322 GLY A N 1
ATOM 2559 C CA . GLY A 1 322 ? 17.459 11.067 -19.447 1.00 93.62 322 GLY A CA 1
ATOM 2560 C C . GLY A 1 322 ? 17.522 10.540 -20.888 1.00 93.62 322 GLY A C 1
ATOM 2561 O O . GLY A 1 322 ? 16.469 10.268 -21.471 1.00 93.62 322 GLY A O 1
ATOM 2562 N N . ALA A 1 323 ? 18.721 10.315 -21.438 1.00 95.19 323 ALA A N 1
ATOM 2563 C CA . ALA A 1 323 ? 18.922 9.720 -22.762 1.00 95.19 323 ALA A CA 1
ATOM 2564 C C . ALA A 1 323 ? 18.221 8.352 -22.911 1.00 95.19 323 ALA A C 1
ATOM 2566 O O . ALA A 1 323 ? 18.103 7.621 -21.922 1.00 95.19 323 ALA A O 1
ATOM 2567 N N . PRO A 1 324 ? 17.769 7.965 -24.119 1.00 95.94 324 PRO A N 1
ATOM 2568 C CA . PRO A 1 324 ? 17.167 6.653 -24.341 1.00 95.94 324 PRO A CA 1
ATOM 2569 C C . PRO A 1 324 ? 18.170 5.522 -24.081 1.00 95.94 324 PRO A C 1
ATOM 2571 O O . PRO A 1 324 ? 19.391 5.698 -24.176 1.00 95.94 324 PRO A O 1
ATOM 2574 N N . THR A 1 325 ? 17.646 4.351 -23.736 1.00 97.06 325 THR A N 1
ATOM 2575 C CA . THR A 1 325 ? 18.451 3.148 -23.514 1.00 97.06 325 THR A CA 1
ATOM 2576 C C . THR A 1 325 ? 18.481 2.234 -24.738 1.00 97.06 325 THR A C 1
ATOM 2578 O O . THR A 1 325 ? 17.642 2.353 -25.633 1.00 97.06 325 THR A O 1
ATOM 2581 N N . SER A 1 326 ? 19.418 1.282 -24.768 1.00 95.81 326 SER A N 1
ATOM 2582 C CA . SER A 1 326 ? 19.500 0.252 -25.813 1.00 95.81 326 SER A CA 1
ATOM 2583 C C . SER A 1 326 ? 18.192 -0.533 -25.957 1.00 95.81 326 SER A C 1
ATOM 2585 O O . SER A 1 326 ? 17.769 -0.811 -27.078 1.00 95.81 326 SER A O 1
ATOM 2587 N N . PHE A 1 327 ? 17.506 -0.843 -24.851 1.00 97.38 327 PHE A N 1
ATOM 2588 C CA . PHE A 1 327 ? 16.227 -1.562 -24.894 1.00 97.38 327 PHE A CA 1
ATOM 2589 C C . PHE A 1 327 ? 15.090 -0.716 -25.472 1.00 97.38 327 PHE A C 1
ATOM 2591 O O . PHE A 1 327 ? 14.237 -1.255 -26.181 1.00 97.38 327 PHE A O 1
ATOM 2598 N N . GLN A 1 328 ? 15.082 0.594 -25.204 1.00 96.56 328 GLN A N 1
ATOM 2599 C CA . GLN A 1 328 ? 14.112 1.517 -25.795 1.00 96.56 328 GLN A CA 1
ATOM 2600 C C . GLN A 1 328 ? 14.344 1.695 -27.295 1.00 96.56 328 GLN A C 1
ATOM 2602 O O . GLN A 1 328 ? 13.393 1.607 -28.068 1.00 96.56 328 GLN A O 1
ATOM 2607 N N . GLU A 1 329 ? 15.593 1.915 -27.707 1.00 95.25 329 GLU A N 1
ATOM 2608 C CA . GLU A 1 329 ? 15.953 2.121 -29.115 1.00 95.25 329 GLU A CA 1
ATOM 2609 C C . GLU A 1 329 ? 15.657 0.876 -29.955 1.00 95.25 329 GLU A C 1
ATOM 2611 O O . GLU A 1 329 ? 15.089 0.961 -31.041 1.00 95.25 329 GLU A O 1
ATOM 2616 N N . ALA A 1 330 ? 15.967 -0.305 -29.413 1.00 95.88 330 ALA A N 1
ATOM 2617 C CA . ALA A 1 330 ? 15.658 -1.578 -30.050 1.00 95.88 330 ALA A CA 1
ATOM 2618 C C . ALA A 1 330 ? 14.167 -1.960 -29.962 1.00 95.88 330 ALA A C 1
ATOM 2620 O O . ALA A 1 330 ? 13.796 -3.028 -30.452 1.00 95.88 330 ALA A O 1
ATOM 2621 N N . GLN A 1 331 ? 13.317 -1.129 -29.342 1.00 96.31 331 GLN A N 1
ATOM 2622 C CA . GLN A 1 331 ? 11.880 -1.373 -29.168 1.00 96.31 331 GLN A CA 1
ATOM 2623 C C . GLN A 1 331 ? 11.577 -2.724 -28.496 1.00 96.31 331 GLN A C 1
ATOM 2625 O O . GLN A 1 331 ? 10.616 -3.411 -28.838 1.00 96.31 331 GLN A O 1
ATOM 2630 N N . LEU A 1 332 ? 12.418 -3.129 -27.539 1.00 96.69 332 LEU A N 1
ATOM 2631 C CA . LEU A 1 332 ? 12.210 -4.353 -26.754 1.00 96.69 332 LEU A CA 1
ATOM 2632 C C . LEU A 1 332 ? 11.233 -4.139 -25.593 1.00 96.69 332 LEU A C 1
ATOM 2634 O O . LEU A 1 332 ? 10.715 -5.096 -25.024 1.00 96.69 332 LEU A O 1
ATOM 2638 N N . LEU A 1 333 ? 10.993 -2.878 -25.234 1.00 97.00 333 LEU A N 1
ATOM 2639 C CA . LEU A 1 333 ? 10.038 -2.470 -24.215 1.00 97.00 333 LEU A CA 1
ATOM 2640 C C . LEU A 1 333 ? 8.835 -1.818 -24.878 1.00 97.00 333 LEU A C 1
ATOM 2642 O O . LEU A 1 333 ? 8.978 -0.966 -25.754 1.00 97.00 333 LEU A O 1
ATOM 2646 N N . ARG A 1 334 ? 7.637 -2.175 -24.413 1.00 95.00 334 ARG A N 1
ATOM 2647 C CA . ARG A 1 334 ? 6.406 -1.541 -24.890 1.00 95.00 334 ARG A CA 1
ATOM 2648 C C . ARG A 1 334 ? 6.387 -0.051 -24.527 1.00 95.00 334 ARG A C 1
ATOM 2650 O O . ARG A 1 334 ? 6.914 0.320 -23.473 1.00 95.00 334 ARG A O 1
ATOM 2657 N N . PRO A 1 335 ? 5.756 0.823 -25.325 1.00 95.62 335 PRO A N 1
ATOM 2658 C CA . PRO A 1 335 ? 5.551 2.214 -24.934 1.00 95.62 335 PRO A CA 1
ATOM 2659 C C . PRO A 1 335 ? 4.803 2.313 -23.598 1.00 95.62 335 PRO A C 1
ATOM 2661 O O . PRO A 1 335 ? 3.779 1.662 -23.386 1.00 95.62 335 PRO A O 1
ATOM 2664 N N . TRP A 1 336 ? 5.311 3.128 -22.669 1.00 96.19 336 TRP A N 1
ATOM 2665 C CA . TRP A 1 336 ? 4.745 3.211 -21.318 1.00 96.19 336 TRP A CA 1
ATOM 2666 C C . TRP A 1 336 ? 3.314 3.767 -21.324 1.00 96.19 336 TRP A C 1
ATOM 2668 O O . TRP A 1 336 ? 2.500 3.382 -20.489 1.00 96.19 336 TRP A O 1
ATOM 2678 N N . GLN A 1 337 ? 2.987 4.641 -22.279 1.00 96.06 337 GLN A N 1
ATOM 2679 C CA . GLN A 1 337 ? 1.650 5.213 -22.432 1.00 96.06 337 GLN A CA 1
ATOM 2680 C C . GLN A 1 337 ? 0.604 4.123 -22.678 1.00 96.06 337 GLN A C 1
ATOM 2682 O O . GLN A 1 337 ? -0.461 4.150 -22.067 1.00 96.06 337 GLN A O 1
ATOM 2687 N N . GLU A 1 338 ? 0.924 3.147 -23.528 1.00 95.69 338 GLU A N 1
ATOM 2688 C CA . GLU A 1 338 ? 0.022 2.039 -23.843 1.00 95.69 338 GLU A CA 1
ATOM 2689 C C . GLU A 1 338 ? -0.194 1.132 -22.633 1.00 95.69 338 GLU A C 1
ATOM 2691 O O . GLU A 1 338 ? -1.327 0.755 -22.331 1.00 95.69 338 GLU A O 1
ATOM 2696 N N . GLU A 1 339 ? 0.882 0.796 -21.916 1.00 96.06 339 GLU A N 1
ATOM 2697 C CA . GLU A 1 339 ? 0.782 -0.016 -20.701 1.00 96.06 339 GLU A CA 1
ATOM 2698 C C . GLU A 1 339 ? -0.054 0.687 -19.626 1.00 96.06 339 GLU A C 1
ATOM 2700 O O . GLU A 1 339 ? -0.889 0.053 -18.978 1.00 96.06 339 GLU A O 1
ATOM 2705 N N . LEU A 1 340 ? 0.145 1.995 -19.445 1.00 93.00 340 LEU A N 1
ATOM 2706 C CA . LEU A 1 340 ? -0.598 2.785 -18.467 1.00 93.00 340 LEU A CA 1
ATOM 2707 C C . LEU A 1 340 ? -2.086 2.865 -18.826 1.00 93.00 340 LEU A C 1
ATOM 2709 O O . LEU A 1 340 ? -2.935 2.684 -17.956 1.00 93.00 340 LEU A O 1
ATOM 2713 N N . GLN A 1 341 ? -2.411 3.099 -20.099 1.00 92.56 341 GLN A N 1
ATOM 2714 C CA . GLN A 1 341 ? -3.796 3.115 -20.576 1.00 92.56 341 GLN A CA 1
ATOM 2715 C C . GLN A 1 341 ? -4.481 1.755 -20.403 1.00 92.56 341 GLN A C 1
ATOM 2717 O O . GLN A 1 341 ? -5.649 1.696 -20.020 1.00 92.56 341 GLN A O 1
ATOM 2722 N N . GLU A 1 342 ? -3.768 0.660 -20.666 1.00 92.38 342 GLU A N 1
ATOM 2723 C CA . GLU A 1 342 ? -4.271 -0.698 -20.445 1.00 92.38 342 GLU A CA 1
ATOM 2724 C C . GLU A 1 342 ? -4.559 -0.958 -18.957 1.00 92.38 342 GLU A C 1
ATOM 2726 O O . GLU A 1 342 ? -5.619 -1.489 -18.624 1.00 92.38 342 GLU A O 1
ATOM 2731 N N . GLU A 1 343 ? -3.673 -0.538 -18.048 1.00 90.50 343 GLU A N 1
ATOM 2732 C CA . GLU A 1 343 ? -3.913 -0.638 -16.600 1.00 90.50 343 GLU A CA 1
ATOM 2733 C C . GLU A 1 343 ? -5.145 0.166 -16.172 1.00 90.50 343 GLU A C 1
ATOM 2735 O O . GLU A 1 343 ? -5.999 -0.361 -15.457 1.00 90.50 343 GLU A O 1
ATOM 2740 N N . MET A 1 344 ? -5.284 1.400 -16.665 1.00 87.25 344 MET A N 1
ATOM 2741 C CA . MET A 1 344 ? -6.443 2.248 -16.370 1.00 87.25 344 MET A CA 1
ATOM 2742 C C . MET A 1 344 ? -7.748 1.605 -16.844 1.00 87.25 344 MET A C 1
ATOM 2744 O O . MET A 1 344 ? -8.722 1.569 -16.093 1.00 87.25 344 MET A O 1
ATOM 2748 N N . ARG A 1 345 ? -7.766 1.036 -18.058 1.00 87.81 345 ARG A N 1
ATOM 2749 C CA . ARG A 1 345 ? -8.939 0.320 -18.585 1.00 87.81 345 ARG A CA 1
ATOM 2750 C C . ARG A 1 345 ? -9.292 -0.900 -17.735 1.00 87.81 345 ARG A C 1
ATOM 2752 O O . ARG A 1 345 ? -10.469 -1.103 -17.438 1.00 87.81 345 ARG A O 1
ATOM 2759 N N . ARG A 1 346 ? -8.301 -1.681 -17.294 1.00 84.06 346 ARG A N 1
ATOM 2760 C CA . ARG A 1 346 ? -8.521 -2.840 -16.407 1.00 84.06 346 ARG A CA 1
ATOM 2761 C C . ARG A 1 346 ? -9.083 -2.430 -15.051 1.00 84.06 346 ARG A C 1
ATOM 2763 O O . ARG A 1 346 ? -10.004 -3.080 -14.563 1.00 84.06 346 ARG A O 1
ATOM 2770 N N . THR A 1 347 ? -8.553 -1.364 -14.457 1.00 75.56 347 THR A N 1
ATOM 2771 C CA . THR A 1 347 ? -9.023 -0.856 -13.162 1.00 75.56 347 THR A CA 1
ATOM 2772 C C . THR A 1 347 ? -10.457 -0.331 -13.261 1.00 75.56 347 THR A C 1
ATOM 2774 O O . THR A 1 347 ? -11.291 -0.731 -12.454 1.00 75.56 347 THR A O 1
ATOM 2777 N N . ASN A 1 348 ? -10.791 0.431 -14.307 1.00 75.06 348 ASN A N 1
ATOM 2778 C CA . ASN A 1 348 ? -12.165 0.893 -14.541 1.00 75.06 348 ASN A CA 1
ATOM 2779 C C . ASN A 1 348 ? -13.137 -0.269 -14.820 1.00 75.06 348 ASN A C 1
ATOM 2781 O O . ASN A 1 348 ? -14.270 -0.260 -14.353 1.00 75.06 348 ASN A O 1
ATOM 2785 N N . SER A 1 349 ? -12.698 -1.299 -15.551 1.00 72.19 349 SER A N 1
ATOM 2786 C CA . SER A 1 349 ? -13.539 -2.476 -15.827 1.00 72.19 349 SER A CA 1
ATOM 2787 C C . SER A 1 349 ? -13.836 -3.269 -14.552 1.00 72.19 349 SER A C 1
ATOM 2789 O O . SER A 1 349 ? -14.961 -3.710 -14.350 1.00 72.19 349 SER A O 1
ATOM 2791 N N . ARG A 1 350 ? -12.851 -3.409 -13.652 1.00 67.69 350 ARG A N 1
ATOM 2792 C CA . ARG A 1 350 ? -13.055 -4.034 -12.335 1.00 67.69 350 ARG A CA 1
ATOM 2793 C C . ARG A 1 350 ? -14.019 -3.243 -11.455 1.00 67.69 350 ARG A C 1
ATOM 2795 O O . ARG A 1 350 ? -14.806 -3.863 -10.754 1.00 67.69 350 ARG A O 1
ATOM 2802 N N . GLN A 1 351 ? -13.985 -1.911 -11.522 1.00 61.66 351 GLN A N 1
ATOM 2803 C CA . GLN A 1 351 ? -14.956 -1.065 -10.822 1.00 61.66 351 GLN A CA 1
ATOM 2804 C C . GLN A 1 351 ? -16.383 -1.326 -11.309 1.00 61.66 351 GLN A C 1
ATOM 2806 O O . GLN A 1 351 ? -17.282 -1.469 -10.490 1.00 61.66 351 GLN A O 1
ATOM 2811 N N . LEU A 1 352 ? -16.591 -1.436 -12.625 1.00 58.34 352 LEU A N 1
ATOM 2812 C CA . LEU A 1 352 ? -17.912 -1.742 -13.185 1.00 58.34 352 LEU A CA 1
ATOM 2813 C C . LEU A 1 352 ? -18.419 -3.125 -12.754 1.00 58.34 352 LEU A C 1
ATOM 2815 O O . LEU A 1 352 ? -19.586 -3.242 -12.401 1.00 58.34 352 LEU A O 1
ATOM 2819 N N . ILE A 1 353 ? -17.546 -4.140 -12.730 1.00 61.03 353 ILE A N 1
ATOM 2820 C CA . ILE A 1 353 ? -17.906 -5.489 -12.260 1.00 61.03 353 ILE A CA 1
ATOM 2821 C C . ILE A 1 353 ? -18.268 -5.462 -10.772 1.00 61.03 353 ILE A C 1
ATOM 2823 O O . ILE A 1 353 ? -19.319 -5.957 -10.404 1.00 61.03 353 ILE A O 1
ATOM 2827 N N . GLN A 1 354 ? -17.469 -4.808 -9.922 1.00 57.12 354 GLN A N 1
ATOM 2828 C CA . GLN A 1 354 ? -17.787 -4.701 -8.493 1.00 57.12 354 GLN A CA 1
ATOM 2829 C C . GLN A 1 354 ? -19.092 -3.941 -8.225 1.00 57.12 354 GLN A C 1
ATOM 2831 O O . GLN A 1 354 ? -19.807 -4.277 -7.289 1.00 57.12 354 GLN A O 1
ATOM 2836 N N . ILE A 1 355 ? -19.419 -2.917 -9.021 1.00 56.72 355 ILE A N 1
ATOM 2837 C CA . ILE A 1 355 ? -20.714 -2.228 -8.920 1.00 56.72 355 ILE A CA 1
ATOM 2838 C C . ILE A 1 355 ? -21.856 -3.168 -9.324 1.00 56.72 355 ILE A C 1
ATOM 2840 O O . ILE A 1 355 ? -22.881 -3.162 -8.653 1.00 56.72 355 ILE A O 1
ATOM 2844 N N . ALA A 1 356 ? -21.679 -3.971 -10.377 1.00 45.34 356 ALA A N 1
ATOM 2845 C CA . ALA A 1 356 ? -22.674 -4.950 -10.810 1.00 45.34 356 ALA A CA 1
ATOM 2846 C C . ALA A 1 356 ? -22.879 -6.062 -9.765 1.00 45.34 356 ALA A C 1
ATOM 2848 O O . ALA A 1 356 ? -24.016 -6.317 -9.383 1.00 45.34 356 ALA A O 1
ATOM 2849 N N . ASP A 1 357 ? -21.801 -6.630 -9.218 1.00 47.56 357 ASP A N 1
ATOM 2850 C CA . ASP A 1 357 ? -21.863 -7.662 -8.171 1.00 47.56 357 ASP A CA 1
ATOM 2851 C C . ASP A 1 357 ? -22.542 -7.127 -6.895 1.00 47.56 357 ASP A C 1
ATOM 2853 O O . ASP A 1 357 ? -23.367 -7.804 -6.287 1.00 47.56 357 ASP A O 1
ATOM 2857 N N . ASN A 1 358 ? -22.265 -5.871 -6.517 1.00 48.06 358 ASN A N 1
ATOM 2858 C CA . ASN A 1 358 ? -22.926 -5.216 -5.382 1.00 48.06 358 ASN A CA 1
ATOM 2859 C C . ASN A 1 358 ? -24.407 -4.873 -5.649 1.00 48.06 358 ASN A C 1
ATOM 2861 O O . ASN A 1 358 ? -25.136 -4.613 -4.696 1.00 48.06 358 ASN A O 1
ATOM 2865 N N . GLN A 1 359 ? -24.850 -4.830 -6.911 1.00 45.69 359 GLN A N 1
ATOM 2866 C CA . GLN A 1 359 ? -26.259 -4.641 -7.287 1.00 45.69 359 GLN A CA 1
ATOM 2867 C C . GLN A 1 359 ? -27.014 -5.973 -7.423 1.00 45.69 359 GLN A C 1
ATOM 2869 O O . GLN A 1 359 ? -28.236 -5.991 -7.289 1.00 45.69 359 GLN A O 1
ATOM 2874 N N . GLU A 1 360 ? -26.323 -7.092 -7.653 1.00 40.34 360 GLU A N 1
ATOM 2875 C CA . GLU A 1 360 ? -26.941 -8.425 -7.693 1.00 40.34 360 GLU A CA 1
ATOM 2876 C C . GLU A 1 360 ? -27.241 -8.996 -6.290 1.00 40.34 360 GLU A C 1
ATOM 2878 O O . GLU A 1 360 ? -28.116 -9.853 -6.162 1.00 40.34 360 GLU A O 1
ATOM 2883 N N . GLU A 1 361 ? -26.626 -8.473 -5.219 1.00 40.69 361 GLU A N 1
ATOM 2884 C CA . GLU A 1 361 ? -26.993 -8.814 -3.828 1.00 40.69 361 GLU A CA 1
ATOM 2885 C C . GLU A 1 361 ? -28.341 -8.208 -3.357 1.00 40.69 361 GLU A C 1
ATOM 2887 O O . GLU A 1 361 ? -28.814 -8.553 -2.273 1.00 40.69 361 GLU A O 1
ATOM 2892 N N . ASP A 1 362 ? -28.999 -7.367 -4.170 1.00 38.72 362 ASP A N 1
ATOM 2893 C CA . ASP A 1 362 ? -30.332 -6.791 -3.891 1.00 38.72 362 ASP A CA 1
ATOM 2894 C C . ASP A 1 362 ? -31.510 -7.679 -4.349 1.00 38.72 362 ASP A C 1
ATOM 2896 O O . ASP A 1 362 ? -32.678 -7.313 -4.176 1.00 38.72 362 ASP A O 1
ATOM 2900 N N . PHE A 1 363 ? -31.255 -8.872 -4.897 1.00 29.70 363 PHE A N 1
ATOM 2901 C CA . PHE A 1 363 ? -32.324 -9.845 -5.128 1.00 29.70 363 PHE A CA 1
ATOM 2902 C C . PHE A 1 363 ? -32.568 -10.677 -3.864 1.00 29.70 363 PHE A C 1
ATOM 2904 O O . PHE A 1 363 ? -31.650 -11.350 -3.385 1.00 29.70 363 PHE A O 1
ATOM 2911 N N . PRO A 1 364 ? -33.799 -10.702 -3.311 1.00 34.62 364 PRO A N 1
ATOM 2912 C CA . PRO A 1 364 ? -34.111 -11.643 -2.255 1.00 34.62 364 PRO A CA 1
ATOM 2913 C C . PRO A 1 364 ? -33.889 -13.042 -2.823 1.00 34.62 364 PRO A C 1
ATOM 2915 O O . PRO A 1 364 ? -34.540 -13.442 -3.788 1.00 34.62 364 PRO A O 1
ATOM 2918 N N . PHE A 1 365 ? -32.961 -13.786 -2.224 1.00 30.72 365 PHE A N 1
ATOM 2919 C CA . PHE A 1 365 ? -32.917 -15.231 -2.372 1.00 30.72 365 PHE A CA 1
ATOM 2920 C C . PHE A 1 365 ? -34.271 -15.754 -1.875 1.00 30.72 365 PHE A C 1
ATOM 2922 O O . PHE A 1 365 ? -34.482 -15.948 -0.676 1.00 30.72 365 PHE A O 1
ATOM 2929 N N . CYS A 1 366 ? -35.221 -15.922 -2.795 1.00 29.59 366 CYS A N 1
ATOM 2930 C CA . CYS A 1 366 ? -36.365 -16.788 -2.591 1.00 29.59 366 CYS A CA 1
ATOM 2931 C C . CYS A 1 366 ? -35.793 -18.193 -2.424 1.00 29.59 366 CYS A C 1
ATOM 2933 O O . CYS A 1 366 ? -35.510 -18.887 -3.399 1.00 29.59 366 CYS A O 1
ATOM 2935 N N . TYR A 1 367 ? -35.580 -18.597 -1.174 1.00 35.59 367 TYR A N 1
ATOM 2936 C CA . TYR A 1 367 ? -35.577 -20.013 -0.860 1.00 35.59 367 TYR A CA 1
ATOM 2937 C C . TYR A 1 367 ? -36.952 -20.561 -1.264 1.00 35.59 367 TYR A C 1
ATOM 2939 O O . TYR A 1 367 ? -37.955 -19.901 -0.969 1.00 35.59 367 TYR A O 1
ATOM 2947 N N . PRO A 1 368 ? -37.025 -21.715 -1.947 1.00 30.14 368 PRO A N 1
ATOM 2948 C CA . PRO A 1 368 ? -38.294 -22.399 -2.098 1.00 30.14 368 PRO A CA 1
ATOM 2949 C C . PRO A 1 368 ? -38.846 -22.657 -0.695 1.00 30.14 368 PRO A C 1
ATOM 2951 O O . PRO A 1 368 ? -38.179 -23.247 0.155 1.00 30.14 368 PRO A O 1
ATOM 2954 N N . SER A 1 369 ? -40.039 -22.135 -0.437 1.00 36.88 369 SER A N 1
ATOM 2955 C CA . SER A 1 369 ? -40.898 -22.631 0.622 1.00 36.88 369 SER A CA 1
ATOM 2956 C C . SER A 1 369 ? -41.306 -24.041 0.220 1.00 36.88 369 SER A C 1
ATOM 2958 O O . SER A 1 369 ? -42.221 -24.207 -0.586 1.00 36.88 369 SER A O 1
ATOM 2960 N N . ASP A 1 370 ? -40.603 -25.039 0.745 1.00 34.75 370 ASP A N 1
ATOM 2961 C CA . ASP A 1 370 ? -41.096 -26.412 0.753 1.00 34.75 370 ASP A CA 1
ATOM 2962 C C . ASP A 1 370 ? -42.220 -26.492 1.799 1.00 34.75 370 ASP A C 1
ATOM 2964 O O . ASP A 1 370 ? -42.042 -26.973 2.919 1.00 34.75 370 ASP A O 1
ATOM 2968 N N . ASP A 1 371 ? -43.378 -25.943 1.429 1.00 35.62 371 ASP A N 1
ATOM 2969 C CA . ASP A 1 371 ? -44.667 -26.428 1.901 1.00 35.62 371 ASP A CA 1
ATOM 2970 C C . ASP A 1 371 ? -44.955 -27.710 1.112 1.00 35.62 371 ASP A C 1
ATOM 2972 O O . ASP A 1 371 ? -45.603 -27.676 0.069 1.00 35.62 371 ASP A O 1
ATOM 2976 N N . ASP A 1 372 ? -44.450 -28.840 1.603 1.00 33.09 372 ASP A N 1
ATOM 2977 C CA . ASP A 1 372 ? -45.025 -30.142 1.283 1.00 33.09 372 ASP A CA 1
ATOM 2978 C C . ASP A 1 372 ? -45.564 -30.758 2.576 1.00 33.09 372 ASP A C 1
ATOM 2980 O O . ASP A 1 372 ? -44.851 -31.313 3.417 1.00 33.09 372 ASP A O 1
ATOM 2984 N N . ASP A 1 373 ? -46.879 -30.601 2.708 1.00 34.50 373 ASP A N 1
ATOM 2985 C CA . ASP A 1 373 ? -47.780 -31.435 3.486 1.00 34.50 373 ASP A CA 1
ATOM 2986 C C . ASP A 1 373 ? -47.391 -32.918 3.374 1.00 34.50 373 ASP A C 1
ATOM 2988 O O . ASP A 1 373 ? -47.481 -33.519 2.304 1.00 34.50 373 ASP A O 1
ATOM 2992 N N . PHE A 1 374 ? -47.097 -33.558 4.504 1.00 28.75 374 PHE A N 1
ATOM 2993 C CA . PHE A 1 374 ? -47.461 -34.960 4.689 1.00 28.75 374 PHE A CA 1
ATOM 2994 C C . PHE A 1 374 ? -47.951 -35.185 6.124 1.00 28.75 374 PHE A C 1
ATOM 2996 O O . PHE A 1 374 ? -47.188 -35.008 7.078 1.00 28.75 374 PHE A O 1
ATOM 3003 N N . PRO A 1 375 ? -49.218 -35.597 6.313 1.00 36.75 375 PRO A N 1
ATOM 3004 C CA . PRO A 1 375 ? -49.713 -36.019 7.607 1.00 36.75 375 PRO A CA 1
ATOM 3005 C C . PRO A 1 375 ? -49.270 -37.464 7.860 1.00 36.75 375 PRO A C 1
ATOM 3007 O O . PRO A 1 375 ? -49.185 -38.263 6.930 1.00 36.75 375 PRO A O 1
ATOM 3010 N N . LEU A 1 376 ? -49.065 -37.833 9.124 1.00 28.39 376 LEU A N 1
ATOM 3011 C CA . LEU A 1 376 ? -49.862 -38.876 9.777 1.00 28.39 376 LEU A CA 1
ATOM 3012 C C . LEU A 1 376 ? -49.386 -39.128 11.208 1.00 28.39 376 LEU A C 1
ATOM 3014 O O . LEU A 1 376 ? -48.209 -39.200 11.543 1.00 28.39 376 LEU A O 1
ATOM 3018 N N . SER A 1 377 ? -50.398 -39.249 12.043 1.00 29.92 377 SER A N 1
ATOM 3019 C CA . SER A 1 377 ? -50.390 -39.491 13.466 1.00 29.92 377 SER A CA 1
ATOM 3020 C C . SER A 1 377 ? -50.255 -40.981 13.821 1.00 29.92 377 SER A C 1
ATOM 3022 O O . SER A 1 377 ? -50.767 -41.826 13.096 1.00 29.92 377 SER A O 1
ATOM 3024 N N . VAL A 1 378 ? -49.743 -41.220 15.033 1.00 35.69 378 VAL A N 1
ATOM 3025 C CA . VAL A 1 378 ? -49.959 -42.359 15.958 1.00 35.69 378 VAL A CA 1
ATOM 3026 C C . VAL A 1 378 ? -49.491 -43.763 15.544 1.00 35.69 378 VAL A C 1
ATOM 3028 O O . VAL A 1 378 ? -50.109 -44.432 14.722 1.00 35.69 378 VAL A O 1
ATOM 3031 N N . SER A 1 379 ? -48.519 -44.273 16.307 1.00 41.06 379 SER A N 1
ATOM 3032 C CA . SER A 1 379 ? -48.694 -45.439 17.195 1.00 41.06 379 SER A CA 1
ATOM 3033 C C . SER A 1 379 ? -47.655 -45.399 18.305 1.00 41.06 379 SER A C 1
ATOM 3035 O O . SER A 1 379 ? -46.460 -45.335 17.938 1.00 41.06 379 SER A O 1
#

Mean predicted aligned error: 9.15 Å

Solvent-accessible surface area (backbone atoms only — not comparable to full-atom values): 21772 Å² total; per-residue (Å²): 133,53,53,49,55,48,52,51,52,41,54,52,50,35,62,74,68,66,65,82,70,72,49,63,59,33,61,60,53,39,46,78,69,63,27,50,72,45,74,37,91,68,82,60,85,55,54,48,30,34,28,39,58,38,92,50,99,88,43,63,34,37,38,40,32,37,55,93,52,53,72,46,57,46,30,50,43,41,31,24,39,50,34,43,63,68,75,43,66,87,44,91,65,52,64,48,71,43,50,79,59,90,50,96,90,54,60,66,66,59,54,48,50,16,52,55,40,23,44,40,67,56,55,35,61,77,62,42,49,61,50,52,45,49,41,29,48,73,44,48,74,51,95,67,80,57,52,48,56,55,50,10,60,55,35,53,45,47,46,67,58,44,54,50,48,54,63,76,37,26,61,43,47,33,43,41,78,72,68,46,54,74,92,70,53,73,60,67,42,73,69,54,34,56,76,70,65,60,86,74,69,45,56,42,40,16,39,68,87,74,21,39,66,49,65,94,82,43,46,13,35,27,65,77,35,48,63,42,72,58,102,84,50,84,83,49,46,64,44,75,38,61,32,52,43,88,74,78,60,53,63,56,48,99,84,36,33,46,54,46,35,91,88,78,65,39,68,75,27,69,93,72,85,65,26,21,81,88,77,64,47,72,32,47,41,42,39,43,28,50,72,42,90,69,99,48,92,46,56,74,34,52,47,80,70,54,73,77,50,71,47,57,53,50,38,32,11,25,34,76,81,29,24,47,12,45,36,37,75,70,59,75,54,77,62,60,68,60,56,51,51,51,50,52,52,53,54,54,51,52,52,55,50,53,52,49,57,65,58,60,70,72,57,80,81,76,68,82,79,83,82,70,91,77,89,87,81,89,133

pLDDT: mean 85.94, std 16.9, range [28.39, 98.56]

Nearest PDB structures (foldseek):
  6cyy-assembly1_A  TM=6.478E-01  e=2.324E-04  Mycobacterium tuberculosis H37Rv
  6cz6-assembly1_D  TM=6.310E-01  e=2.194E-04  Mycobacterium tuberculosis H37Rv
  6cyj-assembly1_B  TM=6.156E-01  e=2.924E-04  Mycobacterium tuberculosis H37Rv
  6cz6-assembly1_B  TM=6.085E-01  e=4.372E-04  Mycobacterium tuberculosis H37Rv
  6cz6-assembly1_C  TM=6.274E-01  e=9.775E-04  Mycobacterium tuberculosis H37Rv